Protein AF-R6RMN3-F1 (afdb_monomer_lite)

Secondary structure (DSSP, 8-state):
---------------------------------------------HHHHHHHHHHSSSPPPP----TTT-EEEEETTTTEEEEEE---S--HHHHHHHHHHTTPEEEEEEEEEEEEEEEE-TTS-EEEEEEEEEEEEEEEEETTTTEEEEEEEESS-EEEEEETTEEEEE-SEEEEEEEE-TTS-EEESS--HHHHHHHTTT--PPPPTT---EEEE-TTHHHH-EEEEEE---TTHHHHHHHHHHHTTPEEEEETTTTEEEEE-TTS-EEEEEEE-TTSEEEEEEEE---SS-EEESS--HHHHHHHHSS-PPPPP-SEEEEEEEGGGTSEEEEEEES--TTHHHHHHHHHHHTT-EEEEETTTEEEEE-TTSSEEEEEEE-SS-EEEEEEE----------GGG---------------------

pLDDT: mean 73.54, std 22.77, range [21.42, 97.44]

Radius of gyration: 29.34 Å; chains: 1; bounding box: 76×76×90 Å

Foldseek 3Di:
DFAAPDPDDDDDDDDDDDDDDDDDDDDDDDDDDDDDDDPPVDDDDPVVQVLCCLLQVGDDQDDDDDPVFWDWGADNLQSKIKIFGQDQDDCVVVVVVRCVVVPKDWDDKDKFKWFQDWDADPVRATDPGHHIDIKIWIWIAHLQRQKIKIKIEDQGWTWGDPDPNYIDTDDHGIMIMMHRNQVSQNKDQDDPQVVCCVVQVHDGQDDQPPDRIKGWDPSCCPVQNTKIKDFADDPCSVVSSVVVLVVQVWDWDQDPVLNGIWTAHPVQQWIWDWDQDPVRMTMIHIHGSCDVQADKAQDDPQVVCCVLQVDRQDDDDARIWRWDAPQSVQQAIKIKGAPDDPCSLVVSVVRCVVQVWDWDQDPVQGIKTAHPVRQKIWGWDDDPHITMIGIYGGDPPPPPPPPPPDPPDDPDDDDDDDDDDDDDDDD

Structure (mmCIF, N/CA/C/O backbone):
data_AF-R6RMN3-F1
#
_entry.id   AF-R6RMN3-F1
#
loop_
_atom_site.group_PDB
_atom_site.id
_atom_site.type_symbol
_atom_site.label_atom_id
_atom_site.label_alt_id
_atom_site.label_comp_id
_atom_site.label_asym_id
_atom_site.label_entity_id
_atom_site.label_seq_id
_atom_site.pdbx_PDB_ins_code
_atom_site.Cartn_x
_atom_site.Cartn_y
_atom_site.Cartn_z
_atom_site.occupancy
_atom_site.B_iso_or_equiv
_atom_site.auth_seq_id
_atom_site.auth_comp_id
_atom_site.auth_asym_id
_atom_site.auth_atom_id
_atom_site.pdbx_PDB_model_num
ATOM 1 N N . MET A 1 1 ? 9.445 18.397 19.421 1.00 26.39 1 MET A N 1
ATOM 2 C CA . MET A 1 1 ? 8.021 18.632 19.119 1.00 26.39 1 MET A CA 1
ATOM 3 C C . MET A 1 1 ? 7.316 17.381 19.581 1.00 26.39 1 MET A C 1
ATOM 5 O O . MET A 1 1 ? 7.789 16.320 19.208 1.00 26.39 1 MET A O 1
ATOM 9 N N . LYS A 1 2 ? 6.342 17.492 20.484 1.00 25.14 2 LYS A N 1
ATOM 10 C CA . LYS A 1 2 ? 5.593 16.346 21.004 1.00 25.14 2 LYS A CA 1
ATOM 11 C C . LYS A 1 2 ? 4.225 16.418 20.344 1.00 25.14 2 LYS A C 1
ATOM 13 O O . LYS A 1 2 ? 3.510 17.377 20.593 1.00 25.14 2 LYS A O 1
ATOM 18 N N . LYS A 1 3 ? 3.934 15.512 19.419 1.00 25.20 3 LYS A N 1
ATOM 19 C CA . LYS A 1 3 ? 2.619 15.428 18.782 1.00 25.20 3 LYS A CA 1
ATOM 20 C C . LYS A 1 3 ? 1.903 14.247 19.418 1.00 25.20 3 LYS A C 1
ATOM 22 O O . LYS A 1 3 ? 2.476 13.164 19.489 1.00 25.20 3 LYS A O 1
ATOM 27 N N . VAL A 1 4 ? 0.679 14.454 19.882 1.00 28.67 4 VAL A N 1
ATOM 28 C CA . VAL A 1 4 ? -0.260 13.342 20.022 1.00 28.67 4 VAL A CA 1
ATOM 29 C C . VAL A 1 4 ? -0.538 12.869 18.598 1.00 28.67 4 VAL A C 1
ATOM 31 O O . VAL A 1 4 ? -0.939 13.677 17.759 1.00 28.67 4 VAL A O 1
ATOM 34 N N . MET A 1 5 ? -0.261 11.603 18.286 1.00 31.05 5 MET A N 1
ATOM 35 C CA . MET A 1 5 ? -0.919 10.985 17.139 1.00 31.05 5 MET A CA 1
ATOM 36 C C . MET A 1 5 ? -2.359 10.760 17.591 1.00 31.05 5 MET A C 1
ATOM 38 O O . MET A 1 5 ? -2.646 9.813 18.316 1.00 31.05 5 MET A O 1
ATOM 42 N N . LEU A 1 6 ? -3.227 11.725 17.269 1.00 28.39 6 LEU A N 1
ATOM 43 C CA . LEU A 1 6 ? -4.666 11.568 17.424 1.00 28.39 6 LEU A CA 1
ATOM 44 C C . LEU A 1 6 ? -5.104 10.457 16.463 1.00 28.39 6 LEU A C 1
ATOM 46 O O . LEU A 1 6 ? -5.243 10.703 15.267 1.00 28.39 6 LEU A O 1
ATOM 50 N N . LEU A 1 7 ? -5.391 9.272 16.993 1.00 27.69 7 LEU A N 1
ATOM 51 C CA . LEU A 1 7 ? -6.520 8.502 16.483 1.00 27.69 7 LEU A CA 1
ATOM 52 C C . LEU A 1 7 ? -7.754 9.264 16.972 1.00 27.69 7 LEU A C 1
ATOM 54 O O . LEU A 1 7 ? -8.069 9.265 18.152 1.00 27.69 7 LEU A O 1
ATOM 58 N N . ILE A 1 8 ? -8.325 10.096 16.100 1.00 22.47 8 ILE A N 1
ATOM 59 C CA . ILE A 1 8 ? -9.304 11.116 16.491 1.00 22.47 8 ILE A CA 1
ATOM 60 C C . ILE A 1 8 ? -10.518 10.468 17.186 1.00 22.47 8 ILE A C 1
ATOM 62 O O . ILE A 1 8 ? -11.245 9.713 16.538 1.00 22.47 8 ILE A O 1
ATOM 66 N N . PRO A 1 9 ? -10.860 10.857 18.431 1.00 25.94 9 PRO A N 1
ATOM 67 C CA . PRO A 1 9 ? -12.128 10.493 19.038 1.00 25.94 9 PRO A CA 1
ATOM 68 C C . PRO A 1 9 ? -13.233 11.381 18.453 1.00 25.94 9 PRO A C 1
ATOM 70 O O . PRO A 1 9 ? -13.397 12.545 18.828 1.00 25.94 9 PRO A O 1
ATOM 73 N N . ALA A 1 10 ? -14.035 10.839 17.536 1.00 21.50 10 ALA A N 1
ATOM 74 C CA . ALA A 1 10 ? -15.239 11.504 17.047 1.00 21.50 10 ALA A CA 1
ATOM 75 C C . ALA A 1 10 ? -16.516 10.906 17.669 1.00 21.50 10 ALA A C 1
ATOM 77 O O . ALA A 1 10 ? -17.056 9.898 17.229 1.00 21.50 10 ALA A O 1
ATOM 78 N N . LEU A 1 11 ? -17.032 11.653 18.650 1.00 21.73 11 LEU A N 1
ATOM 79 C CA . LEU A 1 11 ? -18.420 11.733 19.127 1.00 21.73 11 LEU A CA 1
ATOM 80 C C . LEU A 1 11 ? -19.035 10.581 19.952 1.00 21.73 11 LEU A C 1
ATOM 82 O O . LEU A 1 11 ? -19.628 9.626 19.460 1.00 21.73 11 LEU A O 1
ATOM 86 N N . LEU A 1 12 ? -19.160 10.889 21.248 1.00 25.17 12 LEU A N 1
ATOM 87 C CA . LEU A 1 12 ? -20.376 10.676 22.039 1.00 25.17 12 LEU A CA 1
ATOM 88 C C . LEU A 1 12 ? -21.640 11.013 21.216 1.00 25.17 12 LEU A C 1
ATOM 90 O O . LEU A 1 12 ? -21.964 12.187 21.019 1.00 25.17 12 LEU A O 1
ATOM 94 N N . LEU A 1 13 ? -22.413 9.993 20.835 1.00 22.95 13 LEU A N 1
ATOM 95 C CA . LEU A 1 13 ? -23.845 10.145 20.589 1.00 22.95 13 LEU A CA 1
ATOM 96 C C . LEU A 1 13 ? -24.654 9.201 21.477 1.00 22.95 13 LEU A C 1
ATOM 98 O O . LEU A 1 13 ? -24.463 7.991 21.552 1.00 22.95 13 LEU A O 1
ATOM 102 N N . VAL A 1 14 ? -25.543 9.860 22.204 1.00 25.02 14 VAL A N 1
ATOM 103 C CA . VAL A 1 14 ? -26.451 9.376 23.230 1.00 25.02 14 VAL A CA 1
ATOM 104 C C . VAL A 1 14 ? -27.392 8.317 22.660 1.00 25.02 14 VAL A C 1
ATOM 106 O O . VAL A 1 14 ? -27.898 8.447 21.548 1.00 25.02 14 VAL A O 1
ATOM 109 N N . GLY A 1 15 ? -27.645 7.278 23.455 1.00 25.19 15 GLY A N 1
ATOM 110 C CA . GLY A 1 15 ? -28.465 6.141 23.066 1.00 25.19 15 GLY A CA 1
ATOM 111 C C . GLY A 1 15 ? -29.885 6.481 22.614 1.00 25.19 15 GLY A C 1
ATOM 112 O O . GLY A 1 15 ? -30.516 7.434 23.069 1.00 25.19 15 GLY A O 1
ATOM 113 N N . LEU A 1 16 ? -30.425 5.583 21.794 1.00 23.00 16 LEU A N 1
ATOM 114 C CA . LEU A 1 16 ? -31.857 5.399 21.628 1.00 23.00 16 LEU A CA 1
ATOM 115 C C . LEU A 1 16 ? -32.197 3.931 21.867 1.00 23.00 16 LEU A C 1
ATOM 117 O O . LEU A 1 16 ? -31.944 3.045 21.057 1.00 23.00 16 LEU A O 1
ATOM 1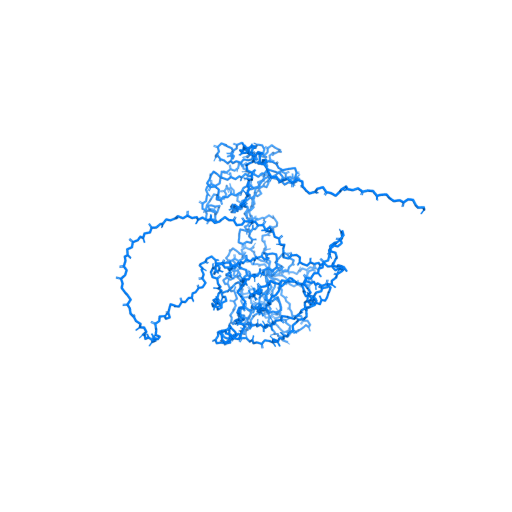21 N N . SER A 1 17 ? -32.824 3.702 23.016 1.00 31.22 17 SER A N 1
ATOM 122 C CA . SER A 1 17 ? -33.677 2.553 23.271 1.00 31.22 17 SER A CA 1
ATOM 123 C C . SER A 1 17 ? -34.779 2.480 22.209 1.00 31.22 17 SER A C 1
ATOM 125 O O . SER A 1 17 ? -35.685 3.316 22.198 1.00 31.22 17 SER A O 1
ATOM 127 N N . GLY A 1 18 ? -34.724 1.464 21.350 1.00 23.25 18 GLY A N 1
ATOM 128 C CA . GLY A 1 18 ? -35.815 1.072 20.462 1.00 23.25 18 GLY A CA 1
ATOM 129 C C . GLY A 1 18 ? -36.605 -0.095 21.053 1.00 23.25 18 GLY A C 1
ATOM 130 O O . GLY A 1 18 ? -36.162 -1.238 21.022 1.00 23.25 18 GLY A O 1
ATOM 131 N N . CYS A 1 19 ? -37.781 0.196 21.606 1.00 21.42 19 CYS A N 1
ATOM 132 C CA . CYS A 1 19 ? -38.788 -0.792 21.989 1.00 21.42 19 CYS A CA 1
ATOM 133 C C . CYS A 1 19 ? -39.587 -1.286 20.766 1.00 21.42 19 CYS A C 1
ATOM 135 O O . CYS A 1 19 ? -40.039 -0.467 19.971 1.00 21.42 19 CYS A O 1
ATOM 137 N N . GLY A 1 20 ? -39.904 -2.588 20.738 1.00 23.03 20 GLY A N 1
ATOM 138 C CA . GLY A 1 20 ? -40.996 -3.207 19.959 1.00 23.03 20 GLY A CA 1
ATOM 139 C C . GLY A 1 20 ? -40.500 -4.231 18.924 1.00 23.03 20 GLY A C 1
ATOM 140 O O . GLY A 1 20 ? -39.598 -3.927 18.168 1.00 23.03 20 GLY A O 1
ATOM 141 N N . GLU A 1 21 ? -41.002 -5.463 18.811 1.00 24.33 21 GLU A N 1
ATOM 142 C CA . GLU A 1 21 ? -42.301 -6.005 19.211 1.00 24.33 21 GLU A CA 1
ATOM 143 C C . GLU A 1 21 ? -42.247 -7.492 19.606 1.00 24.33 21 GLU A C 1
ATOM 145 O O . GLU A 1 21 ? -41.428 -8.288 19.152 1.00 24.33 21 GLU A O 1
ATOM 150 N N . ASN A 1 22 ? -43.210 -7.844 20.457 1.00 23.47 22 ASN A N 1
ATOM 151 C CA . ASN A 1 22 ? -43.547 -9.182 20.918 1.00 23.47 22 ASN A CA 1
ATOM 152 C C . ASN A 1 22 ? -43.824 -10.174 19.777 1.00 23.47 22 ASN A C 1
ATOM 154 O O . ASN A 1 22 ? -44.755 -9.973 18.999 1.00 23.47 22 ASN A O 1
ATOM 158 N N . ILE A 1 23 ? -43.208 -11.357 19.850 1.00 24.69 23 ILE A N 1
ATOM 159 C CA . ILE A 1 23 ? -43.875 -12.601 19.447 1.00 24.69 23 ILE A CA 1
ATOM 160 C C . ILE A 1 23 ? -43.843 -13.574 20.628 1.00 24.69 23 ILE A C 1
ATOM 162 O O . ILE A 1 23 ? -42.821 -14.138 21.003 1.00 24.69 23 ILE A O 1
ATOM 166 N N . SER A 1 24 ? -45.020 -13.742 21.220 1.00 22.55 24 SER A N 1
ATOM 167 C CA . SER A 1 24 ? -45.353 -14.761 22.209 1.00 22.55 24 SER A CA 1
ATOM 168 C C . SER A 1 24 ? -45.572 -16.111 21.522 1.00 22.55 24 SER A C 1
ATOM 170 O O . SER A 1 24 ? -46.385 -16.201 20.603 1.00 22.55 24 SER A O 1
ATOM 172 N N . SER A 1 25 ? -44.947 -17.179 22.030 1.00 24.62 25 SER A N 1
ATOM 173 C CA . SER A 1 25 ? -45.700 -18.369 22.451 1.00 24.62 25 SER A CA 1
ATOM 174 C C . SER A 1 25 ? -44.903 -19.256 23.422 1.00 24.62 25 SER A C 1
ATOM 176 O O . SER A 1 25 ? -43.678 -19.287 23.426 1.00 24.62 25 SER A O 1
ATOM 178 N N . ASN A 1 26 ? -45.666 -19.907 24.297 1.00 24.27 26 ASN A N 1
ATOM 179 C CA . ASN A 1 26 ? -45.333 -20.465 25.607 1.00 24.27 26 ASN A CA 1
ATOM 180 C C . ASN A 1 26 ? -44.558 -21.801 25.638 1.00 24.27 26 ASN A C 1
ATOM 182 O O . ASN A 1 26 ? -44.871 -22.723 24.893 1.00 24.27 26 ASN A O 1
ATOM 186 N N . ASN A 1 27 ? -43.729 -21.901 26.687 1.00 27.11 27 ASN A N 1
ATOM 187 C CA . ASN A 1 27 ? -43.512 -22.988 27.663 1.00 27.11 27 ASN A CA 1
ATOM 188 C C . ASN A 1 27 ? -43.354 -24.454 27.215 1.00 27.11 27 ASN A C 1
ATOM 190 O O . ASN A 1 27 ? -44.313 -25.108 26.813 1.00 27.11 27 ASN A O 1
ATOM 194 N N . ASN A 1 28 ? -42.222 -25.050 27.608 1.00 27.19 28 ASN A N 1
ATOM 195 C CA . ASN A 1 28 ? -42.161 -25.885 28.820 1.00 27.19 28 ASN A CA 1
ATOM 196 C C . ASN A 1 28 ? -40.706 -26.114 29.254 1.00 27.19 28 ASN A C 1
ATOM 198 O O . ASN A 1 28 ? -39.841 -26.380 28.426 1.00 27.19 28 ASN A O 1
ATOM 202 N N . GLY A 1 29 ? -40.454 -25.994 30.558 1.00 25.55 29 GLY A N 1
ATOM 203 C CA . GLY A 1 29 ? -39.148 -26.248 31.154 1.00 25.55 29 GLY A CA 1
ATOM 204 C C . GLY A 1 29 ? -38.846 -27.733 31.329 1.00 25.55 29 GLY A C 1
ATOM 205 O O . GLY A 1 29 ? -39.758 -28.539 31.463 1.00 25.55 29 GLY A O 1
ATOM 206 N N . GLU A 1 30 ? -37.561 -28.069 31.362 1.00 23.50 30 GLU A N 1
ATOM 207 C CA . GLU A 1 30 ? -36.907 -28.792 32.457 1.00 23.50 30 GLU A CA 1
ATOM 208 C C . GLU A 1 30 ? -35.395 -28.892 32.188 1.00 23.50 30 GLU A C 1
ATOM 210 O O . GLU A 1 30 ? -34.897 -28.638 31.097 1.00 23.50 30 GLU A O 1
ATOM 215 N N . SER A 1 31 ? -34.673 -29.155 33.266 1.00 26.69 31 SER A N 1
ATOM 216 C CA . SER A 1 31 ? -33.262 -28.905 33.543 1.00 26.69 31 SER A CA 1
ATOM 217 C C . SER A 1 31 ? -32.225 -29.809 32.854 1.00 26.69 31 SER A C 1
ATOM 219 O O . SER A 1 31 ? -32.395 -31.022 32.827 1.00 26.69 31 SER A O 1
ATOM 221 N N . ILE A 1 32 ? -31.081 -29.185 32.529 1.00 32.44 32 ILE A N 1
ATOM 222 C CA . ILE A 1 32 ? -29.677 -29.661 32.594 1.00 32.44 32 ILE A CA 1
ATOM 223 C C . ILE A 1 32 ? -29.297 -30.926 31.798 1.00 32.44 32 ILE A C 1
ATOM 225 O O . ILE A 1 32 ? -29.586 -32.041 32.217 1.00 32.44 32 ILE A O 1
ATOM 229 N N . SER A 1 33 ? -28.408 -30.747 30.811 1.00 23.67 33 SER A N 1
ATOM 230 C CA . SER A 1 33 ? -27.168 -31.538 30.693 1.00 23.67 33 SER A CA 1
ATOM 231 C C . SER A 1 33 ? -26.182 -30.887 29.717 1.00 23.67 33 SER A C 1
ATOM 233 O O . SER A 1 33 ? -26.523 -30.651 28.562 1.00 23.67 33 SER A O 1
ATOM 235 N N . MET A 1 34 ? -24.960 -30.633 30.194 1.00 34.16 34 MET A N 1
ATOM 236 C CA . MET A 1 34 ? -23.778 -30.335 29.379 1.00 34.16 34 MET A CA 1
ATOM 237 C C . MET A 1 34 ? -23.527 -31.434 28.339 1.00 34.16 34 MET A C 1
ATOM 239 O O . MET A 1 34 ? -23.496 -32.609 28.705 1.00 34.16 34 MET A O 1
ATOM 243 N N . SER A 1 35 ? -23.233 -31.034 27.103 1.00 26.80 35 SER A N 1
ATOM 244 C CA . SER A 1 35 ? -22.195 -31.652 26.268 1.00 26.80 35 SER A CA 1
ATOM 245 C C . SER A 1 35 ? -21.975 -30.817 25.008 1.00 26.80 35 SER A C 1
ATOM 247 O O . SER A 1 35 ? -22.926 -30.540 24.276 1.00 26.80 35 SER A O 1
ATOM 249 N N . ASP A 1 36 ? -20.716 -30.453 24.796 1.00 35.72 36 ASP A N 1
ATOM 250 C CA . ASP A 1 36 ? -20.150 -29.788 23.628 1.00 35.72 36 ASP A CA 1
ATOM 251 C C . ASP A 1 36 ? -20.600 -30.393 22.295 1.00 35.72 36 ASP A C 1
ATOM 253 O O . ASP A 1 36 ? -20.596 -31.612 22.138 1.00 35.72 36 ASP A O 1
ATOM 257 N N . SER A 1 37 ? -20.908 -29.526 21.326 1.00 34.81 37 SER A N 1
ATOM 258 C CA . SER A 1 37 ? -20.346 -29.546 19.965 1.00 34.81 37 SER A CA 1
ATOM 259 C C . SER A 1 37 ? -21.215 -28.705 19.026 1.00 34.81 37 SER A C 1
ATOM 261 O O . SER A 1 37 ? -22.154 -29.200 18.402 1.00 34.81 37 SER A O 1
ATOM 263 N N . ALA A 1 38 ? -20.870 -27.431 18.893 1.00 29.94 38 ALA A N 1
ATOM 264 C CA . ALA A 1 38 ? -21.117 -26.672 17.677 1.00 29.94 38 ALA A CA 1
ATOM 265 C C . ALA A 1 38 ? -19.995 -25.639 17.566 1.00 29.94 38 ALA A C 1
ATOM 267 O O . ALA A 1 38 ? -20.158 -24.482 17.936 1.00 29.94 38 ALA A O 1
ATOM 268 N N . SER A 1 39 ? -18.828 -26.082 17.091 1.00 34.06 39 SER A N 1
ATOM 269 C CA . SER A 1 39 ? -17.878 -25.174 16.458 1.00 34.06 39 SER A CA 1
ATOM 270 C C . SER A 1 39 ? -18.550 -24.652 15.188 1.00 34.06 39 SER A C 1
ATOM 272 O O . SER A 1 39 ? -18.403 -25.210 14.100 1.00 34.06 39 SER A O 1
ATOM 274 N N . THR A 1 40 ? -19.354 -23.602 15.315 1.00 35.97 40 THR A N 1
ATOM 275 C CA . THR A 1 40 ? -19.418 -22.634 14.228 1.00 35.97 40 THR A CA 1
ATOM 276 C C . THR A 1 40 ? -17.995 -22.112 14.113 1.00 35.97 40 THR A C 1
ATOM 278 O O . THR A 1 40 ? -17.515 -21.494 15.062 1.00 35.97 40 THR A O 1
ATOM 281 N N . ASN A 1 41 ? -17.290 -22.450 13.031 1.00 52.72 41 ASN A N 1
ATOM 282 C CA . ASN A 1 41 ? -16.047 -21.772 12.679 1.00 52.72 41 ASN A CA 1
ATOM 283 C C . ASN A 1 41 ? -16.413 -20.295 12.536 1.00 52.72 41 ASN A C 1
ATOM 285 O O . ASN A 1 41 ? -16.976 -19.896 11.520 1.00 52.72 41 ASN A O 1
ATOM 289 N N . LYS A 1 42 ? -16.249 -19.534 13.618 1.00 74.31 42 LYS A N 1
ATOM 290 C CA . LYS A 1 42 ? -16.451 -18.098 13.590 1.00 74.31 42 LYS A CA 1
ATOM 291 C C . LYS A 1 42 ? -15.284 -17.518 12.802 1.00 74.31 42 LYS A C 1
ATOM 293 O O . LYS A 1 42 ? -14.145 -17.951 12.963 1.00 74.31 42 LYS A O 1
ATOM 298 N N . GLU A 1 43 ? -15.605 -16.597 11.917 1.00 83.56 43 GLU A N 1
ATOM 299 C CA . GLU A 1 43 ? -14.659 -15.912 11.053 1.00 83.56 43 GLU A CA 1
ATOM 300 C C . GLU A 1 43 ? -14.983 -14.422 11.084 1.00 83.56 43 GLU A C 1
ATOM 302 O O . GLU A 1 43 ? -16.101 -14.034 11.436 1.00 83.56 43 GLU A O 1
ATOM 307 N N . TRP A 1 44 ? -14.019 -13.597 10.682 1.00 85.88 44 TRP A N 1
ATOM 308 C CA . TRP A 1 44 ? -14.251 -12.178 10.441 1.00 85.88 44 TRP A CA 1
ATOM 309 C C . TRP A 1 44 ? -15.386 -11.974 9.429 1.00 85.88 44 TRP A C 1
ATOM 311 O O . TRP A 1 44 ? -15.561 -12.786 8.506 1.00 85.88 44 TRP A O 1
ATOM 321 N N . SER A 1 45 ? -16.149 -10.889 9.596 1.00 83.75 45 SER A N 1
ATOM 322 C CA . SER A 1 45 ? -17.093 -10.442 8.570 1.00 83.75 45 SER A CA 1
ATOM 323 C C . SER A 1 45 ? -16.338 -10.138 7.271 1.00 83.75 45 SER A C 1
ATOM 325 O O . SER A 1 45 ? -15.137 -9.875 7.294 1.00 83.75 45 SER A O 1
ATOM 327 N N . ASN A 1 46 ? -17.028 -10.195 6.129 1.00 79.31 46 ASN A N 1
ATOM 328 C CA . ASN A 1 46 ? -16.391 -9.891 4.842 1.00 79.31 46 ASN A CA 1
ATOM 329 C C . ASN A 1 46 ? -15.824 -8.468 4.824 1.00 79.31 46 ASN A C 1
ATOM 331 O O . ASN A 1 46 ? -14.693 -8.294 4.418 1.00 79.31 46 ASN A O 1
ATOM 335 N N . GLU A 1 47 ? -16.555 -7.508 5.386 1.00 84.69 47 GLU A N 1
ATOM 336 C CA . GLU A 1 47 ? -16.111 -6.121 5.547 1.00 84.69 47 GLU A CA 1
ATOM 337 C C . GLU A 1 47 ? -14.756 -6.010 6.265 1.00 84.69 47 GLU A C 1
ATOM 339 O O . GLU A 1 47 ? -13.814 -5.458 5.714 1.00 84.69 47 GLU A O 1
ATOM 344 N N . ILE A 1 48 ? -14.602 -6.620 7.446 1.00 81.62 48 ILE A N 1
ATOM 345 C CA . ILE A 1 48 ? -13.327 -6.577 8.183 1.00 81.62 48 ILE A CA 1
ATOM 346 C C . ILE A 1 48 ? -12.218 -7.327 7.433 1.00 81.62 48 ILE A C 1
ATOM 348 O O . ILE A 1 48 ? -11.062 -6.912 7.464 1.00 81.62 48 ILE A O 1
ATOM 352 N N . LYS A 1 49 ? -12.547 -8.426 6.740 1.00 79.12 49 LYS A N 1
ATOM 353 C CA . LYS A 1 49 ? -11.576 -9.143 5.898 1.00 79.12 49 LYS A CA 1
ATOM 354 C C . LYS A 1 49 ? -11.096 -8.277 4.741 1.00 79.12 49 LYS A C 1
ATOM 356 O O . LYS A 1 49 ? -9.910 -8.322 4.436 1.00 79.12 49 LYS A O 1
ATOM 361 N N . ASP A 1 50 ? -11.996 -7.543 4.099 1.00 74.31 50 ASP A N 1
ATOM 362 C CA . ASP A 1 50 ? -11.675 -6.678 2.968 1.00 74.31 50 ASP A CA 1
ATOM 363 C C . ASP A 1 50 ? -10.748 -5.546 3.436 1.00 74.31 50 ASP A C 1
ATOM 365 O O . ASP A 1 50 ? -9.676 -5.394 2.860 1.00 74.31 50 ASP A O 1
ATOM 369 N N . LEU A 1 51 ? -11.045 -4.908 4.576 1.00 77.00 51 LEU A N 1
ATOM 370 C CA . LEU A 1 51 ? -10.174 -3.892 5.191 1.00 77.00 51 LEU A CA 1
ATOM 371 C C . LEU A 1 51 ? -8.789 -4.447 5.559 1.00 77.00 51 LEU A C 1
ATOM 373 O O . LEU A 1 51 ? -7.764 -3.849 5.247 1.00 77.00 51 LEU A O 1
ATOM 377 N N . MET A 1 52 ? -8.725 -5.625 6.187 1.00 79.56 52 MET A N 1
ATOM 378 C CA . MET A 1 52 ? -7.445 -6.280 6.488 1.00 79.56 52 MET A CA 1
ATOM 379 C C . MET A 1 52 ? -6.646 -6.610 5.222 1.00 79.56 52 MET A C 1
ATOM 381 O O . MET A 1 52 ? -5.425 -6.487 5.210 1.00 79.56 52 MET A O 1
ATOM 385 N N . ASN A 1 53 ? -7.306 -7.037 4.147 1.00 75.06 53 ASN A N 1
ATOM 386 C CA . ASN A 1 53 ? -6.620 -7.305 2.886 1.00 75.06 53 ASN A CA 1
ATOM 387 C C . ASN A 1 53 ? -6.150 -6.022 2.196 1.00 75.06 53 ASN A C 1
ATOM 389 O O . ASN A 1 53 ? -5.106 -6.051 1.553 1.00 75.06 53 ASN A O 1
ATOM 393 N N . GLU A 1 54 ? -6.895 -4.929 2.330 1.00 74.75 54 GLU A N 1
ATOM 394 C CA . GLU A 1 54 ? -6.542 -3.625 1.778 1.00 74.75 54 GLU A CA 1
ATOM 395 C C . GLU A 1 54 ? -5.322 -3.026 2.489 1.00 74.75 54 GLU A C 1
ATOM 397 O O . GLU A 1 54 ? -4.313 -2.756 1.842 1.00 74.75 54 GLU A O 1
ATOM 402 N N . TYR A 1 55 ? -5.363 -2.915 3.821 1.00 71.44 55 TYR A N 1
ATOM 403 C CA . TYR A 1 55 ? -4.331 -2.195 4.579 1.00 71.44 55 TYR A CA 1
ATOM 404 C C . TYR A 1 55 ? -3.212 -3.083 5.129 1.00 71.44 55 TYR A C 1
ATOM 406 O O . TYR A 1 55 ? -2.079 -2.632 5.254 1.00 71.44 55 TYR A O 1
ATOM 414 N N . LEU A 1 56 ? -3.491 -4.355 5.440 1.00 73.06 56 LEU A N 1
ATOM 415 C CA . LEU A 1 56 ? -2.488 -5.283 5.987 1.00 73.06 56 LEU A CA 1
ATOM 416 C C . LEU A 1 56 ? -2.006 -6.321 4.970 1.00 73.06 56 LEU A C 1
ATOM 418 O O . LEU A 1 56 ? -1.175 -7.164 5.302 1.00 73.06 56 LEU A O 1
ATOM 422 N N . LYS A 1 57 ? -2.566 -6.330 3.750 1.00 72.62 57 LYS A N 1
ATOM 423 C CA . LYS A 1 57 ? -2.293 -7.340 2.708 1.00 72.62 57 LYS A CA 1
ATOM 424 C C . LYS A 1 57 ? -2.455 -8.787 3.215 1.00 72.62 57 LYS A C 1
ATOM 426 O O . LYS A 1 57 ? -1.853 -9.725 2.685 1.00 72.62 57 LYS A O 1
ATOM 431 N N . GLY A 1 58 ? -3.299 -8.989 4.233 1.00 71.62 58 GLY A N 1
ATOM 432 C CA . GLY A 1 58 ? -3.547 -10.289 4.844 1.00 71.62 58 GLY A CA 1
ATOM 433 C C . GLY A 1 58 ? -4.538 -10.243 6.006 1.00 71.62 58 GLY A C 1
ATOM 434 O O . GLY A 1 58 ? -4.654 -9.256 6.718 1.00 71.62 58 GLY A O 1
ATOM 435 N N . VAL A 1 59 ? -5.253 -11.350 6.222 1.00 81.69 59 VAL A N 1
ATOM 436 C CA . VAL A 1 59 ? -6.287 -11.459 7.264 1.00 81.69 59 VAL A CA 1
ATOM 437 C C . VAL A 1 59 ? -5.697 -12.022 8.559 1.00 81.69 59 VAL A C 1
ATOM 439 O O . VAL A 1 59 ? -5.090 -13.098 8.559 1.00 81.69 59 VAL A O 1
ATOM 442 N N . LEU A 1 60 ? -5.929 -11.333 9.679 1.00 88.69 60 LEU A N 1
ATOM 443 C CA . LEU A 1 60 ? -5.548 -11.818 11.007 1.00 88.69 60 LEU A CA 1
ATOM 444 C C . LEU A 1 60 ? -6.336 -13.085 11.384 1.00 88.69 60 LEU A C 1
ATOM 446 O O . LEU A 1 60 ? -7.507 -13.218 11.015 1.00 88.69 60 LEU A O 1
ATOM 450 N N . PRO A 1 61 ? -5.767 -14.011 12.176 1.00 89.94 61 PRO A N 1
ATOM 451 C CA . PRO A 1 61 ? -6.550 -15.077 12.792 1.00 89.94 61 PRO A CA 1
ATOM 452 C C . PRO A 1 61 ? -7.766 -14.521 13.548 1.00 89.94 61 PRO A C 1
ATOM 454 O O . PRO A 1 61 ? -7.717 -13.437 14.116 1.00 89.94 61 PRO A O 1
ATOM 457 N N . TYR A 1 62 ? -8.888 -15.241 13.540 1.00 88.38 62 TYR A N 1
ATOM 458 C CA . TYR A 1 62 ? -10.120 -14.718 14.133 1.00 88.38 62 TYR A CA 1
ATOM 459 C C . TYR A 1 62 ? -10.001 -14.536 15.653 1.00 88.38 62 TYR A C 1
ATOM 461 O O . TYR A 1 62 ? -9.670 -15.484 16.372 1.00 88.38 62 TYR A O 1
ATOM 469 N N . HIS A 1 63 ? -10.339 -13.334 16.130 1.00 83.50 63 HIS A N 1
ATOM 470 C CA . HIS A 1 63 ? -10.568 -13.029 17.538 1.00 83.50 63 HIS A CA 1
ATOM 471 C C . HIS A 1 63 ? -12.064 -12.852 17.798 1.00 83.50 63 HIS A C 1
ATOM 473 O O . HIS A 1 63 ? -12.763 -12.197 17.025 1.00 83.50 63 HIS A O 1
ATOM 479 N N . GLN A 1 64 ? -12.565 -13.412 18.899 1.00 82.62 64 GLN A N 1
ATOM 480 C CA . GLN A 1 64 ? -13.955 -13.204 19.283 1.00 82.62 64 GLN A CA 1
ATOM 481 C C . GLN A 1 64 ? -14.089 -11.937 20.132 1.00 82.62 64 GLN A C 1
ATOM 483 O O . GLN A 1 64 ? -13.885 -11.998 21.339 1.00 82.62 64 GLN A O 1
ATOM 488 N N . PHE A 1 65 ? -14.516 -10.847 19.497 1.00 83.12 65 PHE A N 1
ATOM 489 C CA . PHE A 1 65 ? -15.008 -9.649 20.180 1.00 83.12 65 PHE A CA 1
ATOM 490 C C . PHE A 1 65 ? -16.492 -9.777 20.575 1.00 83.12 65 PHE A C 1
ATOM 492 O O . PHE A 1 65 ? -17.229 -10.618 20.038 1.00 83.12 65 PHE A O 1
ATOM 499 N N . ASP A 1 66 ? -16.942 -8.949 21.518 1.00 81.00 66 ASP A N 1
ATOM 500 C CA . ASP A 1 66 ? -18.359 -8.789 21.858 1.00 81.00 66 ASP A CA 1
ATOM 501 C C . ASP A 1 66 ? -19.097 -8.004 20.762 1.00 81.00 66 ASP A C 1
ATOM 503 O O . ASP A 1 66 ? -18.866 -6.818 20.551 1.00 81.00 66 ASP A O 1
ATOM 507 N N . GLU A 1 67 ? -20.041 -8.660 20.082 1.00 77.25 67 GLU A N 1
ATOM 508 C CA . GLU A 1 67 ? -20.814 -8.091 18.965 1.00 77.25 67 GLU A CA 1
ATOM 509 C C . GLU A 1 67 ? -21.594 -6.812 19.328 1.00 77.25 67 GLU A C 1
ATOM 511 O O . GLU A 1 67 ? -22.011 -6.080 18.433 1.00 77.25 67 GLU A O 1
ATOM 516 N N . THR A 1 68 ? -21.832 -6.539 20.616 1.00 81.81 68 THR A N 1
ATOM 517 C CA . THR A 1 68 ? -22.580 -5.352 21.061 1.00 81.81 68 THR A CA 1
ATOM 518 C C . THR A 1 68 ? -21.710 -4.127 21.314 1.00 81.81 68 THR A C 1
ATOM 520 O O . THR A 1 68 ? -22.233 -3.012 21.319 1.00 81.81 68 THR A O 1
ATOM 523 N N . THR A 1 69 ? -20.409 -4.321 21.530 1.00 83.38 69 THR A N 1
ATOM 524 C CA . THR A 1 69 ? -19.450 -3.250 21.844 1.00 83.38 69 THR A CA 1
ATOM 525 C C . THR A 1 69 ? -18.276 -3.198 20.872 1.00 83.38 69 THR A C 1
ATOM 527 O O . THR A 1 69 ? -17.465 -2.281 20.976 1.00 83.38 69 THR A O 1
ATOM 530 N N . PHE A 1 70 ? -18.208 -4.136 19.923 1.00 85.88 70 PHE A N 1
ATOM 531 C CA . PHE A 1 70 ? -17.193 -4.184 18.882 1.00 85.88 70 PHE A CA 1
ATOM 532 C C . PHE A 1 70 ? -17.224 -2.937 17.997 1.00 85.88 70 PHE A C 1
ATOM 534 O O . PHE A 1 70 ? -18.269 -2.552 17.465 1.00 85.88 70 PHE A O 1
ATOM 541 N N . LYS A 1 71 ? -16.047 -2.345 17.821 1.00 87.50 71 LYS A N 1
ATOM 542 C CA . LYS A 1 71 ? -15.768 -1.190 16.973 1.00 87.50 71 LYS A CA 1
ATOM 543 C C . LYS A 1 71 ? -14.435 -1.411 16.257 1.00 87.50 71 LYS A C 1
ATOM 545 O O . LYS A 1 71 ? -13.617 -2.236 16.671 1.00 87.50 71 LYS A O 1
ATOM 550 N N . TYR A 1 72 ? -14.2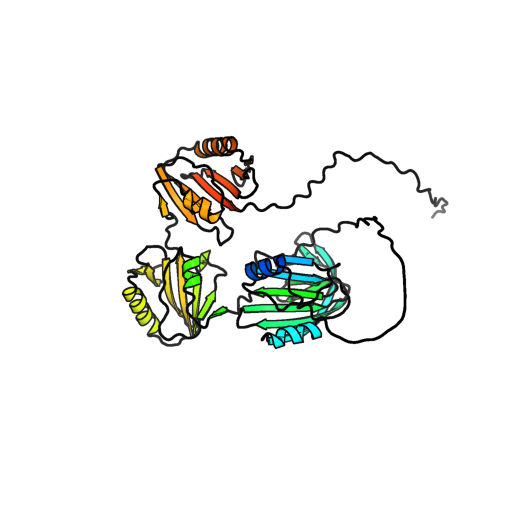28 -0.676 15.174 1.00 86.19 72 TYR A N 1
ATOM 551 C CA . TYR A 1 72 ? -12.957 -0.642 14.465 1.00 86.19 72 TYR A CA 1
ATOM 552 C C . TYR A 1 72 ? -12.671 0.764 13.941 1.00 86.19 72 TYR A C 1
ATOM 554 O O . TYR A 1 72 ? -13.596 1.526 13.661 1.00 86.19 72 TYR A O 1
ATOM 562 N N . GLU A 1 73 ? -11.389 1.075 13.805 1.00 84.56 73 GLU A N 1
ATOM 563 C CA . GLU A 1 73 ? -10.850 2.330 13.286 1.00 84.56 73 GLU A CA 1
ATOM 564 C C . GLU A 1 73 ? -9.692 2.020 12.331 1.00 84.56 73 GLU A C 1
ATOM 566 O O . GLU A 1 73 ? -9.041 0.976 12.444 1.00 84.56 73 GLU A O 1
ATOM 571 N N . ILE A 1 74 ? -9.463 2.909 11.365 1.00 76.38 74 ILE A N 1
ATOM 572 C CA . ILE A 1 74 ? -8.427 2.755 10.341 1.00 76.38 74 ILE A CA 1
ATOM 573 C C . ILE A 1 74 ? -7.661 4.065 10.236 1.00 76.38 74 ILE A C 1
ATOM 575 O O . ILE A 1 74 ? -8.258 5.122 10.038 1.00 76.38 74 ILE A O 1
ATOM 579 N N . ASP A 1 75 ? -6.342 3.973 10.329 1.00 71.12 75 ASP A N 1
ATOM 580 C CA . ASP A 1 75 ? -5.426 5.025 9.912 1.00 71.12 75 ASP A CA 1
ATOM 581 C C . ASP A 1 75 ? -4.890 4.647 8.528 1.00 71.12 75 ASP A C 1
ATOM 583 O O . ASP A 1 75 ? -3.977 3.828 8.396 1.00 71.12 75 ASP A O 1
ATOM 587 N N . ALA A 1 76 ? -5.521 5.198 7.489 1.00 61.22 76 ALA A N 1
ATOM 588 C CA . ALA A 1 76 ? -5.195 4.885 6.102 1.00 61.22 76 ALA A CA 1
ATOM 589 C C . ALA A 1 76 ? -3.811 5.410 5.687 1.00 61.22 76 ALA A C 1
ATOM 591 O O . ALA A 1 76 ? -3.169 4.797 4.840 1.00 61.22 76 ALA A O 1
ATOM 592 N N . GLU A 1 77 ? -3.340 6.505 6.295 1.00 55.09 77 GLU A N 1
ATOM 593 C CA . GLU A 1 77 ? -2.030 7.099 5.996 1.00 55.09 77 GLU A CA 1
ATOM 594 C C . GLU A 1 77 ? -0.900 6.184 6.479 1.00 55.09 77 GLU A C 1
ATOM 596 O O . GLU A 1 77 ? 0.100 6.006 5.787 1.00 55.09 77 GLU A O 1
ATOM 601 N N . ASN A 1 78 ? -1.087 5.555 7.643 1.00 59.06 78 ASN A N 1
ATOM 602 C CA . ASN A 1 78 ? -0.082 4.684 8.254 1.00 59.06 78 ASN A CA 1
ATOM 603 C C . ASN A 1 78 ? -0.368 3.180 8.074 1.00 59.06 78 ASN A C 1
ATOM 605 O O . ASN A 1 78 ? 0.391 2.350 8.577 1.00 59.06 78 ASN A O 1
ATOM 609 N N . GLY A 1 79 ? -1.452 2.808 7.385 1.00 67.94 79 GLY A N 1
ATOM 610 C CA . GLY A 1 79 ? -1.841 1.409 7.170 1.00 67.94 79 GLY A CA 1
ATOM 611 C C . GLY A 1 79 ? -2.148 0.651 8.468 1.00 67.94 79 GLY A C 1
ATOM 612 O O . GLY A 1 79 ? -1.833 -0.536 8.582 1.00 67.94 79 GLY A O 1
ATOM 613 N N . ILE A 1 80 ? -2.725 1.333 9.464 1.00 79.75 80 ILE A N 1
ATOM 614 C CA . ILE A 1 80 ? -3.014 0.763 10.787 1.00 79.75 80 ILE A CA 1
ATOM 615 C C . ILE A 1 80 ? -4.501 0.437 10.891 1.00 79.75 80 ILE A C 1
ATOM 617 O O . ILE A 1 80 ? -5.359 1.274 10.620 1.00 79.75 80 ILE A O 1
ATOM 621 N N . ILE A 1 81 ? -4.807 -0.771 11.357 1.00 84.56 81 ILE A N 1
ATOM 622 C CA . ILE A 1 81 ? -6.159 -1.187 11.726 1.00 84.56 81 ILE A CA 1
ATOM 623 C C . ILE A 1 81 ? -6.228 -1.350 13.241 1.00 84.56 81 ILE A C 1
ATOM 625 O O . ILE A 1 81 ? -5.467 -2.121 13.828 1.00 84.56 81 ILE A O 1
ATOM 629 N N . VAL A 1 82 ? -7.193 -0.679 13.866 1.00 89.31 82 VAL A N 1
ATOM 630 C CA . VAL A 1 82 ? -7.512 -0.831 15.287 1.00 89.31 82 VAL A CA 1
ATOM 631 C C . VAL A 1 82 ? -8.859 -1.532 15.416 1.00 89.31 82 VAL A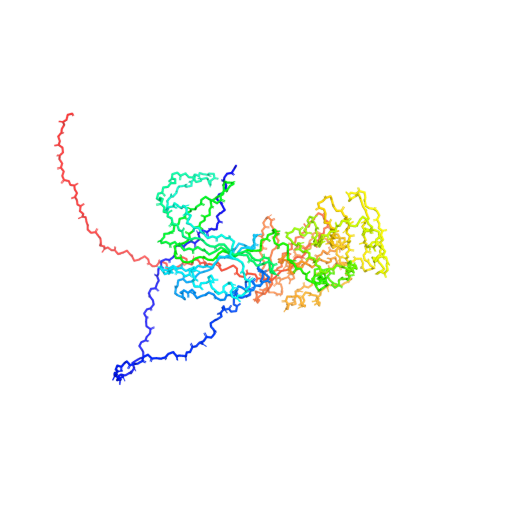 C 1
ATOM 633 O O . VAL A 1 82 ? -9.861 -1.073 14.879 1.00 89.31 82 VAL A O 1
ATOM 636 N N . LEU A 1 83 ? -8.906 -2.654 16.128 1.00 90.56 83 LEU A N 1
ATOM 637 C CA . LEU A 1 83 ? -10.125 -3.411 16.421 1.00 90.56 83 LEU A CA 1
ATOM 638 C C . LEU A 1 83 ? -10.303 -3.473 17.929 1.00 90.56 83 LEU A C 1
ATOM 640 O O . LEU A 1 83 ? -9.373 -3.883 18.621 1.00 90.56 83 LEU A O 1
ATOM 644 N N . TYR A 1 84 ? -11.468 -3.118 18.456 1.00 90.62 84 TYR A N 1
ATOM 645 C CA . TYR A 1 84 ? -11.645 -3.100 19.904 1.00 90.62 84 TYR A CA 1
ATOM 646 C C . TYR A 1 84 ? -13.070 -3.389 20.359 1.00 90.62 84 TYR A C 1
ATOM 648 O O . TYR A 1 84 ? -14.033 -3.255 19.606 1.00 90.62 84 TYR A O 1
ATOM 656 N N . ASP A 1 85 ? -13.198 -3.798 21.618 1.00 88.19 85 ASP A N 1
ATOM 657 C CA . ASP A 1 85 ? -14.467 -3.912 22.324 1.00 88.19 85 ASP A CA 1
ATOM 658 C C . ASP A 1 85 ? -14.338 -3.444 23.776 1.00 88.19 85 ASP A C 1
ATOM 660 O O . ASP A 1 85 ? -13.250 -3.403 24.343 1.00 88.19 85 ASP A O 1
ATOM 664 N N . GLU A 1 86 ? -15.469 -3.118 24.401 1.00 89.25 86 GLU A N 1
ATOM 665 C CA . GLU A 1 86 ? -15.511 -2.669 25.802 1.00 89.25 86 GLU A CA 1
ATOM 666 C C . GLU A 1 86 ? -15.660 -3.841 26.799 1.00 89.25 86 GLU A C 1
ATOM 668 O O . GLU A 1 86 ? -16.074 -3.655 27.953 1.00 89.25 86 GLU A O 1
ATOM 673 N N . LEU A 1 87 ? -15.379 -5.082 26.375 1.00 88.12 87 LEU A N 1
ATOM 674 C CA . LEU A 1 87 ? -15.573 -6.260 27.214 1.00 88.12 87 LEU A CA 1
ATOM 675 C C . LEU A 1 87 ? -14.480 -6.337 28.287 1.00 88.12 87 LEU A C 1
ATOM 677 O O . LEU A 1 87 ? -13.303 -6.540 28.015 1.00 88.12 87 LEU A O 1
ATOM 681 N N . LEU A 1 88 ? -14.883 -6.292 29.558 1.00 87.50 88 LEU A N 1
ATOM 682 C CA . LEU A 1 88 ? -13.963 -6.355 30.707 1.00 87.50 88 LEU A CA 1
ATOM 683 C C . LEU A 1 88 ? -13.437 -7.765 31.028 1.00 87.50 88 LEU A C 1
ATOM 685 O O . LEU A 1 88 ? -13.006 -8.042 32.147 1.00 87.50 88 LEU A O 1
ATOM 689 N N . THR A 1 89 ? -13.491 -8.676 30.060 1.00 87.88 89 THR A N 1
ATOM 690 C CA . THR A 1 89 ? -12.841 -9.982 30.158 1.00 87.88 89 THR A CA 1
ATOM 691 C C . THR A 1 89 ? -11.568 -9.932 29.333 1.00 87.88 89 THR A C 1
ATOM 693 O O . THR A 1 89 ? -11.617 -9.669 28.138 1.00 87.88 89 THR A O 1
ATOM 696 N N . ASN A 1 90 ? -10.434 -10.193 29.975 1.00 86.31 90 ASN A N 1
ATOM 697 C CA . ASN A 1 90 ? -9.146 -10.228 29.300 1.00 86.31 90 ASN A CA 1
ATOM 698 C C . ASN A 1 90 ? -9.017 -11.501 28.456 1.00 86.31 90 ASN A C 1
ATOM 700 O O . ASN A 1 90 ? -9.069 -12.616 28.992 1.00 86.31 90 ASN A O 1
ATOM 704 N N . HIS A 1 91 ? -8.817 -11.327 27.150 1.00 86.69 91 HIS A N 1
ATOM 705 C CA . HIS A 1 91 ? -8.660 -12.428 26.204 1.00 86.69 91 HIS A CA 1
ATOM 706 C C . HIS A 1 91 ? -7.251 -12.557 25.596 1.00 86.69 91 HIS A C 1
ATOM 708 O O . HIS A 1 91 ? -7.066 -13.414 24.726 1.00 86.69 91 HIS A O 1
ATOM 714 N N . ILE A 1 92 ? -6.242 -11.831 26.106 1.00 86.81 92 ILE A N 1
ATOM 715 C CA . ILE A 1 92 ? -4.849 -11.880 25.614 1.00 86.81 92 ILE A CA 1
ATOM 716 C C . ILE A 1 92 ? -4.344 -13.321 25.541 1.00 86.81 92 ILE A C 1
ATOM 718 O O . ILE A 1 92 ? -3.923 -13.781 24.483 1.00 86.81 92 ILE A O 1
ATOM 722 N N . SER A 1 93 ? -4.434 -14.081 26.640 1.00 84.38 93 SER A N 1
ATOM 723 C CA . SER A 1 93 ? -3.925 -15.461 26.663 1.00 84.38 93 SER A CA 1
ATOM 724 C C . SER A 1 93 ? -4.651 -16.378 25.673 1.00 84.38 93 SER A C 1
ATOM 726 O O . SER A 1 93 ? -4.034 -17.271 25.103 1.00 84.38 93 SER A O 1
ATOM 728 N N . GLY A 1 94 ? -5.951 -16.155 25.451 1.00 85.94 94 GLY A N 1
ATOM 729 C CA . GLY A 1 94 ? -6.734 -16.947 24.504 1.00 85.94 94 GLY A CA 1
ATOM 730 C C . GLY A 1 94 ? -6.349 -16.659 23.055 1.00 85.94 94 GLY A C 1
ATOM 731 O O . GLY A 1 94 ? -6.186 -17.587 22.267 1.00 85.94 94 GLY A O 1
ATOM 732 N N . TYR A 1 95 ? -6.163 -15.386 22.705 1.00 90.25 95 TYR A N 1
ATOM 733 C CA . TYR A 1 95 ? -5.769 -15.004 21.351 1.00 90.25 95 TYR A CA 1
ATOM 734 C C . TYR A 1 95 ? -4.302 -15.306 21.050 1.00 90.25 95 TYR A C 1
ATOM 736 O O . TYR A 1 95 ? -3.979 -15.734 19.946 1.00 90.25 95 TYR A O 1
ATOM 744 N N . LYS A 1 96 ? -3.430 -15.190 22.053 1.00 90.44 96 LYS A N 1
ATOM 745 C CA . LYS A 1 96 ? -2.031 -15.620 21.992 1.00 90.44 96 LYS A CA 1
ATOM 746 C C . LYS A 1 96 ? -1.893 -17.053 21.476 1.00 90.44 96 LYS A C 1
ATOM 748 O O . LYS A 1 96 ? -1.121 -17.300 20.552 1.00 90.44 96 LYS A O 1
ATOM 753 N N . ASP A 1 97 ? -2.667 -17.989 22.026 1.00 88.38 97 ASP A N 1
ATOM 754 C CA . ASP A 1 97 ? -2.650 -19.385 21.576 1.00 88.38 97 ASP A CA 1
ATOM 755 C C . ASP A 1 97 ? -3.104 -19.519 20.109 1.00 88.38 97 ASP A C 1
ATOM 757 O O . ASP A 1 97 ? -2.535 -20.306 19.344 1.00 88.38 97 ASP A O 1
ATOM 761 N N . VAL A 1 98 ? -4.093 -18.721 19.688 1.00 90.25 98 VAL A N 1
ATOM 762 C CA . VAL A 1 98 ? -4.577 -18.680 18.299 1.00 90.25 98 VAL A CA 1
ATOM 763 C C . VAL A 1 98 ? -3.488 -18.162 17.359 1.00 90.25 98 VAL A C 1
ATOM 765 O O . VAL A 1 98 ? -3.188 -18.838 16.372 1.00 90.25 98 VAL A O 1
ATOM 768 N N . LEU A 1 99 ? -2.859 -17.026 17.664 1.00 89.25 99 LEU A N 1
ATOM 769 C CA . LEU A 1 99 ? -1.788 -16.436 16.856 1.00 89.25 99 LEU A CA 1
ATOM 770 C C . LEU A 1 99 ? -0.598 -17.396 16.712 1.00 89.25 99 LEU A C 1
ATOM 772 O O . LEU A 1 99 ? -0.204 -17.727 15.592 1.00 89.25 99 LEU A O 1
ATOM 776 N N . ILE A 1 100 ? -0.095 -17.945 17.823 1.00 87.56 100 ILE A N 1
ATOM 777 C CA . ILE A 1 100 ? 1.037 -18.886 17.813 1.00 87.56 100 ILE A CA 1
ATOM 778 C C . ILE A 1 100 ? 0.705 -20.136 16.985 1.00 87.56 100 ILE A C 1
ATOM 780 O O . ILE A 1 100 ? 1.529 -20.607 16.198 1.00 87.56 100 ILE A O 1
ATOM 784 N N . SER A 1 101 ? -0.519 -20.669 17.094 1.00 86.88 101 SER A N 1
ATOM 785 C CA . SER A 1 101 ? -0.944 -21.822 16.283 1.00 86.88 101 SER A CA 1
ATOM 786 C C . SER A 1 101 ? -1.015 -21.526 14.777 1.00 86.88 101 SER A C 1
ATOM 788 O O . SER A 1 101 ? -0.896 -22.448 13.969 1.00 86.88 101 SER A O 1
ATOM 790 N N . ASN A 1 102 ? -1.151 -20.249 14.404 1.00 83.69 102 ASN A N 1
ATOM 791 C CA . ASN A 1 102 ? -1.141 -19.757 13.027 1.00 83.69 102 ASN A CA 1
ATOM 792 C C . ASN A 1 102 ? 0.242 -19.246 12.580 1.00 83.69 102 ASN A C 1
ATOM 794 O O . ASN A 1 102 ? 0.357 -18.645 11.515 1.00 83.69 102 ASN A O 1
ATOM 798 N N . GLY A 1 103 ? 1.300 -19.532 13.346 1.00 81.81 103 GLY A N 1
ATOM 799 C CA . GLY A 1 103 ? 2.683 -19.259 12.954 1.00 81.81 103 GLY A CA 1
ATOM 800 C C . GLY A 1 103 ? 3.192 -17.859 13.287 1.00 81.81 103 GLY A C 1
ATOM 801 O O . GLY A 1 103 ? 4.228 -17.481 12.753 1.00 81.81 103 GLY A O 1
ATOM 802 N N . TRP A 1 104 ? 2.494 -17.124 14.152 1.00 88.50 104 TRP A N 1
ATOM 803 C CA . TRP A 1 104 ? 2.970 -15.853 14.694 1.00 88.50 104 TRP A CA 1
ATOM 804 C C . TRP A 1 104 ? 3.968 -16.081 15.832 1.00 88.50 104 TRP A C 1
ATOM 806 O O . TRP A 1 104 ? 3.905 -17.092 16.544 1.00 88.50 104 TRP A O 1
ATOM 816 N N . VAL A 1 105 ? 4.862 -15.119 16.021 1.00 85.81 105 VAL A N 1
ATOM 817 C CA . VAL A 1 105 ? 5.845 -15.076 17.102 1.00 85.81 105 VAL A CA 1
ATOM 818 C C . VAL A 1 105 ? 5.355 -14.088 18.155 1.00 85.81 105 VAL A C 1
ATOM 820 O O . VAL A 1 105 ? 4.800 -13.054 17.817 1.00 85.81 105 VAL A O 1
ATOM 823 N N . LEU A 1 106 ? 5.494 -14.436 19.437 1.00 89.81 106 LEU A N 1
ATOM 824 C CA . LEU A 1 106 ? 5.323 -13.476 20.527 1.00 89.81 106 LEU A CA 1
ATOM 825 C C . LEU A 1 106 ? 6.669 -12.795 20.754 1.00 89.81 106 LEU A C 1
ATOM 827 O O . LEU A 1 106 ? 7.615 -13.474 21.165 1.00 89.81 106 LEU A O 1
ATOM 831 N N . ASP A 1 107 ? 6.715 -11.489 20.547 1.00 85.50 107 ASP A N 1
ATOM 832 C CA . ASP A 1 107 ? 7.929 -10.696 20.709 1.00 85.50 107 ASP A CA 1
ATOM 833 C C . ASP A 1 107 ? 8.052 -10.205 22.146 1.00 85.50 107 ASP A C 1
ATOM 835 O O . ASP A 1 107 ? 9.046 -10.472 22.827 1.00 85.50 107 ASP A O 1
ATOM 839 N N . GLU A 1 108 ? 6.992 -9.566 22.643 1.00 86.94 108 GLU A N 1
ATOM 840 C CA . GLU A 1 108 ? 6.956 -8.966 23.972 1.00 86.94 108 GLU A CA 1
ATOM 841 C C . GLU A 1 108 ? 5.600 -9.183 24.651 1.00 86.94 108 GLU A C 1
ATOM 843 O O . GLU A 1 108 ? 4.555 -9.276 24.014 1.00 86.94 108 GLU A O 1
ATOM 848 N N . GLU A 1 109 ? 5.618 -9.291 25.978 1.00 91.44 109 GLU A N 1
ATOM 849 C CA . GLU A 1 109 ? 4.420 -9.313 26.817 1.00 91.44 109 GLU A CA 1
ATOM 850 C C . GLU A 1 109 ? 4.746 -8.575 28.112 1.00 91.44 109 GLU A C 1
ATOM 852 O O . GLU A 1 109 ? 5.705 -8.922 28.813 1.00 91.44 109 GLU A O 1
ATOM 857 N N . MET A 1 110 ? 3.978 -7.533 28.416 1.00 91.44 110 MET A N 1
ATOM 858 C CA . MET A 1 110 ? 4.324 -6.580 29.463 1.00 91.44 110 MET A CA 1
ATOM 859 C C . MET A 1 110 ? 3.100 -5.938 30.118 1.00 91.44 110 MET A C 1
ATOM 861 O O . MET A 1 110 ? 1.986 -5.964 29.600 1.00 91.44 110 MET A O 1
ATOM 865 N N . GLU A 1 111 ? 3.328 -5.360 31.299 1.00 93.62 111 GLU A N 1
ATOM 866 C CA . GLU A 1 111 ? 2.406 -4.409 31.918 1.00 93.62 111 GLU A CA 1
ATOM 867 C C . GLU A 1 111 ? 2.928 -2.998 31.655 1.00 93.62 111 GLU A C 1
ATOM 869 O O . GLU A 1 111 ? 4.072 -2.677 31.995 1.00 93.62 111 GLU A O 1
ATOM 874 N N . VAL A 1 112 ? 2.088 -2.164 31.051 1.00 90.25 112 VAL A N 1
ATOM 875 C CA . VAL A 1 112 ? 2.437 -0.811 30.616 1.00 90.25 112 VAL A CA 1
ATOM 876 C C . VAL A 1 112 ? 1.748 0.201 31.524 1.00 90.25 112 VAL A C 1
ATOM 878 O O . VAL A 1 112 ? 0.589 0.028 31.905 1.00 90.25 112 VAL A O 1
ATOM 881 N N . MET A 1 113 ? 2.470 1.257 31.901 1.00 91.81 113 MET A N 1
ATOM 882 C CA . MET A 1 113 ? 1.915 2.377 32.663 1.00 91.81 113 MET A CA 1
ATOM 883 C C . MET A 1 113 ? 1.165 3.331 31.731 1.00 91.81 113 MET A C 1
ATOM 885 O O . MET A 1 113 ? 1.720 3.783 30.734 1.00 91.81 113 MET A O 1
ATOM 889 N N . ALA A 1 114 ? -0.057 3.687 32.111 1.00 91.44 114 ALA A N 1
ATOM 890 C CA . ALA A 1 114 ? -0.925 4.620 31.408 1.00 91.44 114 ALA A CA 1
ATOM 891 C C . ALA A 1 114 ? -1.548 5.641 32.371 1.00 91.44 114 ALA A C 1
ATOM 893 O O . ALA A 1 114 ? -1.409 5.548 33.595 1.00 91.44 114 ALA A O 1
ATOM 894 N N . TYR A 1 115 ? -2.242 6.623 31.805 1.00 91.19 115 TYR A N 1
ATOM 895 C CA . TYR A 1 115 ? -2.842 7.746 32.514 1.00 91.19 115 TYR A CA 1
ATOM 896 C C . TYR A 1 115 ? -4.270 7.981 32.025 1.00 91.19 115 TYR A C 1
ATOM 898 O O . TYR A 1 115 ? -4.508 8.097 30.827 1.00 91.19 115 TYR A O 1
ATOM 906 N N . SER A 1 116 ? -5.227 8.064 32.949 1.00 90.62 116 SER A N 1
ATOM 907 C CA . SER A 1 116 ? -6.656 8.185 32.624 1.00 90.62 116 SER A CA 1
ATOM 908 C C . SER A 1 116 ? -7.129 9.629 32.434 1.00 90.62 116 SER A C 1
ATOM 910 O O . SER A 1 116 ? -8.316 9.868 32.230 1.00 90.62 116 SER A O 1
ATOM 912 N N . SER A 1 117 ? -6.252 10.615 32.635 1.00 86.62 117 SER A N 1
ATOM 913 C CA . SER A 1 117 ? -6.607 12.031 32.559 1.00 86.62 117 SER A CA 1
ATOM 914 C C . SER A 1 117 ? -5.424 12.856 32.085 1.00 86.62 117 SER A C 1
ATOM 916 O O . SER A 1 117 ? -4.319 12.741 32.615 1.00 86.62 117 SER A O 1
ATOM 918 N N . TYR A 1 118 ? -5.688 13.745 31.141 1.00 86.75 118 TYR A N 1
ATOM 919 C CA . TYR A 1 118 ? -4.736 14.702 30.601 1.00 86.75 118 TYR A CA 1
ATOM 920 C C . TYR A 1 118 ? -5.490 15.944 30.121 1.00 86.75 118 TYR A C 1
ATOM 922 O O . TYR A 1 118 ? -6.682 15.877 29.829 1.00 86.75 118 TYR A O 1
ATOM 930 N N . ASP A 1 119 ? -4.780 17.062 30.055 1.00 83.38 119 ASP A N 1
ATOM 931 C CA . ASP A 1 119 ? -5.220 18.273 29.373 1.00 83.38 119 ASP A CA 1
ATOM 932 C C . ASP A 1 119 ? -4.379 18.447 28.104 1.00 83.38 119 ASP A C 1
ATOM 934 O O . A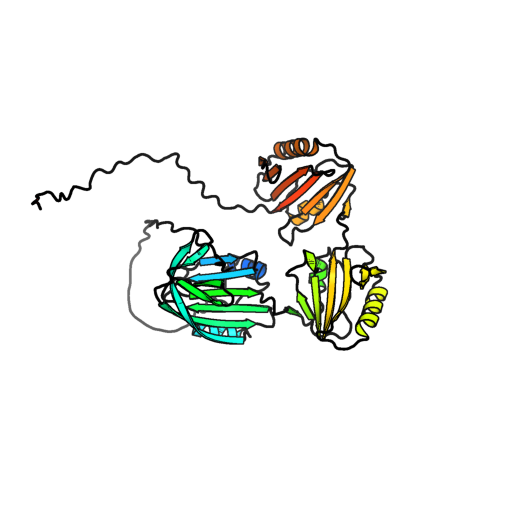SP A 1 119 ? -3.209 18.064 28.073 1.00 83.38 119 ASP A O 1
ATOM 938 N N . GLU A 1 120 ? -4.936 19.080 27.083 1.00 81.19 120 GLU A N 1
ATOM 939 C CA . GLU A 1 120 ? -4.218 19.457 25.865 1.00 81.19 120 GLU A CA 1
ATOM 940 C C . GLU A 1 120 ? -4.062 20.984 25.833 1.00 81.19 120 GLU A C 1
ATOM 942 O O . GLU A 1 120 ? -5.014 21.719 26.117 1.00 81.19 120 GLU A O 1
ATOM 947 N N . ASP A 1 121 ? -2.849 21.477 25.574 1.00 77.06 121 ASP A N 1
ATOM 948 C CA . ASP A 1 121 ? -2.619 22.912 25.389 1.00 77.06 121 ASP A CA 1
ATOM 949 C C . ASP A 1 121 ? -2.990 23.386 23.969 1.00 77.06 121 ASP A C 1
ATOM 951 O O . ASP A 1 121 ? -3.350 22.597 23.101 1.00 77.06 121 ASP A O 1
ATOM 955 N N . GLU A 1 122 ? -2.922 24.699 23.715 1.00 77.00 122 GLU A N 1
ATOM 956 C CA . GLU A 1 122 ? -3.283 25.286 22.408 1.00 77.00 122 GLU A CA 1
ATOM 957 C C . GLU A 1 122 ? -2.412 24.784 21.235 1.00 77.00 122 GLU A C 1
ATOM 959 O O . GLU A 1 122 ? -2.756 25.014 20.077 1.00 77.00 122 GLU A O 1
ATOM 964 N N . GLU A 1 123 ? -1.285 24.125 21.519 1.00 69.88 123 GLU A N 1
ATOM 965 C CA . GLU A 1 123 ? -0.345 23.582 20.535 1.00 69.88 123 GLU A CA 1
ATOM 966 C C . GLU A 1 123 ? -0.468 22.054 20.381 1.00 69.88 123 GLU A C 1
ATOM 968 O O . GLU A 1 123 ? 0.289 21.456 19.612 1.00 69.88 123 GLU A O 1
ATOM 973 N N . GLY A 1 124 ? -1.403 21.423 21.096 1.00 68.19 124 GLY A N 1
ATOM 974 C CA . GLY A 1 124 ? -1.631 19.982 21.065 1.00 68.19 124 GLY A CA 1
ATOM 975 C C . GLY A 1 124 ? -0.723 19.167 21.989 1.00 68.19 124 GLY A C 1
ATOM 976 O O . GLY A 1 124 ? -0.637 17.944 21.867 1.00 68.19 124 GLY A O 1
ATOM 977 N N . ASN A 1 125 ? 0.011 19.814 22.903 1.00 74.00 125 ASN A N 1
ATOM 978 C CA . ASN A 1 125 ? 0.850 19.094 23.854 1.00 74.00 125 ASN A CA 1
ATOM 979 C C . ASN A 1 125 ? 0.040 18.670 25.079 1.00 74.00 125 ASN A C 1
ATOM 981 O O . ASN A 1 125 ? -0.718 19.446 25.665 1.00 74.00 125 ASN A O 1
ATOM 985 N N . LEU A 1 126 ? 0.317 17.455 25.545 1.00 77.69 126 LEU A N 1
ATOM 986 C CA . LEU A 1 126 ? -0.276 16.926 26.762 1.00 77.69 126 LEU A CA 1
ATOM 987 C C . LEU A 1 126 ? 0.314 17.583 28.015 1.00 77.69 126 LEU A C 1
ATOM 989 O O . LEU A 1 126 ? 1.530 17.622 28.233 1.00 77.69 126 LEU A O 1
ATOM 993 N N . THR A 1 127 ? -0.577 18.061 28.875 1.00 81.75 127 THR A N 1
ATOM 994 C CA . THR A 1 127 ? -0.299 18.675 30.172 1.00 81.75 127 THR A CA 1
ATOM 995 C C . THR A 1 127 ? -1.186 18.047 31.252 1.00 81.75 127 THR A C 1
ATOM 997 O O . THR A 1 127 ? -2.097 17.282 30.957 1.00 81.75 127 THR A O 1
ATOM 1000 N N . ASN A 1 128 ? -0.881 18.296 32.532 1.00 86.00 128 ASN A N 1
ATOM 1001 C CA . ASN A 1 128 ? -1.664 17.799 33.680 1.00 86.00 128 ASN A CA 1
ATOM 1002 C C . ASN A 1 128 ? -2.000 16.290 33.650 1.00 86.00 128 ASN A C 1
ATOM 1004 O O . ASN A 1 128 ? -3.058 15.864 34.112 1.00 86.00 128 ASN A O 1
ATOM 1008 N N . ILE A 1 129 ? -1.064 15.480 33.151 1.00 86.06 129 ILE A N 1
ATOM 1009 C CA . ILE A 1 129 ? -1.201 14.027 33.047 1.00 86.06 129 ILE A CA 1
ATOM 1010 C C . ILE A 1 129 ? -1.312 13.417 34.456 1.00 86.06 129 ILE A C 1
ATOM 1012 O O . ILE A 1 129 ? -0.405 13.555 35.282 1.00 86.06 129 ILE A O 1
ATOM 1016 N N . THR A 1 130 ? -2.443 12.776 34.754 1.00 88.81 130 THR A N 1
ATOM 1017 C CA . THR A 1 130 ? -2.774 12.191 36.063 1.00 88.81 130 THR A CA 1
ATOM 1018 C C . THR A 1 130 ? -3.623 10.922 35.914 1.00 88.81 130 THR A C 1
ATOM 1020 O O . THR A 1 130 ? -4.008 10.538 34.814 1.00 88.81 130 THR A O 1
ATOM 1023 N N . GLY A 1 131 ? -3.914 10.245 37.031 1.00 90.25 131 GLY A N 1
ATOM 1024 C CA . GLY A 1 131 ? -4.734 9.029 37.018 1.00 90.25 131 GLY A CA 1
ATOM 1025 C C . GLY A 1 131 ? -3.962 7.809 36.522 1.00 90.25 131 GLY A C 1
ATOM 1026 O O . GLY A 1 131 ? -4.396 7.146 35.592 1.00 90.25 131 GLY A O 1
ATOM 1027 N N . GLU A 1 132 ? -2.802 7.544 37.125 1.00 94.12 132 GLU A N 1
ATOM 1028 C CA . GLU A 1 132 ? -1.951 6.396 36.794 1.00 94.12 132 GLU A CA 1
ATOM 1029 C C . GLU A 1 132 ? -2.694 5.061 36.942 1.00 94.12 132 GLU A C 1
ATOM 1031 O O . GLU A 1 132 ? -3.273 4.769 37.994 1.00 94.12 132 GLU A O 1
ATOM 1036 N N . PHE A 1 133 ? -2.612 4.228 35.909 1.00 93.31 133 PHE A N 1
ATOM 1037 C CA . PHE A 1 133 ? -3.041 2.835 35.931 1.00 93.31 133 PHE A CA 1
ATOM 1038 C C . PHE A 1 133 ? -2.093 1.975 35.092 1.00 93.31 133 PHE A C 1
ATOM 1040 O O . PHE A 1 133 ? -1.219 2.486 34.395 1.00 93.31 133 PHE A O 1
ATOM 1047 N N . THR A 1 134 ? -2.245 0.658 35.184 1.00 94.38 134 THR A N 1
ATOM 1048 C CA . THR A 1 134 ? -1.511 -0.297 34.350 1.00 94.38 134 THR A CA 1
ATOM 1049 C C . THR A 1 134 ? -2.475 -1.074 33.477 1.00 94.38 134 THR A C 1
ATOM 1051 O O . THR A 1 134 ? -3.547 -1.459 33.949 1.00 94.38 134 THR A O 1
ATOM 1054 N N . PHE A 1 135 ? -2.069 -1.354 32.248 1.00 93.12 135 PHE A N 1
ATOM 1055 C CA . PHE A 1 135 ? -2.777 -2.252 31.341 1.00 93.12 135 PHE A CA 1
ATOM 1056 C C . PHE A 1 135 ? -1.836 -3.359 30.859 1.00 93.12 135 PHE A C 1
ATOM 1058 O O . PHE A 1 135 ? -0.619 -3.271 31.040 1.00 93.12 135 PHE A O 1
ATOM 1065 N N . GLN A 1 136 ? -2.404 -4.432 30.316 1.00 94.38 136 GLN A N 1
ATOM 1066 C CA . GLN A 1 136 ? -1.626 -5.546 29.776 1.00 94.38 136 GLN A CA 1
ATOM 1067 C C . GLN A 1 136 ? -1.479 -5.398 28.274 1.00 94.38 136 GLN A C 1
ATOM 1069 O O . GLN A 1 136 ? -2.452 -5.070 27.603 1.00 94.38 136 GLN A O 1
ATOM 1074 N N . GLU A 1 137 ? -0.291 -5.697 27.767 1.00 93.00 137 GLU A N 1
ATOM 1075 C CA . GLU A 1 137 ? 0.030 -5.639 26.349 1.00 93.00 137 GLU A CA 1
ATOM 1076 C C . GLU A 1 137 ? 0.835 -6.872 25.928 1.00 93.00 137 GLU A C 1
ATOM 1078 O O . GLU A 1 137 ? 1.681 -7.366 26.679 1.00 93.00 137 GLU A O 1
ATOM 1083 N N . ALA A 1 138 ? 0.559 -7.378 24.731 1.00 90.75 138 ALA A N 1
ATOM 1084 C CA . ALA A 1 138 ? 1.316 -8.434 24.082 1.00 90.75 138 ALA A CA 1
ATOM 1085 C C . ALA A 1 138 ? 1.514 -8.099 22.600 1.00 90.75 138 ALA A C 1
ATOM 1087 O O . ALA A 1 138 ? 0.541 -7.864 21.883 1.00 90.75 138 ALA A O 1
ATOM 1088 N N . VAL A 1 139 ? 2.766 -8.115 22.152 1.00 89.38 139 VAL A N 1
ATOM 1089 C CA . VAL A 1 139 ? 3.173 -7.797 20.782 1.00 89.38 139 VAL A CA 1
ATOM 1090 C C . VAL A 1 139 ? 3.533 -9.083 20.053 1.00 89.38 139 VAL A C 1
ATOM 1092 O O . VAL A 1 139 ? 4.263 -9.933 20.574 1.00 89.38 139 VAL A O 1
ATOM 1095 N N . PHE A 1 140 ? 2.997 -9.224 18.847 1.00 89.06 140 PHE A N 1
ATOM 1096 C CA . PHE A 1 140 ? 3.206 -10.369 17.982 1.00 89.06 140 PHE A CA 1
ATOM 1097 C C . PHE A 1 140 ? 3.615 -9.926 16.591 1.00 89.06 140 PHE A C 1
ATOM 1099 O O . PHE A 1 140 ? 2.988 -9.037 16.027 1.00 89.06 140 PHE A O 1
ATOM 1106 N N . SER A 1 141 ? 4.551 -10.641 15.990 1.00 84.75 141 SER A N 1
ATOM 1107 C CA . SER A 1 141 ? 4.963 -10.445 14.606 1.00 84.75 141 SER A CA 1
ATOM 1108 C C . SER A 1 141 ? 4.750 -11.712 13.791 1.00 84.75 141 SER A C 1
ATOM 1110 O O . SER A 1 141 ? 4.685 -12.841 14.302 1.00 84.75 141 SER A O 1
ATOM 1112 N N . ASN A 1 142 ? 4.619 -11.536 12.483 1.00 80.38 142 ASN A N 1
ATOM 1113 C CA . ASN A 1 142 ? 4.611 -12.636 11.539 1.00 80.38 142 ASN A CA 1
ATOM 1114 C C . ASN A 1 142 ? 5.464 -12.287 10.321 1.00 80.38 142 ASN A C 1
ATOM 1116 O O . ASN A 1 142 ? 5.031 -11.615 9.391 1.00 80.38 142 ASN A O 1
ATOM 1120 N N . GLU A 1 143 ? 6.686 -12.819 10.312 1.00 69.19 143 GLU A N 1
ATOM 1121 C CA . GLU A 1 143 ? 7.690 -12.588 9.263 1.00 69.19 143 GLU A CA 1
ATOM 1122 C C . GLU A 1 143 ? 7.184 -12.935 7.850 1.00 69.19 143 GLU A C 1
ATOM 1124 O O . GLU A 1 143 ? 7.645 -12.368 6.865 1.00 69.19 143 GLU A O 1
ATOM 1129 N N . LYS A 1 144 ? 6.204 -13.844 7.717 1.00 65.75 144 LYS A N 1
ATOM 1130 C CA . LYS A 1 144 ? 5.701 -14.264 6.397 1.00 65.75 144 LYS A CA 1
ATOM 1131 C C . LYS A 1 144 ? 4.805 -13.236 5.728 1.00 65.75 144 LYS A C 1
ATOM 1133 O O . LYS A 1 144 ? 4.682 -13.266 4.507 1.00 65.75 144 LYS A O 1
ATOM 1138 N N . ASN A 1 145 ? 4.087 -12.440 6.510 1.00 68.56 145 ASN A N 1
ATOM 1139 C CA . ASN A 1 145 ? 3.170 -11.428 5.988 1.00 68.56 145 ASN A CA 1
ATOM 1140 C C . ASN A 1 145 ? 3.568 -10.006 6.391 1.00 68.56 145 ASN A C 1
ATOM 1142 O O . ASN A 1 145 ? 2.932 -9.072 5.925 1.00 68.56 145 ASN A O 1
ATOM 1146 N N . GLY A 1 146 ? 4.613 -9.848 7.206 1.00 72.38 146 GLY A N 1
ATOM 1147 C CA . GLY A 1 146 ? 5.111 -8.549 7.641 1.00 72.38 146 GLY A CA 1
ATOM 1148 C C . GLY A 1 146 ? 4.127 -7.782 8.527 1.00 72.38 146 GLY A C 1
ATOM 1149 O O . GLY A 1 146 ? 4.136 -6.556 8.561 1.00 72.38 146 GLY A O 1
ATOM 1150 N N . ILE A 1 147 ? 3.218 -8.490 9.202 1.00 81.62 147 ILE A N 1
ATOM 1151 C CA . ILE A 1 147 ? 2.232 -7.852 10.071 1.00 81.62 147 ILE A CA 1
ATOM 1152 C C . ILE A 1 147 ? 2.713 -7.941 11.515 1.00 81.62 147 ILE A C 1
ATOM 1154 O O . ILE A 1 147 ? 3.019 -9.033 12.009 1.00 81.62 147 ILE A O 1
ATOM 1158 N N . THR A 1 148 ? 2.681 -6.802 12.200 1.00 85.81 148 THR A N 1
ATOM 1159 C CA . THR A 1 148 ? 2.803 -6.716 13.653 1.00 85.81 148 THR A CA 1
ATOM 1160 C C . THR A 1 148 ? 1.436 -6.422 14.260 1.00 85.81 148 THR A C 1
ATOM 1162 O O . THR A 1 148 ? 0.655 -5.626 13.742 1.00 85.81 148 THR A O 1
ATOM 1165 N N . VAL A 1 149 ? 1.118 -7.124 15.345 1.00 90.81 149 VAL A N 1
ATOM 1166 C CA . VAL A 1 149 ? -0.127 -7.005 16.100 1.00 90.81 149 VAL A CA 1
ATOM 1167 C C . VAL A 1 149 ? 0.199 -6.764 17.563 1.00 90.81 149 VAL A C 1
ATOM 1169 O O . VAL A 1 149 ? 0.784 -7.618 18.226 1.00 90.81 149 VAL A O 1
ATOM 1172 N N . THR A 1 150 ? -0.283 -5.649 18.088 1.00 91.38 150 THR A N 1
ATOM 1173 C CA . THR A 1 150 ? -0.301 -5.354 19.517 1.00 91.38 150 THR A CA 1
ATOM 1174 C C . THR A 1 150 ? -1.692 -5.646 20.061 1.00 91.38 150 THR A C 1
ATOM 1176 O O . THR A 1 150 ? -2.670 -5.015 19.666 1.00 91.38 150 THR A O 1
ATOM 1179 N N . TYR A 1 151 ? -1.795 -6.612 20.971 1.00 93.25 151 TYR A N 1
ATOM 1180 C CA . TYR A 1 151 ? -3.001 -6.851 21.756 1.00 93.25 151 TYR A CA 1
ATOM 1181 C C . TYR A 1 151 ? -2.858 -6.169 23.107 1.00 93.25 151 TYR A C 1
ATOM 1183 O O . TYR A 1 151 ? -1.984 -6.542 23.887 1.00 93.25 151 TYR A O 1
ATOM 1191 N N . SER A 1 152 ? -3.782 -5.277 23.444 1.00 93.88 152 SER A N 1
ATOM 1192 C CA . SER A 1 152 ? -3.892 -4.693 24.776 1.00 93.88 152 SER A CA 1
ATOM 1193 C C . SER A 1 152 ? -5.227 -4.996 25.472 1.00 93.88 152 SER A C 1
ATOM 1195 O O . SER A 1 152 ? -6.270 -5.200 24.848 1.00 93.88 152 SER A O 1
ATOM 1197 N N . PHE A 1 153 ? -5.183 -5.077 26.804 1.00 94.38 153 PHE A N 1
ATOM 1198 C CA . PHE A 1 153 ? -6.360 -5.153 27.667 1.00 94.38 153 PHE A CA 1
ATOM 1199 C C . PHE A 1 153 ? -6.255 -4.140 28.803 1.00 94.38 153 PHE A C 1
ATOM 1201 O O . PHE A 1 153 ? -5.309 -4.192 29.598 1.00 94.38 153 PHE A O 1
ATOM 1208 N N . SER A 1 154 ? -7.269 -3.284 28.928 1.00 93.50 154 SER A N 1
ATOM 1209 C CA . SER A 1 154 ? -7.350 -2.264 29.972 1.00 93.50 154 SER A CA 1
ATOM 1210 C C . SER A 1 154 ? -8.722 -2.226 30.647 1.00 93.50 154 SER A C 1
ATOM 1212 O O . SER A 1 154 ? -9.760 -2.353 30.007 1.00 93.50 154 SER A O 1
ATOM 1214 N N . GLU A 1 155 ? -8.757 -1.980 31.958 1.00 92.88 155 GLU A N 1
ATOM 1215 C CA . GLU A 1 155 ? -10.014 -1.700 32.671 1.00 92.88 155 GLU A CA 1
ATOM 1216 C C . GLU A 1 155 ? -10.477 -0.236 32.523 1.00 92.88 155 GLU A C 1
ATOM 1218 O O . GLU A 1 155 ? -11.609 0.088 32.899 1.00 92.88 155 GLU A O 1
ATOM 1223 N N . ASN A 1 156 ? -9.622 0.638 31.979 1.00 90.50 156 ASN A N 1
ATOM 1224 C CA . ASN A 1 156 ? -9.845 2.079 31.860 1.00 90.50 156 ASN A CA 1
ATOM 1225 C C . ASN A 1 156 ? -9.423 2.602 30.484 1.00 90.50 156 ASN A C 1
ATOM 1227 O O . ASN A 1 156 ? -8.458 2.109 29.905 1.00 90.50 156 ASN A O 1
ATOM 1231 N N . ASP A 1 157 ? -10.091 3.651 30.018 1.00 89.00 157 ASP A N 1
ATOM 1232 C CA . ASP A 1 157 ? -9.602 4.458 28.903 1.00 89.00 157 ASP A CA 1
ATOM 1233 C C . ASP A 1 157 ? -8.430 5.333 29.372 1.00 89.00 157 ASP A C 1
ATOM 1235 O O . ASP A 1 157 ? -8.373 5.749 30.540 1.00 89.00 157 ASP A O 1
ATOM 1239 N N . GLY A 1 158 ? -7.496 5.637 28.476 1.00 88.06 158 GLY A N 1
ATOM 1240 C CA . GLY A 1 158 ? -6.403 6.547 28.790 1.00 88.06 158 GLY A CA 1
ATOM 1241 C C . GLY A 1 158 ? -5.366 6.678 27.689 1.00 88.06 158 GLY A C 1
ATOM 1242 O O . GLY A 1 158 ? -5.612 6.355 26.533 1.00 88.06 158 GLY A O 1
ATOM 1243 N N . ILE A 1 159 ? -4.186 7.148 28.085 1.00 87.31 159 ILE A N 1
ATOM 1244 C CA . ILE A 1 159 ? -3.021 7.311 27.214 1.00 87.31 159 ILE A CA 1
ATOM 1245 C C . ILE A 1 159 ? -1.773 6.702 27.843 1.00 87.31 159 ILE A C 1
ATOM 1247 O O . ILE A 1 159 ? -1.631 6.691 29.069 1.00 87.31 159 ILE A O 1
ATOM 1251 N N . TYR A 1 160 ? -0.825 6.267 27.023 1.00 85.19 160 TYR A N 1
ATOM 1252 C CA . TYR A 1 160 ? 0.497 5.847 27.479 1.00 85.19 160 TYR A CA 1
ATOM 1253 C C . TYR A 1 160 ? 1.608 6.451 26.622 1.00 85.19 160 TYR A C 1
ATOM 1255 O O . TYR A 1 160 ? 1.407 6.791 25.459 1.00 85.19 160 TYR A O 1
ATOM 1263 N N . ASP A 1 161 ? 2.775 6.646 27.234 1.00 79.94 161 ASP A N 1
ATOM 1264 C CA . ASP A 1 161 ? 3.969 7.152 26.553 1.00 79.94 161 ASP A CA 1
ATOM 1265 C C . ASP A 1 161 ? 4.645 5.981 25.836 1.00 79.94 161 ASP A C 1
ATOM 1267 O O . ASP A 1 161 ? 5.179 5.082 26.489 1.00 79.94 161 ASP A O 1
ATOM 1271 N N . GLY A 1 162 ? 4.589 5.974 24.504 1.00 66.31 162 GLY A N 1
ATOM 1272 C CA . GLY A 1 162 ? 5.217 4.928 23.697 1.00 66.31 162 GLY A CA 1
ATOM 1273 C C . GLY A 1 162 ? 6.644 5.262 23.263 1.00 66.31 162 GLY A C 1
ATOM 1274 O O . GLY A 1 162 ? 7.218 4.536 22.458 1.00 66.31 162 GLY A O 1
ATOM 1275 N N . GLY A 1 163 ? 7.240 6.336 23.794 1.00 63.03 163 GLY A N 1
ATOM 1276 C CA . GLY A 1 163 ? 8.597 6.755 23.460 1.00 63.03 163 GLY A CA 1
ATOM 1277 C C . GLY A 1 163 ? 8.663 7.831 22.374 1.00 63.03 163 GLY A C 1
ATOM 1278 O O . GLY A 1 163 ? 7.667 8.233 21.780 1.00 63.03 163 GLY A O 1
ATOM 1279 N N . ASP A 1 164 ? 9.864 8.390 22.185 1.00 57.41 164 ASP A N 1
ATOM 1280 C CA . ASP A 1 164 ? 10.195 9.422 21.183 1.00 57.41 164 ASP A CA 1
ATOM 1281 C C . ASP A 1 164 ? 9.315 10.689 21.173 1.00 57.41 164 ASP A C 1
ATOM 1283 O O . ASP A 1 164 ? 9.398 11.529 20.276 1.00 57.41 164 ASP A O 1
ATOM 1287 N N . GLY A 1 165 ? 8.561 10.906 22.254 1.00 60.25 165 GLY A N 1
ATOM 1288 C CA . GLY A 1 165 ? 7.695 12.067 22.430 1.00 60.25 165 GLY A CA 1
ATOM 1289 C C . GLY A 1 165 ? 6.277 11.889 21.890 1.00 60.25 165 GLY A C 1
ATOM 1290 O O . GLY A 1 165 ? 5.585 12.904 21.781 1.00 60.25 165 GLY A O 1
ATOM 1291 N N . TYR A 1 166 ? 5.865 10.651 21.598 1.00 64.94 166 TYR A N 1
ATOM 1292 C CA . TYR A 1 166 ? 4.514 10.283 21.178 1.00 64.94 166 TYR A CA 1
ATOM 1293 C C . TYR A 1 166 ? 3.740 9.603 22.314 1.00 64.94 166 TYR A C 1
ATOM 1295 O O . TYR A 1 166 ? 4.289 8.820 23.090 1.00 64.94 166 TYR A O 1
ATOM 1303 N N . TYR A 1 167 ? 2.449 9.921 22.399 1.00 74.44 167 TYR A N 1
ATOM 1304 C CA . TYR A 1 167 ? 1.503 9.274 23.304 1.00 74.44 167 TYR A CA 1
ATOM 1305 C C . TYR A 1 167 ? 0.453 8.546 22.476 1.00 74.44 167 TYR A C 1
ATOM 1307 O O . TYR A 1 167 ? -0.004 9.089 21.470 1.00 74.44 167 TYR A O 1
ATOM 1315 N N . TYR A 1 168 ? 0.084 7.352 22.924 1.00 78.12 168 TYR A N 1
ATOM 1316 C CA . TYR A 1 168 ? -0.889 6.483 22.272 1.00 78.12 168 TYR A CA 1
ATOM 1317 C C . TYR A 1 168 ? -2.124 6.334 23.149 1.00 78.12 168 TYR A C 1
ATOM 1319 O O . TYR A 1 168 ? -2.013 6.247 24.375 1.00 78.12 168 TYR A O 1
ATOM 1327 N N . GLU A 1 169 ? -3.293 6.300 22.519 1.00 82.31 169 GLU A N 1
ATOM 1328 C CA . GLU A 1 169 ? -4.558 6.046 23.199 1.00 82.31 169 GLU A CA 1
ATOM 1329 C C . GLU A 1 169 ? -4.740 4.547 23.468 1.00 82.31 169 GLU A C 1
ATOM 1331 O O . GLU A 1 169 ? -4.379 3.685 22.662 1.00 82.31 169 GLU A O 1
ATOM 1336 N N . ILE A 1 170 ? -5.306 4.236 24.630 1.00 86.75 170 ILE A N 1
ATOM 1337 C CA . ILE A 1 170 ? -5.714 2.889 25.010 1.00 86.75 170 ILE A CA 1
ATOM 1338 C C . ILE A 1 170 ? -7.194 2.909 25.377 1.00 86.75 170 ILE A C 1
ATOM 1340 O O . ILE A 1 170 ? -7.603 3.589 26.322 1.00 86.75 170 ILE A O 1
ATOM 1344 N N . ASN A 1 171 ? -7.991 2.140 24.638 1.00 87.06 171 ASN A N 1
ATOM 1345 C CA . ASN A 1 171 ? -9.405 1.967 24.928 1.00 87.06 171 ASN A CA 1
ATOM 1346 C C . ASN A 1 171 ? -9.611 0.958 26.059 1.00 87.06 171 ASN A C 1
ATOM 1348 O O . ASN A 1 171 ? -8.896 -0.039 26.204 1.00 87.06 171 ASN A O 1
ATOM 1352 N N . LYS A 1 172 ? -10.641 1.201 26.862 1.00 89.75 172 LYS A N 1
ATOM 1353 C CA . LYS A 1 172 ? -11.135 0.243 27.839 1.00 89.75 172 LYS A CA 1
ATOM 1354 C C . LYS A 1 172 ? -11.645 -1.017 27.142 1.00 89.75 172 LYS A C 1
ATOM 1356 O O . LYS A 1 172 ? -12.456 -0.944 26.227 1.00 89.75 172 LYS A O 1
ATOM 1361 N N . GLY A 1 173 ? -11.286 -2.170 27.697 1.00 92.19 173 GLY A N 1
ATOM 1362 C CA . GLY A 1 173 ? -11.648 -3.491 27.199 1.00 92.19 173 GLY A CA 1
ATOM 1363 C C . GLY A 1 173 ? -10.496 -4.123 26.430 1.00 92.19 173 GLY A C 1
ATOM 1364 O O . GLY A 1 173 ? -9.358 -4.064 26.899 1.00 92.19 173 GLY A O 1
ATOM 1365 N N . ASN A 1 174 ? -10.790 -4.784 25.311 1.00 91.81 174 ASN A N 1
ATOM 1366 C CA . ASN A 1 174 ? -9.797 -5.463 24.479 1.00 91.81 174 ASN A CA 1
ATOM 1367 C C . ASN A 1 174 ? -9.527 -4.643 23.223 1.00 91.81 174 ASN A C 1
ATOM 1369 O O . ASN A 1 174 ? -10.472 -4.257 22.543 1.00 91.81 174 ASN A O 1
ATOM 1373 N N . GLN A 1 175 ? -8.259 -4.452 22.873 1.00 92.56 175 GLN A N 1
ATOM 1374 C CA . GLN A 1 175 ? -7.850 -3.731 21.674 1.00 92.56 175 GLN A CA 1
ATOM 1375 C C . GLN A 1 175 ? -6.769 -4.519 20.928 1.00 92.56 175 GLN A C 1
ATOM 1377 O O . GLN A 1 175 ? -5.831 -5.045 21.521 1.00 92.56 175 GLN A O 1
ATOM 1382 N N . LEU A 1 176 ? -6.914 -4.602 19.611 1.00 92.00 176 LEU A N 1
ATOM 1383 C CA . LEU A 1 176 ? -5.925 -5.088 18.660 1.00 92.00 176 LEU A CA 1
ATOM 1384 C C . LEU A 1 176 ? -5.516 -3.915 17.782 1.00 92.00 176 LEU A C 1
ATOM 1386 O O . LEU A 1 176 ? -6.360 -3.352 17.095 1.00 92.00 176 LEU A O 1
ATOM 1390 N N . VAL A 1 177 ? -4.234 -3.583 17.772 1.00 89.56 177 VAL A N 1
ATOM 1391 C CA . VAL A 1 177 ? -3.639 -2.655 16.808 1.00 89.56 177 VAL A CA 1
ATOM 1392 C C . VAL A 1 177 ? -2.784 -3.485 15.869 1.00 89.56 177 VAL A C 1
ATOM 1394 O O . VAL A 1 177 ? -1.885 -4.185 16.327 1.00 89.56 177 VAL A O 1
ATOM 1397 N N . ALA A 1 178 ? -3.081 -3.456 14.578 1.00 88.56 178 ALA A N 1
ATOM 1398 C CA . ALA A 1 178 ? -2.369 -4.217 13.564 1.00 88.56 178 ALA A CA 1
ATOM 1399 C C . ALA A 1 178 ? -1.853 -3.283 12.477 1.00 88.56 178 ALA 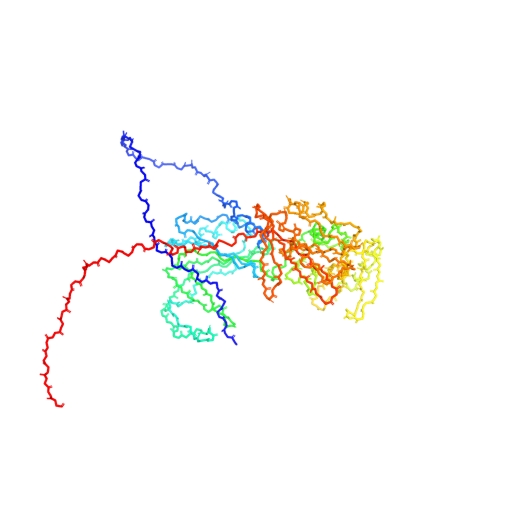A C 1
ATOM 1401 O O . ALA A 1 178 ? -2.588 -2.412 12.020 1.00 88.56 178 ALA A O 1
ATOM 1402 N N . TYR A 1 179 ? -0.610 -3.477 12.060 1.00 80.62 179 TYR A N 1
ATOM 1403 C CA . TYR A 1 179 ? 0.024 -2.673 11.023 1.00 80.62 179 TYR A CA 1
ATOM 1404 C C . TYR A 1 179 ? 1.050 -3.505 10.259 1.00 80.62 179 TYR A C 1
ATOM 1406 O O . TYR A 1 179 ? 1.566 -4.504 10.773 1.00 80.62 179 TYR A O 1
ATOM 1414 N N . LEU A 1 180 ? 1.335 -3.096 9.025 1.00 72.69 180 LEU A N 1
ATOM 1415 C CA . LEU A 1 180 ? 2.494 -3.596 8.297 1.00 72.69 180 LEU A CA 1
ATOM 1416 C C . LEU A 1 180 ? 3.737 -2.974 8.918 1.00 72.69 180 LEU A C 1
ATOM 1418 O O . LEU A 1 180 ? 3.925 -1.759 8.872 1.00 72.69 180 LEU A O 1
ATOM 1422 N N . ASP A 1 181 ? 4.572 -3.795 9.539 1.00 63.41 181 ASP A N 1
ATOM 1423 C CA . ASP A 1 181 ? 5.825 -3.297 10.074 1.00 63.41 181 ASP A CA 1
ATOM 1424 C C . ASP A 1 181 ? 6.753 -3.022 8.885 1.00 63.41 181 ASP A C 1
ATOM 1426 O O . ASP A 1 181 ? 7.161 -3.934 8.165 1.00 63.41 181 ASP A O 1
ATOM 1430 N N . SER A 1 182 ? 7.066 -1.745 8.658 1.00 48.47 182 SER A N 1
ATOM 1431 C CA . SER A 1 182 ? 7.952 -1.287 7.582 1.00 48.47 182 SER A CA 1
ATOM 1432 C C . SER A 1 182 ? 9.367 -1.868 7.693 1.00 48.47 182 SER A C 1
ATOM 1434 O O . SER A 1 182 ? 10.109 -1.891 6.711 1.00 48.47 182 SER A O 1
ATOM 1436 N N . SER A 1 183 ? 9.745 -2.390 8.866 1.00 44.06 183 SER A N 1
ATOM 1437 C CA . SER A 1 183 ? 10.975 -3.162 9.051 1.00 44.06 183 SER A CA 1
ATOM 1438 C C . SER A 1 183 ? 10.824 -4.639 8.671 1.00 44.06 183 SER A C 1
ATOM 1440 O O . SER A 1 183 ? 11.801 -5.273 8.261 1.00 44.06 183 SER A O 1
ATOM 1442 N N . SER A 1 184 ? 9.602 -5.174 8.706 1.00 43.88 184 SER A N 1
ATOM 1443 C CA . SER A 1 184 ? 9.262 -6.489 8.171 1.00 43.88 184 SER A CA 1
ATOM 1444 C C . SER A 1 184 ? 8.982 -6.390 6.675 1.00 43.88 184 SER A C 1
ATOM 1446 O O . SER A 1 184 ? 7.872 -6.516 6.162 1.00 43.88 184 SER A O 1
ATOM 1448 N N . LYS A 1 185 ? 10.074 -6.156 5.957 1.00 47.47 185 LYS A N 1
ATOM 1449 C CA . LYS A 1 185 ? 10.185 -6.382 4.526 1.00 47.47 185 LYS A CA 1
ATOM 1450 C C . LYS A 1 185 ? 9.504 -7.714 4.183 1.00 47.47 185 LYS A C 1
ATOM 1452 O O . LYS A 1 185 ? 9.982 -8.759 4.619 1.00 47.47 185 LYS A O 1
ATOM 1457 N N . GLY A 1 186 ? 8.400 -7.691 3.436 1.00 50.06 186 GLY A N 1
ATOM 1458 C CA . GLY A 1 186 ? 7.645 -8.906 3.127 1.00 50.06 186 GLY A CA 1
ATOM 1459 C C . GLY A 1 186 ? 8.557 -9.949 2.482 1.00 50.06 186 GLY A C 1
ATOM 1460 O O . GLY A 1 186 ? 9.011 -9.755 1.354 1.00 50.06 186 GLY A O 1
ATOM 1461 N N . GLU A 1 187 ? 8.869 -11.024 3.209 1.00 54.50 187 GLU A N 1
ATOM 1462 C CA . GLU A 1 187 ? 9.742 -12.083 2.714 1.00 54.50 187 GLU A CA 1
ATOM 1463 C C . GLU A 1 187 ? 9.022 -12.861 1.611 1.00 54.50 187 GLU A C 1
ATOM 1465 O O . GLU A 1 187 ? 8.158 -13.710 1.851 1.00 54.50 187 GLU A O 1
ATOM 1470 N N . LEU A 1 188 ? 9.399 -12.605 0.363 1.00 58.94 188 LEU A N 1
ATOM 1471 C CA . LEU A 1 188 ? 8.932 -13.382 -0.769 1.00 58.94 188 LEU A CA 1
ATOM 1472 C C . LEU A 1 188 ? 9.924 -14.494 -1.085 1.00 58.94 188 LEU A C 1
ATOM 1474 O O . LEU A 1 188 ? 11.096 -14.261 -1.360 1.00 58.94 188 LEU A O 1
ATOM 1478 N N . THR A 1 189 ? 9.419 -15.725 -1.154 1.00 64.44 189 THR A N 1
ATOM 1479 C CA . THR A 1 189 ? 10.192 -16.901 -1.607 1.00 64.44 189 THR A CA 1
ATOM 1480 C C . THR A 1 189 ? 10.252 -17.033 -3.136 1.00 64.44 189 THR A C 1
ATOM 1482 O O . THR A 1 189 ? 10.708 -18.043 -3.674 1.00 64.44 189 THR A O 1
ATOM 1485 N N . ALA A 1 190 ? 9.732 -16.037 -3.857 1.00 74.56 190 ALA A N 1
ATOM 1486 C CA . ALA A 1 190 ? 9.710 -15.986 -5.311 1.00 74.56 190 ALA A CA 1
ATOM 1487 C C . ALA A 1 190 ? 9.689 -14.535 -5.801 1.00 74.56 190 ALA A C 1
ATOM 1489 O O . ALA A 1 190 ? 9.205 -13.642 -5.112 1.00 74.56 190 ALA A O 1
ATOM 1490 N N . TRP A 1 191 ? 10.169 -14.321 -7.026 1.00 86.00 191 TRP A N 1
ATOM 1491 C CA . TRP A 1 191 ? 10.143 -13.012 -7.675 1.00 86.00 191 TRP A CA 1
ATOM 1492 C C . TRP A 1 191 ? 8.704 -12.465 -7.799 1.00 86.00 191 TRP A C 1
ATOM 1494 O O . TRP A 1 191 ? 7.841 -13.185 -8.320 1.00 86.00 191 TRP A O 1
ATOM 1504 N N . PRO A 1 192 ? 8.428 -11.209 -7.389 1.00 80.00 192 PRO A N 1
ATOM 1505 C CA . PRO A 1 192 ? 7.085 -10.616 -7.380 1.00 80.00 192 PRO A CA 1
ATOM 1506 C C . PRO A 1 192 ? 6.574 -10.198 -8.773 1.00 80.00 192 PRO A C 1
ATOM 1508 O O . PRO A 1 192 ? 6.062 -9.098 -8.958 1.00 80.00 192 PRO A O 1
ATOM 1511 N N . ALA A 1 193 ? 6.656 -11.079 -9.775 1.00 79.56 193 ALA A N 1
ATOM 1512 C CA . ALA A 1 193 ? 6.286 -10.764 -11.160 1.00 79.56 193 ALA A CA 1
ATOM 1513 C C . ALA A 1 193 ? 4.849 -10.232 -11.309 1.00 79.56 193 ALA A C 1
ATOM 1515 O O . ALA A 1 193 ? 4.612 -9.310 -12.081 1.00 79.56 193 ALA A O 1
ATOM 1516 N N . ASN A 1 194 ? 3.895 -10.801 -10.563 1.00 70.06 194 ASN A N 1
ATOM 1517 C CA . ASN A 1 194 ? 2.498 -10.366 -10.619 1.00 70.06 194 ASN A CA 1
ATOM 1518 C C . ASN A 1 194 ? 2.298 -8.969 -10.021 1.00 70.06 194 ASN A C 1
ATOM 1520 O O . ASN A 1 194 ? 1.462 -8.232 -10.525 1.00 70.06 194 ASN A O 1
ATOM 1524 N N . LEU A 1 195 ? 3.060 -8.619 -8.979 1.00 72.50 195 LEU A N 1
ATOM 1525 C CA . LEU A 1 195 ? 2.984 -7.313 -8.324 1.00 72.50 195 LEU A CA 1
ATOM 1526 C C . LEU A 1 195 ? 3.579 -6.219 -9.218 1.00 72.50 195 LEU A C 1
ATOM 1528 O O . LEU A 1 195 ? 2.986 -5.165 -9.411 1.00 72.50 195 LEU A O 1
ATOM 1532 N N . ILE A 1 196 ? 4.726 -6.505 -9.837 1.00 79.31 196 ILE A N 1
ATOM 1533 C CA . ILE A 1 196 ? 5.336 -5.616 -10.834 1.00 79.31 196 ILE A CA 1
ATOM 1534 C C . ILE A 1 196 ? 4.354 -5.400 -11.991 1.00 79.31 196 ILE A C 1
ATOM 1536 O O . ILE A 1 196 ? 4.084 -4.271 -12.388 1.00 79.31 196 ILE A O 1
ATOM 1540 N N . ALA A 1 197 ? 3.761 -6.482 -12.500 1.00 71.25 197 ALA A N 1
ATOM 1541 C CA . ALA A 1 197 ? 2.774 -6.395 -13.566 1.00 71.25 197 ALA A CA 1
ATOM 1542 C C . ALA A 1 197 ? 1.514 -5.616 -13.148 1.00 71.25 197 ALA A C 1
ATOM 1544 O O . ALA A 1 197 ? 0.943 -4.930 -13.992 1.00 71.25 197 ALA A O 1
ATOM 1545 N N . SER A 1 198 ? 1.069 -5.702 -11.890 1.00 65.62 198 SER A N 1
ATOM 1546 C CA . SER A 1 198 ? -0.088 -4.931 -11.425 1.00 65.62 198 SER A CA 1
ATOM 1547 C C . SER A 1 198 ? 0.216 -3.444 -11.289 1.00 65.62 198 SER A C 1
ATOM 1549 O O . SER A 1 198 ? -0.625 -2.645 -11.680 1.00 65.62 198 SER A O 1
ATOM 1551 N N . TYR A 1 199 ? 1.401 -3.070 -10.796 1.00 65.62 199 TYR A N 1
ATOM 1552 C CA . TYR A 1 199 ? 1.768 -1.658 -10.646 1.00 65.62 199 TYR A CA 1
ATOM 1553 C C . TYR A 1 199 ? 2.099 -0.975 -11.970 1.00 65.62 199 TYR A C 1
ATOM 1555 O O . TYR A 1 199 ? 1.786 0.193 -12.149 1.00 65.62 199 TYR A O 1
ATOM 1563 N N . PHE A 1 200 ? 2.692 -1.700 -12.917 1.00 75.19 200 PHE A N 1
ATOM 1564 C CA . PHE A 1 200 ? 3.275 -1.092 -14.114 1.00 75.19 200 PHE A CA 1
ATOM 1565 C C . PHE A 1 200 ? 2.630 -1.603 -15.409 1.00 75.19 200 PHE A C 1
ATOM 1567 O O . PHE A 1 200 ? 3.309 -1.969 -16.370 1.00 75.19 200 PHE A O 1
ATOM 1574 N N . ASN A 1 201 ? 1.296 -1.688 -15.432 1.00 72.19 201 ASN A N 1
ATOM 1575 C CA . ASN A 1 201 ? 0.489 -2.006 -16.619 1.00 72.19 201 ASN A CA 1
ATOM 1576 C C . ASN A 1 201 ? 0.985 -3.242 -17.408 1.00 72.19 201 ASN A C 1
ATOM 1578 O O . ASN A 1 201 ? 1.219 -3.224 -18.626 1.00 72.19 201 ASN A O 1
ATOM 1582 N N . GLY A 1 202 ? 1.203 -4.339 -16.688 1.00 71.44 202 GLY A N 1
ATOM 1583 C CA . GLY A 1 202 ? 1.667 -5.607 -17.240 1.00 71.44 202 GLY A CA 1
ATOM 1584 C C . GLY A 1 202 ? 3.152 -5.645 -17.606 1.00 71.44 202 GLY A C 1
ATOM 1585 O O . GLY A 1 202 ? 3.537 -6.528 -18.375 1.00 71.44 202 GLY A O 1
ATOM 1586 N N . ALA A 1 203 ? 3.976 -4.711 -17.117 1.00 82.12 203 ALA A N 1
ATOM 1587 C CA . ALA A 1 203 ? 5.420 -4.745 -17.332 1.00 82.12 203 ALA A CA 1
ATOM 1588 C C . ALA A 1 203 ? 6.043 -6.042 -16.797 1.00 82.12 203 ALA A C 1
ATOM 1590 O O . ALA A 1 203 ? 5.607 -6.620 -15.797 1.00 82.12 203 ALA A O 1
ATOM 1591 N N . VAL A 1 204 ? 7.096 -6.497 -17.477 1.00 91.00 204 VAL A N 1
ATOM 1592 C CA . VAL A 1 204 ? 7.819 -7.723 -17.131 1.00 91.00 204 VAL A CA 1
ATOM 1593 C C . VAL A 1 204 ? 9.271 -7.375 -16.844 1.00 91.00 204 VAL A C 1
ATOM 1595 O O . VAL A 1 204 ? 10.091 -7.283 -17.755 1.00 91.00 204 VAL A O 1
ATOM 1598 N N . VAL A 1 205 ? 9.596 -7.225 -15.561 1.00 94.50 205 VAL A N 1
ATOM 1599 C CA . VAL A 1 205 ? 10.981 -7.075 -15.098 1.00 94.50 205 VAL A CA 1
ATOM 1600 C C . VAL A 1 205 ? 11.528 -8.461 -14.728 1.00 94.50 205 VAL A C 1
ATOM 1602 O O . VAL A 1 205 ? 10.873 -9.185 -13.968 1.00 94.50 205 VAL A O 1
ATOM 1605 N N . PRO A 1 206 ? 12.677 -8.890 -15.285 1.00 94.88 206 PRO A N 1
ATOM 1606 C CA . PRO A 1 206 ? 13.240 -10.206 -15.007 1.00 94.88 206 PRO A CA 1
ATOM 1607 C C . PRO A 1 206 ? 13.806 -10.292 -13.585 1.00 94.88 206 PRO A C 1
ATOM 1609 O O . PRO A 1 206 ? 14.355 -9.333 -13.060 1.00 94.88 206 PRO A O 1
ATOM 1612 N N . ALA A 1 207 ? 13.724 -11.477 -12.983 1.00 92.44 207 ALA A N 1
ATOM 1613 C CA . ALA A 1 207 ? 14.323 -11.742 -11.679 1.00 92.44 207 ALA A CA 1
ATOM 1614 C C . ALA A 1 207 ? 15.855 -11.807 -11.751 1.00 92.44 207 ALA A C 1
ATOM 1616 O O . ALA A 1 207 ? 16.429 -12.235 -12.757 1.00 92.44 207 ALA A O 1
ATOM 1617 N N . VAL A 1 208 ? 16.519 -11.516 -10.632 1.00 90.44 208 VAL A N 1
ATOM 1618 C CA . VAL A 1 208 ? 17.933 -11.870 -10.454 1.00 90.44 208 VAL A CA 1
ATOM 1619 C C . VAL A 1 208 ? 18.066 -13.387 -10.312 1.00 90.44 208 VAL A C 1
ATOM 1621 O O . VAL A 1 208 ? 17.387 -14.016 -9.498 1.00 90.44 208 VAL A O 1
ATOM 1624 N N . ASN A 1 209 ? 18.956 -13.985 -11.104 1.00 85.19 209 ASN A N 1
ATOM 1625 C CA . ASN A 1 209 ? 19.178 -15.429 -11.106 1.00 85.19 209 ASN A CA 1
ATOM 1626 C C . ASN A 1 209 ? 19.760 -15.934 -9.778 1.00 85.19 209 ASN A C 1
ATOM 1628 O O . ASN A 1 209 ? 20.777 -15.430 -9.308 1.00 85.19 209 ASN A O 1
ATOM 1632 N N . GLY A 1 210 ? 19.186 -17.019 -9.251 1.00 82.50 210 GLY A N 1
ATOM 1633 C CA . GLY A 1 210 ? 19.737 -17.747 -8.103 1.00 82.50 210 GLY A CA 1
ATOM 1634 C C . GLY A 1 210 ? 19.393 -17.161 -6.734 1.00 82.50 210 GLY A C 1
ATOM 1635 O O . GLY A 1 210 ? 19.991 -17.584 -5.749 1.00 82.50 210 GLY A O 1
ATOM 1636 N N . ILE A 1 211 ? 18.447 -16.225 -6.671 1.00 84.88 211 ILE A N 1
ATOM 1637 C CA . ILE A 1 211 ? 17.944 -15.658 -5.420 1.00 84.88 211 ILE A CA 1
ATOM 1638 C C . ILE A 1 211 ? 16.686 -16.416 -4.988 1.00 84.88 211 ILE A C 1
ATOM 1640 O O . ILE A 1 211 ? 15.787 -16.664 -5.792 1.00 84.88 211 ILE A O 1
ATOM 1644 N N . GLU A 1 212 ? 16.654 -16.821 -3.720 1.00 76.62 212 GLU A N 1
ATOM 1645 C CA . GLU A 1 212 ? 15.559 -17.608 -3.135 1.00 76.62 212 GLU A CA 1
ATOM 1646 C C . GLU A 1 212 ? 14.647 -16.771 -2.229 1.00 76.62 212 GLU A C 1
ATOM 1648 O O . GLU A 1 212 ? 13.536 -17.199 -1.925 1.00 76.62 212 GLU A O 1
ATOM 1653 N N . GLN A 1 213 ? 15.113 -15.595 -1.800 1.00 75.56 213 GLN A N 1
ATOM 1654 C CA . GLN A 1 213 ? 14.416 -14.712 -0.871 1.00 75.56 213 GLN A CA 1
ATOM 1655 C C . GLN A 1 213 ? 14.545 -13.266 -1.334 1.00 75.56 213 GLN A C 1
ATOM 1657 O O . GLN A 1 213 ? 15.646 -12.808 -1.639 1.00 75.56 213 GLN A O 1
ATOM 1662 N N . TYR A 1 214 ? 13.415 -12.572 -1.380 1.00 79.88 214 TYR A N 1
ATOM 1663 C CA . TYR A 1 214 ? 13.315 -11.163 -1.719 1.00 79.88 214 TYR A CA 1
ATOM 1664 C C . TYR A 1 214 ? 12.536 -10.428 -0.641 1.00 79.88 214 TYR A C 1
ATOM 1666 O O . TYR A 1 214 ? 11.677 -10.995 0.027 1.00 79.88 214 TYR A O 1
ATOM 1674 N N . TYR A 1 215 ? 12.805 -9.144 -0.562 1.00 77.75 215 TYR A N 1
ATOM 1675 C CA . TYR A 1 215 ? 12.156 -8.173 0.286 1.00 77.75 215 TYR A CA 1
ATOM 1676 C C . TYR A 1 215 ? 11.508 -7.135 -0.614 1.00 77.75 215 TYR A C 1
ATOM 1678 O O . TYR A 1 215 ? 12.167 -6.657 -1.536 1.00 77.75 215 TYR A O 1
ATOM 1686 N N . VAL A 1 216 ? 10.249 -6.791 -0.368 1.00 76.88 216 VAL A N 1
ATOM 1687 C CA . VAL A 1 216 ? 9.526 -5.794 -1.166 1.00 76.88 216 VAL A CA 1
ATOM 1688 C C . VAL A 1 216 ? 9.064 -4.656 -0.272 1.00 76.88 216 VAL A C 1
ATOM 1690 O O . VAL A 1 216 ? 8.528 -4.908 0.804 1.00 76.88 216 VAL A O 1
ATOM 1693 N N . ASP A 1 217 ? 9.281 -3.432 -0.738 1.00 73.88 217 ASP A N 1
ATOM 1694 C CA . ASP A 1 217 ? 8.849 -2.189 -0.113 1.00 73.88 217 ASP A CA 1
ATOM 1695 C C . ASP A 1 217 ? 8.183 -1.298 -1.172 1.00 73.88 217 ASP A C 1
ATOM 1697 O O . ASP A 1 217 ? 8.785 -0.952 -2.193 1.00 73.88 217 ASP A O 1
ATOM 1701 N N . ASP A 1 218 ? 6.912 -0.983 -0.934 1.00 68.06 218 ASP A N 1
ATOM 1702 C CA . ASP A 1 218 ? 6.076 -0.090 -1.735 1.00 68.06 218 ASP A CA 1
ATOM 1703 C C . ASP A 1 218 ? 5.523 1.087 -0.913 1.00 68.06 218 ASP A C 1
ATOM 1705 O O . ASP A 1 218 ? 4.594 1.765 -1.343 1.00 68.06 218 ASP A O 1
ATOM 1709 N N . SER A 1 219 ? 6.108 1.367 0.256 1.00 60.22 219 SER A N 1
ATOM 1710 C CA . SER A 1 219 ? 5.622 2.411 1.167 1.00 60.22 219 SER A CA 1
ATOM 1711 C C . SER A 1 219 ? 5.840 3.839 0.652 1.00 60.22 219 SER A C 1
ATOM 1713 O O . SER A 1 219 ? 5.074 4.737 0.991 1.00 60.22 219 SER A O 1
ATOM 1715 N N . ASN A 1 220 ? 6.862 4.064 -0.180 1.00 65.50 220 ASN A N 1
ATOM 1716 C CA . ASN A 1 220 ? 7.176 5.370 -0.766 1.00 65.50 220 ASN A CA 1
ATOM 1717 C C . ASN A 1 220 ? 7.506 5.231 -2.260 1.00 65.50 220 ASN A C 1
ATOM 1719 O O . ASN A 1 220 ? 8.636 5.451 -2.706 1.00 65.50 220 ASN A O 1
ATOM 1723 N N . MET A 1 221 ? 6.499 4.819 -3.035 1.00 66.81 221 MET A N 1
ATOM 1724 C CA . MET A 1 221 ? 6.641 4.627 -4.481 1.00 66.81 221 MET A CA 1
ATOM 1725 C C . MET A 1 221 ? 6.905 5.929 -5.249 1.00 66.81 221 MET A C 1
ATOM 1727 O O . MET A 1 221 ? 7.511 5.865 -6.315 1.00 66.81 221 MET A O 1
ATOM 1731 N N . GLU A 1 222 ? 6.491 7.090 -4.729 1.00 59.81 222 GLU A N 1
ATOM 1732 C CA . GLU A 1 222 ? 6.727 8.385 -5.385 1.00 59.81 222 GLU A CA 1
ATOM 1733 C C . GLU A 1 222 ? 8.214 8.758 -5.414 1.00 59.81 222 GLU A C 1
ATOM 1735 O O . GLU A 1 222 ? 8.716 9.235 -6.429 1.00 59.81 222 GLU A O 1
ATOM 1740 N N . GLU A 1 223 ? 8.929 8.533 -4.309 1.00 66.69 223 GLU A N 1
ATOM 1741 C CA . GLU A 1 223 ? 10.340 8.911 -4.184 1.00 66.69 223 GLU A CA 1
ATOM 1742 C C . GLU A 1 223 ? 11.287 7.771 -4.582 1.00 66.69 223 GLU A C 1
ATOM 1744 O O . GLU A 1 223 ? 12.319 8.013 -5.209 1.00 66.69 223 GLU A O 1
ATOM 1749 N N . TYR A 1 224 ? 10.945 6.525 -4.238 1.00 69.56 224 TYR A N 1
ATOM 1750 C CA . TYR A 1 224 ? 11.851 5.375 -4.357 1.00 69.56 224 TYR A CA 1
ATOM 1751 C C . TYR A 1 224 ? 11.362 4.280 -5.314 1.00 69.56 224 TYR A C 1
ATOM 1753 O O . TYR A 1 224 ? 12.077 3.293 -5.519 1.00 69.56 224 TYR A O 1
ATOM 1761 N N . GLY A 1 225 ? 10.179 4.442 -5.917 1.00 81.06 225 GLY A N 1
ATOM 1762 C CA . GLY A 1 225 ? 9.563 3.418 -6.757 1.00 81.06 225 GLY A CA 1
ATOM 1763 C C . GLY A 1 225 ? 9.213 2.149 -5.972 1.00 81.06 225 GLY A C 1
ATOM 1764 O O . GLY A 1 225 ? 9.314 2.093 -4.745 1.00 81.06 225 GLY A O 1
ATOM 1765 N N . LEU A 1 226 ? 8.819 1.090 -6.683 1.00 81.44 226 LEU A N 1
ATOM 1766 C CA . LEU A 1 226 ? 8.724 -0.239 -6.079 1.00 81.44 226 LEU A CA 1
ATOM 1767 C C . LEU A 1 226 ? 10.141 -0.744 -5.801 1.00 81.44 226 LEU A C 1
ATOM 1769 O O . LEU A 1 226 ? 10.895 -1.030 -6.737 1.00 81.44 226 LEU A O 1
ATOM 1773 N N . THR A 1 227 ? 10.486 -0.900 -4.527 1.00 88.31 227 THR A N 1
ATOM 1774 C CA . THR A 1 227 ? 11.809 -1.357 -4.111 1.00 88.31 227 THR A CA 1
ATOM 1775 C C . THR A 1 227 ? 11.781 -2.851 -3.815 1.00 88.31 227 THR A C 1
ATOM 1777 O O . THR A 1 227 ? 11.049 -3.329 -2.953 1.00 88.31 227 THR A O 1
ATOM 1780 N N . ILE A 1 228 ? 12.614 -3.612 -4.519 1.00 89.56 228 ILE A N 1
ATOM 1781 C CA . ILE A 1 228 ? 12.860 -5.030 -4.265 1.00 89.56 228 ILE A CA 1
ATOM 1782 C C . ILE A 1 228 ? 14.317 -5.182 -3.846 1.00 89.56 228 ILE A C 1
ATOM 1784 O O . ILE A 1 228 ? 15.219 -4.761 -4.566 1.00 89.56 228 ILE A O 1
ATOM 1788 N N . SER A 1 229 ? 14.570 -5.808 -2.703 1.00 90.06 229 SER A N 1
ATOM 1789 C CA . SER A 1 229 ? 15.925 -6.033 -2.201 1.00 90.06 229 SER A CA 1
ATOM 1790 C C . SER A 1 229 ? 16.158 -7.472 -1.761 1.00 90.06 229 SER A C 1
ATOM 1792 O O . SER A 1 229 ? 15.221 -8.242 -1.569 1.00 90.06 229 SER A O 1
ATOM 1794 N N . PHE A 1 230 ? 17.419 -7.870 -1.639 1.00 87.19 230 PHE A N 1
ATOM 1795 C CA . PHE A 1 230 ? 17.817 -9.159 -1.070 1.00 87.19 230 PHE A CA 1
ATOM 1796 C C . PHE A 1 230 ? 19.265 -9.092 -0.587 1.00 87.19 230 PHE A C 1
ATOM 1798 O O . PHE A 1 230 ? 20.068 -8.317 -1.108 1.00 87.19 230 PHE A O 1
ATOM 1805 N N . GLU A 1 231 ? 19.610 -9.914 0.402 1.00 88.44 231 GLU A N 1
ATOM 1806 C CA . GLU A 1 231 ? 20.974 -9.965 0.927 1.00 88.44 231 GLU A CA 1
ATOM 1807 C C . GLU A 1 231 ? 21.942 -10.536 -0.109 1.00 88.44 231 GLU A C 1
ATOM 1809 O O . GLU A 1 231 ? 21.735 -11.619 -0.666 1.00 88.44 231 GLU A O 1
ATOM 1814 N N . SER A 1 232 ? 23.040 -9.825 -0.351 1.00 84.75 232 SER A N 1
ATOM 1815 C CA . SER A 1 232 ? 24.138 -10.318 -1.166 1.00 84.75 232 SER A CA 1
ATOM 1816 C C . SER A 1 232 ? 25.431 -9.569 -0.876 1.00 84.75 232 SER A C 1
ATOM 1818 O O . SER A 1 232 ? 25.440 -8.381 -0.595 1.00 84.75 232 SER A O 1
ATOM 1820 N N . ASN A 1 233 ? 26.553 -10.272 -1.013 1.00 83.56 233 ASN A N 1
ATOM 1821 C CA . ASN A 1 233 ? 27.894 -9.685 -0.956 1.00 83.56 233 ASN A CA 1
ATOM 1822 C C . ASN A 1 233 ? 28.688 -9.953 -2.246 1.00 83.56 233 ASN A C 1
ATOM 1824 O O . ASN A 1 233 ? 29.915 -9.857 -2.255 1.00 83.56 233 ASN A O 1
ATOM 1828 N N . ASP A 1 234 ? 28.022 -10.392 -3.319 1.00 87.00 234 ASP A N 1
ATOM 1829 C CA . ASP A 1 234 ? 28.687 -10.668 -4.592 1.00 87.00 234 ASP A CA 1
ATOM 1830 C C . ASP A 1 234 ? 28.739 -9.406 -5.460 1.00 87.00 234 ASP A C 1
ATOM 1832 O O . ASP A 1 234 ? 27.770 -9.017 -6.108 1.00 87.00 234 ASP A O 1
ATOM 1836 N N . GLU A 1 235 ? 29.927 -8.801 -5.497 1.00 85.56 235 GLU A N 1
ATOM 1837 C CA . GLU A 1 235 ? 30.261 -7.598 -6.271 1.00 85.56 235 GLU A CA 1
ATOM 1838 C C . GLU A 1 235 ? 30.032 -7.750 -7.791 1.00 85.56 235 GLU A C 1
ATOM 1840 O O . GLU A 1 235 ? 30.058 -6.763 -8.522 1.00 85.56 235 GLU A O 1
ATOM 1845 N N . ASN A 1 236 ? 29.807 -8.966 -8.306 1.00 90.25 236 ASN A N 1
ATOM 1846 C CA . ASN A 1 236 ? 29.509 -9.185 -9.725 1.00 90.25 236 ASN A CA 1
ATOM 1847 C C . ASN A 1 236 ? 28.010 -9.112 -10.050 1.00 90.25 236 ASN A C 1
ATOM 1849 O O . ASN A 1 236 ? 27.650 -9.223 -11.229 1.00 90.25 236 ASN A O 1
ATOM 1853 N N . LEU A 1 237 ? 27.133 -8.951 -9.050 1.00 90.50 237 LEU A N 1
ATOM 1854 C CA . LEU A 1 237 ? 25.688 -8.974 -9.275 1.00 90.50 237 LEU A CA 1
ATOM 1855 C C . LEU A 1 237 ? 25.215 -7.879 -10.216 1.00 90.50 237 LEU A C 1
ATOM 1857 O O . LEU A 1 237 ? 24.429 -8.180 -11.108 1.00 90.50 237 LEU A O 1
ATOM 1861 N N . GLU A 1 238 ? 25.707 -6.650 -10.067 1.00 91.81 238 GLU A N 1
ATOM 1862 C CA . GLU A 1 238 ? 25.303 -5.534 -10.930 1.00 91.81 238 GLU A CA 1
ATOM 1863 C C . GLU A 1 238 ? 25.569 -5.860 -12.403 1.00 91.81 238 GLU A C 1
ATOM 1865 O O . GLU A 1 238 ? 24.693 -5.721 -13.253 1.00 91.81 238 GLU A O 1
ATOM 1870 N N . ALA A 1 239 ? 26.755 -6.395 -12.709 1.00 92.75 239 ALA A N 1
ATOM 1871 C CA . ALA A 1 239 ? 27.119 -6.791 -14.066 1.00 92.75 239 ALA A CA 1
ATOM 1872 C C . ALA A 1 239 ? 26.283 -7.981 -14.579 1.00 92.75 239 ALA A C 1
ATOM 1874 O O . ALA A 1 239 ? 25.906 -8.018 -15.752 1.00 92.75 239 ALA A O 1
ATOM 1875 N N . SER A 1 240 ? 25.987 -8.954 -13.712 1.00 94.19 240 SER A N 1
ATOM 1876 C CA . SER A 1 240 ? 25.156 -10.120 -14.043 1.00 94.19 240 SER A CA 1
ATOM 1877 C C . SER A 1 240 ? 23.697 -9.729 -14.307 1.00 94.19 240 SER A C 1
ATOM 1879 O O . SER A 1 240 ? 23.082 -10.181 -15.280 1.00 94.19 240 SER A O 1
ATOM 1881 N N . TYR A 1 241 ? 23.143 -8.847 -13.475 1.00 95.69 241 TYR A N 1
ATOM 1882 C CA . TYR A 1 241 ? 21.772 -8.376 -13.607 1.00 95.69 241 TYR A CA 1
ATOM 1883 C C . TYR A 1 241 ? 21.614 -7.435 -14.802 1.00 95.69 241 TYR A C 1
ATOM 1885 O O . TYR A 1 241 ? 20.688 -7.616 -15.588 1.00 95.69 241 TYR A O 1
ATOM 1893 N N . LYS A 1 242 ? 22.596 -6.561 -15.057 1.00 95.19 242 LYS A N 1
ATOM 1894 C CA . LYS A 1 242 ? 22.688 -5.789 -16.305 1.00 95.19 242 LYS A CA 1
ATOM 1895 C C . LYS A 1 242 ? 22.569 -6.677 -17.542 1.00 95.19 242 LYS A C 1
ATOM 1897 O O . LYS A 1 242 ? 21.807 -6.376 -18.456 1.00 95.19 242 LYS A O 1
ATOM 1902 N N . GLN A 1 243 ? 23.309 -7.789 -17.581 1.00 96.12 243 GLN A N 1
ATOM 1903 C CA . GLN A 1 243 ? 23.223 -8.728 -18.701 1.00 96.12 243 GLN A CA 1
ATOM 1904 C C . GLN A 1 243 ? 21.847 -9.405 -18.780 1.00 96.12 243 GLN A C 1
ATOM 1906 O O . GLN A 1 243 ? 21.332 -9.597 -19.876 1.00 96.12 243 GLN A O 1
ATOM 1911 N N . THR A 1 244 ? 21.232 -9.713 -17.636 1.00 96.56 244 THR A N 1
ATOM 1912 C CA . THR A 1 244 ? 19.874 -10.279 -17.563 1.00 96.56 244 THR A CA 1
ATOM 1913 C C . THR A 1 244 ? 18.830 -9.320 -18.149 1.00 96.56 244 THR A C 1
ATOM 1915 O O . THR A 1 244 ? 17.971 -9.747 -18.918 1.00 96.56 244 THR A O 1
ATOM 1918 N N . LEU A 1 245 ? 18.935 -8.023 -17.849 1.00 96.62 245 LEU A N 1
ATOM 1919 C CA . LEU A 1 245 ? 18.065 -6.976 -18.393 1.00 96.62 245 LEU A CA 1
ATOM 1920 C C . LEU A 1 245 ? 18.270 -6.804 -19.907 1.00 96.62 245 LEU A C 1
ATOM 1922 O O . LEU A 1 245 ? 17.300 -6.778 -20.664 1.00 96.62 245 LEU A O 1
ATOM 1926 N N . LEU A 1 246 ? 19.523 -6.786 -20.372 1.00 95.31 246 LEU A N 1
ATOM 1927 C CA . LEU A 1 246 ? 19.846 -6.752 -21.806 1.00 95.31 246 LEU A CA 1
ATOM 1928 C C . LEU A 1 246 ? 19.278 -7.966 -22.561 1.00 95.31 246 LEU A C 1
ATOM 1930 O O . LEU A 1 246 ? 18.725 -7.813 -23.649 1.00 95.31 246 LEU A O 1
ATOM 1934 N N . ASP A 1 247 ? 19.380 -9.166 -21.984 1.00 96.06 247 ASP A N 1
ATOM 1935 C CA . ASP A 1 247 ? 18.823 -10.395 -22.562 1.00 96.06 247 ASP A CA 1
ATOM 1936 C C . ASP A 1 247 ? 17.279 -10.367 -22.604 1.00 96.06 247 ASP A C 1
ATOM 1938 O O . ASP A 1 247 ? 16.669 -11.027 -23.450 1.00 96.06 247 ASP A O 1
ATOM 1942 N N . ALA A 1 248 ? 16.651 -9.571 -21.733 1.00 95.12 248 ALA A N 1
ATOM 1943 C CA . ALA A 1 248 ? 15.218 -9.279 -21.716 1.00 95.12 248 ALA A CA 1
ATOM 1944 C C . ALA A 1 248 ? 14.815 -8.081 -22.607 1.00 95.12 248 ALA A C 1
ATOM 1946 O O . ALA A 1 248 ? 13.672 -7.636 -22.540 1.00 95.12 248 ALA A O 1
ATOM 1947 N N . ASN A 1 249 ? 15.712 -7.595 -23.476 1.00 94.50 249 ASN A N 1
ATOM 1948 C CA . ASN A 1 249 ? 15.529 -6.447 -24.378 1.00 94.50 249 ASN A CA 1
ATOM 1949 C C . ASN A 1 249 ? 15.366 -5.077 -23.693 1.00 94.50 249 ASN A C 1
ATOM 1951 O O . ASN A 1 249 ? 14.828 -4.158 -24.312 1.00 94.50 249 ASN A O 1
ATOM 1955 N N . PHE A 1 250 ? 15.853 -4.903 -22.465 1.00 94.44 250 PHE A N 1
ATOM 1956 C CA . PHE A 1 250 ? 15.949 -3.569 -21.873 1.00 94.44 250 PHE A CA 1
ATOM 1957 C C . PHE A 1 250 ? 17.080 -2.773 -22.535 1.00 94.44 250 PHE A C 1
ATOM 1959 O O . PHE A 1 250 ? 18.110 -3.326 -22.937 1.00 94.44 250 PHE A O 1
ATOM 1966 N N . THR A 1 251 ? 16.905 -1.458 -22.617 1.00 93.06 251 THR A N 1
ATOM 1967 C CA . THR A 1 251 ? 17.956 -0.513 -23.003 1.00 93.06 251 THR A CA 1
ATOM 1968 C C . THR A 1 251 ? 18.607 0.036 -21.743 1.00 93.06 251 THR A C 1
ATOM 1970 O O . THR A 1 251 ? 17.907 0.455 -20.833 1.00 93.06 251 THR A O 1
ATOM 1973 N N . ILE A 1 252 ? 19.940 0.026 -21.676 1.00 92.19 252 ILE A N 1
ATOM 1974 C CA . ILE A 1 252 ? 20.673 0.554 -20.519 1.00 92.19 252 ILE A CA 1
ATOM 1975 C C . ILE A 1 252 ? 21.179 1.959 -20.831 1.00 92.19 252 ILE A C 1
ATOM 1977 O O . ILE A 1 252 ? 21.907 2.143 -21.813 1.00 92.19 252 ILE A O 1
ATOM 1981 N N . GLU A 1 253 ? 20.852 2.910 -19.967 1.00 87.88 253 GLU A N 1
ATOM 1982 C CA . GLU A 1 253 ? 21.317 4.292 -20.014 1.00 87.88 253 GLU A CA 1
ATOM 1983 C C . GLU A 1 253 ? 22.058 4.634 -18.721 1.00 87.88 253 GLU A C 1
ATOM 1985 O O . GLU A 1 253 ? 21.735 4.127 -17.652 1.00 87.88 253 GLU A O 1
ATOM 1990 N N . TYR A 1 254 ? 23.100 5.457 -18.825 1.00 83.69 254 TYR A N 1
ATOM 1991 C CA . TYR A 1 254 ? 23.793 5.953 -17.641 1.00 83.69 254 TYR A CA 1
ATOM 1992 C C . TYR A 1 254 ? 23.110 7.234 -17.188 1.00 83.69 254 TYR A C 1
ATOM 1994 O O . TYR A 1 254 ? 23.035 8.183 -17.973 1.00 83.69 254 TYR A O 1
ATOM 2002 N N . ASP A 1 255 ? 22.676 7.263 -15.936 1.00 79.31 255 ASP A N 1
ATOM 2003 C CA . ASP A 1 255 ? 22.045 8.425 -15.334 1.00 79.31 255 ASP A CA 1
ATOM 2004 C C . ASP A 1 255 ? 23.011 9.119 -14.363 1.00 79.31 255 ASP A C 1
ATOM 2006 O O . ASP A 1 255 ? 23.609 8.499 -13.477 1.00 79.31 255 ASP A O 1
ATOM 2010 N N . GLU A 1 256 ? 23.223 10.420 -14.579 1.00 75.69 256 GLU A N 1
ATOM 2011 C CA . GLU A 1 256 ? 24.151 11.216 -13.771 1.00 75.69 256 GLU A CA 1
ATOM 2012 C C . GLU A 1 256 ? 23.588 11.552 -12.383 1.00 75.69 256 GLU A C 1
ATOM 2014 O O . GLU A 1 256 ? 24.379 11.724 -11.454 1.00 75.69 256 GLU A O 1
ATOM 2019 N N . GLU A 1 257 ? 22.263 11.638 -12.228 1.00 70.25 257 GLU A N 1
ATOM 2020 C CA . GLU A 1 257 ? 21.602 11.966 -10.959 1.00 70.25 257 GLU A CA 1
ATOM 2021 C C . GLU A 1 257 ? 21.578 10.748 -10.029 1.00 70.25 257 GLU A C 1
ATOM 2023 O O . GLU A 1 257 ? 21.907 10.860 -8.848 1.00 70.25 257 GLU A O 1
ATOM 2028 N N . TRP A 1 258 ? 21.310 9.572 -10.594 1.00 69.69 258 TRP A N 1
ATOM 2029 C CA . TRP A 1 258 ? 21.416 8.270 -9.942 1.00 69.69 258 TRP A CA 1
ATOM 2030 C C . TRP A 1 258 ? 22.865 7.827 -9.723 1.00 69.69 258 TRP A C 1
ATOM 2032 O O . TRP A 1 258 ? 23.158 7.001 -8.859 1.00 69.69 258 TRP A O 1
ATOM 2042 N N . ASN A 1 259 ? 23.793 8.362 -10.525 1.00 76.56 259 ASN A N 1
ATOM 2043 C CA . ASN A 1 259 ? 25.187 7.929 -10.582 1.00 76.56 259 ASN A CA 1
ATOM 2044 C C . ASN A 1 259 ? 25.306 6.408 -10.820 1.00 76.56 259 ASN A C 1
ATOM 2046 O O . ASN A 1 259 ? 26.065 5.705 -10.147 1.00 76.56 259 ASN A O 1
ATOM 2050 N N . GLY A 1 260 ? 24.546 5.898 -11.790 1.00 82.25 260 GLY A N 1
ATOM 2051 C CA . GLY A 1 260 ? 24.489 4.472 -12.095 1.00 82.25 260 GLY A CA 1
ATOM 2052 C C . GLY A 1 260 ? 23.799 4.158 -13.417 1.00 82.25 260 GLY A C 1
ATOM 2053 O O . GLY A 1 260 ? 23.408 5.047 -14.171 1.00 82.25 260 GLY A O 1
ATOM 2054 N N . ASP A 1 261 ? 23.697 2.865 -13.714 1.00 86.50 261 ASP A N 1
ATOM 2055 C CA . ASP A 1 261 ? 22.951 2.378 -14.871 1.00 86.50 261 ASP A CA 1
ATOM 2056 C C . ASP A 1 261 ? 21.452 2.311 -14.531 1.00 86.50 261 ASP A C 1
ATOM 2058 O O . ASP A 1 261 ? 21.063 1.681 -13.546 1.00 86.50 261 ASP A O 1
ATOM 2062 N N . LEU A 1 262 ? 20.620 2.897 -15.388 1.00 91.06 262 LEU A N 1
ATOM 2063 C CA . LEU A 1 262 ? 19.175 2.702 -15.421 1.00 91.06 262 LEU A CA 1
ATOM 2064 C C . LEU A 1 262 ? 18.813 1.834 -16.628 1.00 91.06 262 LEU A C 1
ATOM 2066 O O . LEU A 1 262 ? 19.366 1.988 -17.720 1.00 91.06 262 LEU A O 1
ATOM 2070 N N . ALA A 1 263 ? 17.882 0.905 -16.444 1.00 93.00 263 ALA A N 1
ATOM 2071 C CA . ALA A 1 263 ? 17.393 0.037 -17.504 1.00 93.00 263 ALA A CA 1
ATOM 2072 C C . ALA A 1 263 ? 15.947 0.373 -17.861 1.00 93.00 263 ALA A C 1
ATOM 2074 O O . ALA A 1 263 ? 15.053 0.231 -17.036 1.00 93.00 263 ALA A O 1
ATOM 2075 N N . VAL A 1 264 ? 15.716 0.756 -19.108 1.00 89.62 264 VAL A N 1
ATOM 2076 C CA . VAL A 1 264 ? 14.394 1.056 -19.657 1.00 89.62 264 VAL A CA 1
ATOM 2077 C C . VAL A 1 264 ? 13.864 -0.164 -20.398 1.00 89.62 264 VAL A C 1
ATOM 2079 O O . VAL A 1 264 ? 14.567 -0.727 -21.244 1.00 89.62 264 VAL A O 1
ATOM 2082 N N . ASP A 1 265 ? 12.644 -0.595 -20.093 1.00 89.19 265 ASP A N 1
ATOM 2083 C CA . ASP A 1 265 ? 12.032 -1.725 -20.790 1.00 89.19 265 ASP A CA 1
ATOM 2084 C C . ASP A 1 265 ? 11.688 -1.401 -22.255 1.00 89.19 265 ASP A C 1
ATOM 2086 O O . ASP A 1 265 ? 11.585 -0.251 -22.680 1.00 89.19 265 ASP A O 1
ATOM 2090 N N . ALA A 1 266 ? 11.505 -2.446 -23.064 1.00 81.25 266 ALA A N 1
ATOM 2091 C CA . ALA A 1 266 ? 11.264 -2.296 -24.500 1.00 81.25 266 ALA A CA 1
ATOM 2092 C C . ALA A 1 266 ? 9.932 -1.598 -24.837 1.00 81.25 266 ALA A C 1
ATOM 2094 O O . ALA A 1 266 ? 9.821 -0.999 -25.909 1.00 81.25 266 ALA A O 1
ATOM 2095 N N . ASP A 1 267 ? 8.944 -1.692 -23.943 1.00 78.31 267 ASP A N 1
ATOM 2096 C CA . ASP A 1 267 ? 7.630 -1.066 -24.099 1.00 78.31 267 ASP A CA 1
ATOM 2097 C C . ASP A 1 267 ? 7.576 0.344 -23.477 1.00 78.31 267 ASP A C 1
ATOM 2099 O O . ASP A 1 267 ? 6.540 1.003 -23.564 1.00 78.31 267 ASP A O 1
ATOM 2103 N N . ASN A 1 268 ? 8.690 0.824 -22.904 1.00 73.75 268 ASN A N 1
ATOM 2104 C CA . ASN A 1 268 ? 8.833 2.129 -22.257 1.00 73.75 268 ASN A CA 1
ATOM 2105 C C . ASN A 1 268 ? 7.810 2.369 -21.127 1.00 73.75 268 ASN A C 1
ATOM 2107 O O . ASN A 1 268 ? 7.328 3.485 -20.945 1.00 73.75 268 ASN A O 1
ATOM 2111 N N . LYS A 1 269 ? 7.471 1.304 -20.397 1.00 77.06 269 LYS A N 1
ATOM 2112 C CA . LYS A 1 269 ? 6.596 1.291 -19.222 1.00 77.06 269 LYS A CA 1
ATOM 2113 C C . LYS A 1 269 ? 7.356 1.425 -17.912 1.00 77.06 269 LYS A C 1
ATOM 2115 O O . LYS A 1 269 ? 6.784 1.913 -16.955 1.00 77.06 269 LYS A O 1
ATOM 2120 N N . VAL A 1 270 ? 8.602 0.956 -17.825 1.00 88.06 270 VAL A N 1
ATOM 2121 C CA . VAL A 1 270 ? 9.358 0.973 -16.561 1.00 88.06 270 VAL A CA 1
ATOM 2122 C C . VAL A 1 270 ? 10.814 1.370 -16.732 1.00 88.06 270 VAL A C 1
ATOM 2124 O O . VAL A 1 270 ? 11.460 1.027 -17.726 1.00 88.06 270 VAL A O 1
ATOM 2127 N N . VAL A 1 271 ? 11.326 2.074 -15.721 1.00 89.25 271 VAL A N 1
ATOM 2128 C CA . VAL A 1 271 ? 12.754 2.304 -15.501 1.00 89.25 271 VAL A CA 1
ATOM 2129 C C . VAL A 1 271 ? 13.174 1.478 -14.299 1.00 89.25 271 VAL A C 1
ATOM 2131 O O . VAL A 1 271 ? 12.517 1.489 -13.264 1.00 89.25 271 VAL A O 1
ATOM 2134 N N . VAL A 1 272 ? 14.278 0.754 -14.430 1.00 94.06 272 VAL A N 1
ATOM 2135 C CA . VAL A 1 272 ? 14.824 -0.097 -13.378 1.00 94.06 272 VAL A CA 1
ATOM 2136 C C . VAL A 1 272 ? 16.211 0.404 -13.000 1.00 94.06 272 VAL A C 1
ATOM 2138 O O . VAL A 1 272 ? 17.159 0.251 -13.772 1.00 94.06 272 VAL A O 1
ATOM 2141 N N . GLY A 1 273 ? 16.332 0.973 -11.805 1.00 92.94 273 GLY A N 1
ATOM 2142 C CA . GLY A 1 273 ? 17.612 1.221 -11.147 1.00 92.94 273 GLY A CA 1
ATOM 2143 C C . GLY A 1 273 ? 18.037 -0.002 -10.340 1.00 92.94 273 GLY A C 1
ATOM 2144 O O . GLY A 1 273 ? 17.199 -0.700 -9.769 1.00 92.94 273 GLY A O 1
ATOM 2145 N N . TYR A 1 274 ? 19.333 -0.307 -10.306 1.00 93.50 274 TYR A N 1
ATOM 2146 C CA . TYR A 1 274 ? 19.845 -1.428 -9.517 1.00 93.50 274 TYR A CA 1
ATOM 2147 C C . TYR A 1 274 ? 21.272 -1.186 -9.029 1.00 93.50 274 TYR A C 1
ATOM 2149 O O . TYR A 1 274 ? 22.099 -0.651 -9.766 1.00 93.50 274 TYR A O 1
ATOM 2157 N N . TYR A 1 275 ? 21.565 -1.592 -7.794 1.00 91.81 275 TYR A N 1
ATOM 2158 C CA . TYR A 1 275 ? 22.886 -1.413 -7.185 1.00 91.81 275 TYR A CA 1
ATOM 2159 C C . TYR A 1 275 ? 23.112 -2.352 -5.996 1.00 91.81 275 TYR A C 1
ATOM 2161 O O . TYR A 1 275 ? 22.170 -2.771 -5.320 1.00 91.81 275 TYR A O 1
ATOM 2169 N N . LEU A 1 276 ? 24.378 -2.668 -5.723 1.00 91.25 276 LEU A N 1
ATOM 2170 C CA . LEU A 1 276 ? 24.817 -3.306 -4.487 1.00 91.25 276 LEU A CA 1
ATOM 2171 C C . LEU A 1 276 ? 25.190 -2.222 -3.470 1.00 91.25 276 LEU A C 1
ATOM 2173 O O . LEU A 1 276 ? 26.116 -1.443 -3.692 1.00 91.25 276 LEU A O 1
ATOM 2177 N N . ALA A 1 277 ? 24.476 -2.172 -2.353 1.00 87.81 277 ALA A N 1
ATOM 2178 C CA . ALA A 1 277 ? 24.714 -1.200 -1.298 1.00 87.81 277 ALA A CA 1
ATOM 2179 C C . ALA A 1 277 ? 25.747 -1.687 -0.269 1.00 87.81 277 ALA A C 1
ATOM 2181 O O . ALA A 1 277 ? 25.971 -2.884 -0.075 1.00 87.81 277 ALA A O 1
ATOM 2182 N N . ASP A 1 278 ? 26.338 -0.733 0.454 1.00 84.94 278 ASP A N 1
ATOM 2183 C CA . ASP A 1 278 ? 27.322 -0.997 1.514 1.00 84.94 278 ASP A CA 1
ATOM 2184 C C . ASP A 1 278 ? 26.725 -1.720 2.743 1.00 84.94 278 ASP A C 1
ATOM 2186 O O . ASP A 1 278 ? 27.468 -2.190 3.609 1.00 84.94 278 ASP A O 1
ATOM 2190 N N . ASP A 1 279 ? 25.396 -1.806 2.840 1.00 83.19 279 ASP A N 1
ATOM 2191 C CA . ASP A 1 279 ? 24.669 -2.519 3.897 1.00 83.19 279 ASP A CA 1
ATOM 2192 C C . ASP A 1 279 ? 24.570 -4.041 3.653 1.00 83.19 279 ASP A C 1
ATOM 2194 O O . ASP A 1 279 ? 24.055 -4.764 4.507 1.00 83.19 279 ASP A O 1
ATOM 2198 N N . GLY A 1 280 ? 25.101 -4.536 2.527 1.00 85.19 280 GLY A N 1
ATOM 2199 C CA . GLY A 1 280 ? 25.065 -5.952 2.153 1.00 85.19 280 GLY A CA 1
ATOM 2200 C C . GLY A 1 280 ? 23.774 -6.378 1.452 1.00 85.19 280 GLY A C 1
ATOM 2201 O O . GLY A 1 280 ? 23.486 -7.575 1.383 1.00 85.19 280 GLY A O 1
ATOM 2202 N N . TYR A 1 281 ? 22.991 -5.423 0.946 1.00 89.75 281 TYR A N 1
ATOM 2203 C CA . TYR A 1 281 ? 21.794 -5.681 0.156 1.00 89.75 281 TYR A CA 1
ATOM 2204 C C . TYR A 1 281 ? 21.986 -5.244 -1.294 1.00 89.75 281 TYR A C 1
ATOM 2206 O O . TYR A 1 281 ? 22.599 -4.222 -1.602 1.00 89.75 281 TYR A O 1
ATOM 2214 N N . PHE A 1 282 ? 21.428 -6.034 -2.205 1.00 92.31 282 PHE A N 1
ATOM 2215 C CA . PHE A 1 282 ? 21.244 -5.631 -3.589 1.00 92.31 282 PHE A CA 1
ATOM 2216 C C . PHE A 1 282 ? 19.840 -5.059 -3.746 1.00 92.31 282 PHE A C 1
ATOM 2218 O O . PHE A 1 282 ? 18.868 -5.728 -3.395 1.00 92.31 282 PHE A O 1
ATOM 2225 N N . TYR A 1 283 ? 19.743 -3.844 -4.273 1.00 91.38 283 TYR A N 1
ATOM 2226 C CA . TYR A 1 283 ? 18.492 -3.125 -4.474 1.00 91.38 283 TYR A CA 1
ATOM 2227 C C . TYR A 1 283 ? 18.129 -3.088 -5.956 1.00 91.38 283 TYR A C 1
ATOM 2229 O O . TYR A 1 283 ? 18.987 -2.928 -6.824 1.00 91.38 283 TYR A O 1
ATOM 2237 N N . ILE A 1 284 ? 16.837 -3.237 -6.229 1.00 93.56 284 ILE A N 1
ATOM 2238 C CA . ILE A 1 284 ? 16.197 -3.054 -7.526 1.00 93.56 284 ILE A CA 1
ATOM 2239 C C . ILE A 1 284 ? 15.034 -2.100 -7.290 1.00 93.56 284 ILE A C 1
ATOM 2241 O O . ILE A 1 284 ? 14.113 -2.432 -6.551 1.00 93.56 284 ILE A O 1
ATOM 2245 N N . GLN A 1 285 ? 15.076 -0.935 -7.914 1.00 92.31 285 GLN A N 1
ATOM 2246 C CA . GLN A 1 285 ? 14.040 0.084 -7.805 1.00 92.31 285 GLN A CA 1
ATOM 2247 C C . GLN A 1 285 ? 13.370 0.231 -9.160 1.00 92.31 285 GLN A C 1
ATOM 2249 O O . GLN A 1 285 ? 14.042 0.449 -10.170 1.00 92.31 285 GLN A O 1
ATOM 2254 N N . ILE A 1 286 ? 12.059 0.015 -9.186 1.00 91.88 286 ILE A N 1
ATOM 2255 C CA . ILE A 1 286 ? 11.257 0.013 -10.404 1.00 91.88 286 ILE A CA 1
ATOM 2256 C C . ILE A 1 286 ? 10.348 1.232 -10.355 1.00 91.88 286 ILE A C 1
ATOM 2258 O O . ILE A 1 286 ? 9.502 1.353 -9.469 1.00 91.88 286 ILE A O 1
ATOM 2262 N N . PHE A 1 287 ? 10.532 2.111 -11.325 1.00 85.62 287 PHE A N 1
ATOM 2263 C CA . PHE A 1 287 ? 9.742 3.312 -11.525 1.00 85.62 287 PHE A CA 1
ATOM 2264 C C . PHE A 1 287 ? 8.879 3.137 -12.763 1.00 85.62 287 PHE A C 1
ATOM 2266 O O . PHE A 1 287 ? 9.262 2.429 -13.701 1.00 85.62 287 PHE A O 1
ATOM 2273 N N . ASP A 1 288 ? 7.740 3.817 -12.781 1.00 79.69 288 ASP A N 1
ATOM 2274 C CA . ASP A 1 288 ? 7.014 4.009 -14.025 1.00 79.69 288 ASP A CA 1
ATOM 2275 C C . ASP A 1 288 ? 7.883 4.862 -14.969 1.00 79.69 288 ASP A C 1
ATOM 2277 O O . ASP A 1 288 ? 8.456 5.872 -14.566 1.00 79.69 288 ASP A O 1
ATOM 2281 N N . ASN A 1 289 ? 8.042 4.405 -16.211 1.00 72.81 289 ASN A N 1
ATOM 2282 C CA . ASN A 1 289 ? 8.704 5.160 -17.281 1.00 72.81 289 ASN A CA 1
ATOM 2283 C C . ASN A 1 289 ? 7.700 5.797 -18.236 1.00 72.81 289 ASN A C 1
ATOM 2285 O O . ASN A 1 289 ? 8.071 6.304 -19.304 1.00 72.81 289 ASN A O 1
ATOM 2289 N N . SER A 1 290 ? 6.418 5.774 -17.877 1.00 56.59 290 SER A N 1
ATOM 2290 C CA . SER A 1 290 ? 5.542 6.825 -18.330 1.00 56.59 290 SER A CA 1
ATOM 2291 C C . SER A 1 290 ? 6.208 8.128 -17.891 1.00 56.59 290 SER A C 1
ATOM 2293 O O . SER A 1 290 ? 6.319 8.476 -16.722 1.00 56.59 290 SER A O 1
ATOM 2295 N N . SER A 1 291 ? 6.792 8.825 -18.864 1.00 45.47 291 SER A N 1
ATOM 2296 C CA . SER A 1 291 ? 7.041 10.252 -18.730 1.00 45.47 291 SER A CA 1
ATOM 2297 C C . SER A 1 291 ? 5.815 10.885 -18.071 1.00 45.47 291 SER A C 1
ATOM 2299 O O . SER A 1 291 ? 4.709 10.414 -18.324 1.00 45.47 291 SER A O 1
ATOM 2301 N N . ASP A 1 292 ? 5.959 12.000 -17.358 1.00 47.19 292 ASP A N 1
ATOM 2302 C CA . ASP A 1 292 ? 4.810 12.806 -16.900 1.00 47.19 292 ASP A CA 1
ATOM 2303 C C . ASP A 1 292 ? 3.745 13.046 -18.008 1.00 47.19 292 ASP A C 1
ATOM 2305 O O . ASP A 1 292 ? 2.601 13.397 -17.735 1.00 47.19 292 ASP A O 1
ATOM 2309 N N . SER A 1 293 ? 4.082 12.826 -19.288 1.00 44.91 293 SER A N 1
ATOM 2310 C CA . SER A 1 293 ? 3.123 12.456 -20.332 1.00 44.91 293 SER A CA 1
ATOM 2311 C C . SER A 1 293 ? 2.820 10.949 -20.364 1.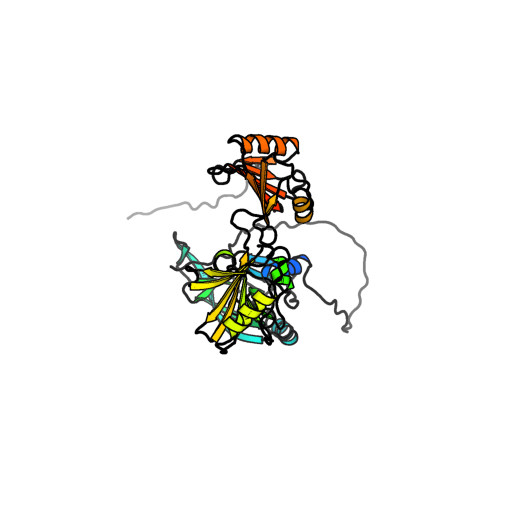00 44.91 293 SER A C 1
ATOM 2313 O O . SER A 1 293 ? 3.547 10.188 -21.007 1.00 44.91 293 SER A O 1
ATOM 2315 N N . GLY A 1 294 ? 1.733 10.526 -19.719 1.00 56.41 294 GLY A N 1
ATOM 2316 C CA . GLY A 1 294 ? 1.186 9.171 -19.832 1.00 56.41 294 GLY A CA 1
ATOM 2317 C C . GLY A 1 294 ? 0.891 8.706 -21.272 1.00 56.41 294 GLY A C 1
ATOM 2318 O O . GLY A 1 294 ? 1.216 9.396 -22.241 1.00 56.41 294 GLY A O 1
ATOM 2319 N N . GLU A 1 295 ? 0.262 7.536 -21.457 1.00 65.19 295 GLU A N 1
ATOM 2320 C CA . GLU A 1 295 ? -0.034 7.017 -22.808 1.00 65.19 295 GLU A CA 1
ATOM 2321 C C . GLU A 1 295 ? -0.768 8.083 -23.642 1.00 65.19 295 GLU A C 1
ATOM 2323 O O . GLU A 1 295 ? -1.822 8.579 -23.242 1.00 65.19 295 GLU A O 1
ATOM 2328 N N . VAL A 1 296 ? -0.209 8.457 -24.801 1.00 75.25 296 VAL A N 1
ATOM 2329 C CA . VAL A 1 296 ? -0.819 9.468 -25.674 1.00 75.25 296 VAL A CA 1
ATOM 2330 C C . VAL A 1 296 ? -1.815 8.805 -26.617 1.00 75.25 296 VAL A C 1
ATOM 2332 O O . VAL A 1 296 ? -1.459 8.177 -27.617 1.00 75.25 296 VAL A O 1
ATOM 2335 N N . LEU A 1 297 ? -3.092 8.996 -26.323 1.00 77.50 297 LEU A N 1
ATOM 2336 C CA . LEU A 1 297 ? -4.220 8.498 -27.087 1.00 77.50 297 LEU A CA 1
ATOM 2337 C C . LEU A 1 297 ? -4.697 9.526 -28.117 1.00 77.50 297 LEU A C 1
ATOM 2339 O O . LEU A 1 297 ? -4.665 10.740 -27.911 1.00 77.50 297 LEU A O 1
ATOM 2343 N N . THR A 1 298 ? -5.224 9.021 -29.232 1.00 86.62 298 THR A N 1
ATOM 2344 C CA . THR A 1 298 ? -5.882 9.836 -30.277 1.00 86.62 298 THR A CA 1
ATOM 2345 C C . THR A 1 298 ? -7.410 9.837 -30.158 1.00 86.62 298 THR A C 1
ATOM 2347 O O . THR A 1 298 ? -8.105 10.420 -30.989 1.00 86.62 298 THR A O 1
ATOM 2350 N N . SER A 1 299 ? -7.942 9.178 -29.128 1.00 88.31 299 SER A N 1
ATOM 2351 C CA . SER A 1 299 ? -9.367 9.084 -28.818 1.00 88.31 299 SER A CA 1
ATOM 2352 C C . SER A 1 299 ? -9.577 8.989 -27.310 1.00 88.31 299 SER A C 1
ATOM 2354 O O . SER A 1 299 ? -8.720 8.455 -26.613 1.00 88.31 299 SER A O 1
ATOM 2356 N N . TRP A 1 300 ? -10.732 9.456 -26.834 1.00 93.62 300 TRP A N 1
ATOM 2357 C CA . TRP A 1 300 ? -11.117 9.382 -25.423 1.00 93.62 300 TRP A CA 1
ATOM 2358 C C . TRP A 1 300 ? -11.059 7.935 -24.881 1.00 93.62 300 TRP A C 1
ATOM 2360 O O . TRP A 1 300 ? -11.565 7.030 -25.558 1.00 93.62 300 TRP A O 1
ATOM 2370 N N . PRO A 1 301 ? -10.497 7.695 -23.679 1.00 91.31 301 PRO A N 1
ATOM 2371 C CA . PRO A 1 301 ? -10.266 6.357 -23.117 1.00 91.31 301 PRO A CA 1
ATOM 2372 C C . PRO A 1 301 ? -11.531 5.701 -22.520 1.00 91.31 301 PRO A C 1
ATOM 2374 O O . PRO A 1 301 ? -11.509 5.198 -21.400 1.00 91.31 301 PRO A O 1
ATOM 2377 N N . SER A 1 302 ? -12.656 5.679 -23.250 1.00 89.31 302 SER A N 1
ATOM 2378 C CA . SER A 1 302 ? -13.934 5.132 -22.747 1.00 89.31 302 SER A CA 1
ATOM 2379 C C . SER A 1 302 ? -13.823 3.696 -22.232 1.00 89.31 302 SER A C 1
ATOM 2381 O O . SER A 1 302 ? -14.381 3.381 -21.184 1.00 89.31 302 SER A O 1
ATOM 2383 N N . ASP A 1 303 ? -13.128 2.825 -22.968 1.00 84.06 303 ASP A N 1
ATOM 2384 C CA . ASP A 1 303 ? -13.029 1.407 -22.613 1.00 84.06 303 ASP A CA 1
ATOM 2385 C C . ASP A 1 303 ? -12.223 1.209 -21.319 1.00 84.06 303 ASP A C 1
ATOM 2387 O O . ASP A 1 303 ? -12.607 0.385 -20.491 1.00 84.06 303 ASP A O 1
ATOM 2391 N N . ASN A 1 304 ? -11.162 1.998 -21.109 1.00 85.06 304 ASN A N 1
ATOM 2392 C CA . ASN A 1 304 ? -10.351 1.967 -19.890 1.00 85.06 304 ASN A CA 1
ATOM 2393 C C . ASN A 1 304 ? -11.159 2.458 -18.686 1.00 85.06 304 ASN A C 1
ATOM 2395 O O . ASN A 1 304 ? -11.264 1.744 -17.694 1.00 85.06 304 ASN A O 1
ATOM 2399 N N . ILE A 1 305 ? -11.809 3.622 -18.802 1.00 90.00 305 ILE A N 1
ATOM 2400 C CA . ILE A 1 305 ? -12.663 4.177 -17.740 1.00 90.00 305 ILE A CA 1
ATOM 2401 C C . ILE A 1 305 ? -13.743 3.163 -17.345 1.00 90.00 305 ILE A C 1
ATOM 2403 O O . ILE A 1 305 ? -13.958 2.896 -16.164 1.00 90.00 305 ILE A O 1
ATOM 2407 N N . LYS A 1 306 ? -14.399 2.549 -18.336 1.00 86.44 306 LYS A N 1
ATOM 2408 C CA . LYS A 1 306 ? -15.437 1.549 -18.093 1.00 86.44 306 LYS A CA 1
ATOM 2409 C C . LYS A 1 306 ? -14.885 0.277 -17.454 1.00 86.44 306 LYS A C 1
ATOM 2411 O O . LYS A 1 306 ? -15.575 -0.331 -16.642 1.00 86.44 306 LYS A O 1
ATOM 2416 N N . ALA A 1 307 ? -13.677 -0.146 -17.819 1.00 79.50 307 ALA A N 1
ATOM 2417 C CA . ALA A 1 307 ? -13.037 -1.310 -17.216 1.00 79.50 307 ALA A CA 1
ATOM 2418 C C . ALA A 1 307 ? -12.678 -1.076 -15.741 1.00 79.50 307 ALA A C 1
ATOM 2420 O O . ALA A 1 307 ? -12.825 -2.000 -14.946 1.00 79.50 307 ALA A O 1
ATOM 2421 N N . ILE A 1 308 ? -12.253 0.142 -15.391 1.00 80.69 308 ILE A N 1
ATOM 2422 C CA . ILE A 1 308 ? -11.833 0.514 -14.034 1.00 80.69 308 ILE A CA 1
ATOM 2423 C C . ILE A 1 308 ? -13.050 0.783 -13.141 1.00 80.69 308 ILE A C 1
ATOM 2425 O O . ILE A 1 308 ? -13.217 0.147 -12.106 1.00 80.69 308 ILE A O 1
ATOM 2429 N N . PHE A 1 309 ? -13.936 1.690 -13.559 1.00 84.75 309 PHE A N 1
ATOM 2430 C CA . PHE A 1 309 ? -15.005 2.215 -12.701 1.00 84.75 309 PHE A CA 1
ATOM 2431 C C . PHE A 1 309 ? -16.388 1.632 -12.998 1.00 84.75 309 PHE A C 1
ATOM 2433 O O . PHE A 1 309 ? -17.349 1.927 -12.295 1.00 84.75 309 PHE A O 1
ATOM 2440 N N . ASN A 1 310 ? -16.529 0.824 -14.056 1.00 86.31 310 ASN A N 1
ATOM 2441 C CA . ASN A 1 310 ? -17.816 0.283 -14.508 1.00 86.31 310 ASN A CA 1
ATOM 2442 C C . ASN A 1 310 ? -18.879 1.370 -14.812 1.00 86.31 310 ASN A C 1
ATOM 2444 O O . ASN A 1 310 ? -20.083 1.108 -14.769 1.00 86.31 310 ASN A O 1
ATOM 2448 N N . VAL A 1 311 ? -18.430 2.579 -15.171 1.00 86.94 311 VAL A N 1
ATOM 2449 C CA . VAL A 1 311 ? -19.261 3.738 -15.537 1.00 86.94 311 VAL A CA 1
ATOM 2450 C C . VAL A 1 311 ? -18.817 4.298 -16.888 1.00 86.94 311 VAL A C 1
ATOM 2452 O O . VAL A 1 311 ? -17.633 4.320 -17.215 1.00 86.94 311 VAL A O 1
ATOM 2455 N N . ASP A 1 312 ? -19.780 4.764 -17.686 1.00 91.56 312 ASP A N 1
ATOM 2456 C CA . ASP A 1 312 ? -19.514 5.514 -18.914 1.00 91.56 312 ASP A CA 1
ATOM 2457 C C . ASP A 1 312 ? -19.390 7.013 -18.578 1.00 91.56 312 ASP A C 1
ATOM 2459 O O . ASP A 1 312 ? -20.394 7.725 -18.528 1.00 91.56 312 ASP A O 1
ATOM 2463 N N . VAL A 1 313 ? -18.165 7.495 -18.341 1.00 94.88 313 VAL A N 1
ATOM 2464 C CA . VAL A 1 313 ? -17.912 8.930 -18.104 1.00 94.88 313 VAL A CA 1
ATOM 2465 C C . VAL A 1 313 ? -17.964 9.701 -19.434 1.00 94.88 313 VAL A C 1
ATOM 2467 O O . VAL A 1 313 ? -17.332 9.267 -20.409 1.00 94.88 313 VAL A O 1
ATOM 2470 N N . PRO A 1 314 ? -18.704 10.828 -19.515 1.00 96.31 314 PRO A N 1
ATOM 2471 C CA . PRO A 1 314 ? -18.821 11.625 -20.734 1.00 96.31 314 PRO A CA 1
ATOM 2472 C C . PRO A 1 314 ? -17.469 12.084 -21.287 1.00 96.31 314 PRO A C 1
ATOM 2474 O O . PRO A 1 314 ? -16.602 12.533 -20.549 1.00 96.31 314 PRO A O 1
ATOM 2477 N N . SER A 1 315 ? -17.296 12.014 -22.607 1.00 95.00 315 SER A N 1
ATOM 2478 C CA . SER A 1 315 ? -16.040 12.403 -23.250 1.00 95.00 315 SER A CA 1
ATOM 2479 C C . SER A 1 315 ? -15.882 13.915 -23.380 1.00 95.00 315 SER A C 1
ATOM 2481 O O . SER A 1 315 ? -16.805 14.583 -23.855 1.00 95.00 315 SER A O 1
ATOM 2483 N N . PHE A 1 316 ? -14.679 14.425 -23.123 1.00 94.69 316 PHE A N 1
ATOM 2484 C CA . PHE A 1 316 ? -14.267 15.759 -23.558 1.00 94.69 316 PHE A CA 1
ATOM 2485 C C . PHE A 1 316 ? -13.522 15.698 -24.900 1.00 94.69 316 PHE A C 1
ATOM 2487 O O . PHE A 1 316 ? -12.746 14.774 -25.143 1.00 94.69 316 PHE A O 1
ATOM 2494 N N . SER A 1 317 ? -13.747 16.662 -25.796 1.00 91.50 317 SER A N 1
ATOM 2495 C CA . SER A 1 317 ? -13.125 16.676 -27.128 1.00 91.50 317 SER A CA 1
ATOM 2496 C C . SER A 1 317 ? -11.764 17.373 -27.095 1.00 91.50 317 SER A C 1
ATOM 2498 O O . SER A 1 317 ? -11.706 18.582 -26.902 1.00 91.50 317 SER A O 1
ATOM 2500 N N . ALA A 1 318 ? -10.687 16.641 -27.383 1.00 89.81 318 ALA A N 1
ATOM 2501 C CA . ALA A 1 318 ? -9.324 17.168 -27.481 1.00 89.81 318 ALA A CA 1
ATOM 2502 C C . ALA A 1 318 ? -8.590 16.597 -28.706 1.00 89.81 318 ALA A C 1
ATOM 2504 O O . ALA A 1 318 ? -9.066 15.654 -29.343 1.00 89.81 318 ALA A O 1
ATOM 2505 N N . SER A 1 319 ? -7.430 17.165 -29.051 1.00 85.00 319 SER A N 1
ATOM 2506 C CA . SER A 1 319 ? -6.617 16.670 -30.176 1.00 85.00 319 SER A CA 1
ATOM 2507 C C . SER A 1 319 ? -5.933 15.340 -29.850 1.00 85.00 319 SER A C 1
ATOM 2509 O O . SER A 1 319 ? -5.850 14.455 -30.702 1.00 85.00 319 SER A O 1
ATOM 2511 N N . THR A 1 320 ? -5.459 15.208 -28.613 1.00 84.81 320 THR A N 1
ATOM 2512 C CA . THR A 1 320 ? -4.873 13.993 -28.032 1.00 84.81 320 THR A CA 1
ATOM 2513 C C . THR A 1 320 ? -5.108 13.997 -26.526 1.00 84.81 320 THR A C 1
ATOM 2515 O O . THR A 1 320 ? -5.351 15.064 -25.955 1.00 84.81 320 THR A O 1
ATOM 2518 N N . TYR A 1 321 ? -4.974 12.833 -25.901 1.00 86.38 321 TYR A N 1
ATOM 2519 C CA . TYR A 1 321 ? -5.122 12.653 -24.461 1.00 86.38 321 TYR A CA 1
ATOM 2520 C C . TYR A 1 321 ? -3.876 11.972 -23.918 1.00 86.38 321 TYR A C 1
ATOM 2522 O O . TYR A 1 321 ? -3.521 10.927 -24.448 1.00 86.38 321 TYR A O 1
ATOM 2530 N N . SER A 1 322 ? -3.237 12.520 -22.893 1.00 83.19 322 SER A N 1
ATOM 2531 C CA . SER A 1 322 ? -2.237 11.773 -22.120 1.00 83.19 322 SER A CA 1
ATOM 2532 C C . SER A 1 322 ? -2.943 11.154 -20.918 1.00 83.19 322 SER A C 1
ATOM 2534 O O . SER A 1 322 ? -3.713 11.858 -20.263 1.00 83.19 322 SER A O 1
ATOM 2536 N N . VAL A 1 323 ? -2.738 9.866 -20.636 1.00 80.94 323 VAL A N 1
ATOM 2537 C CA . VAL A 1 323 ? -3.438 9.181 -19.532 1.00 80.94 323 VAL A CA 1
ATOM 2538 C C . VAL A 1 323 ? -2.489 8.553 -18.520 1.00 80.94 323 VAL A C 1
ATOM 2540 O O . VAL A 1 323 ? -1.556 7.856 -18.909 1.00 80.94 323 VAL A O 1
ATOM 2543 N N . LEU A 1 324 ? -2.762 8.767 -17.232 1.00 77.81 324 LEU A N 1
ATOM 2544 C CA . LEU A 1 324 ? -2.072 8.115 -16.114 1.00 77.81 324 LEU A CA 1
ATOM 2545 C C . LEU A 1 324 ? -3.098 7.360 -15.265 1.00 77.81 324 LEU A C 1
ATOM 2547 O O . LEU A 1 324 ? -4.153 7.905 -14.936 1.00 77.81 324 LEU A O 1
ATOM 2551 N N . ASP A 1 325 ? -2.801 6.107 -14.929 1.00 75.00 325 ASP A N 1
ATOM 2552 C CA . ASP A 1 325 ? -3.687 5.253 -14.138 1.00 75.00 325 ASP A CA 1
ATOM 2553 C C . ASP A 1 325 ? -3.106 5.012 -12.745 1.00 75.00 325 ASP A C 1
ATOM 2555 O O . ASP A 1 325 ? -2.255 4.146 -12.558 1.00 75.00 325 ASP A O 1
ATOM 2559 N N . TYR A 1 326 ? -3.610 5.760 -11.767 1.00 67.75 326 TYR A N 1
ATOM 2560 C CA . TYR A 1 326 ? -3.322 5.568 -10.349 1.00 67.75 326 TYR A CA 1
ATOM 2561 C C . TYR A 1 326 ? -4.561 5.078 -9.588 1.00 67.75 326 TYR A C 1
ATOM 2563 O O . TYR A 1 326 ? -4.670 5.249 -8.373 1.00 67.75 326 TYR A O 1
ATOM 2571 N N . SER A 1 327 ? -5.522 4.457 -10.284 1.00 65.38 327 SER A N 1
ATOM 2572 C CA . SER A 1 327 ? -6.780 4.009 -9.675 1.00 65.38 327 SER A CA 1
ATOM 2573 C C . SER A 1 327 ? -6.572 2.943 -8.595 1.00 65.38 327 SER A C 1
ATOM 2575 O O . SER A 1 327 ? -7.285 2.942 -7.597 1.00 65.38 327 SER A O 1
ATOM 2577 N N . LEU A 1 328 ? -5.547 2.094 -8.739 1.00 60.38 328 LEU A N 1
ATOM 2578 C CA . LEU A 1 328 ? -5.164 1.096 -7.732 1.00 60.38 328 LEU A CA 1
ATOM 2579 C C . LEU A 1 328 ? -4.521 1.698 -6.471 1.00 60.38 328 LEU A C 1
ATOM 2581 O O . LEU A 1 328 ? -4.412 1.000 -5.470 1.00 60.38 328 LEU A O 1
ATOM 2585 N N . LEU A 1 329 ? -4.091 2.963 -6.522 1.00 55.91 329 LEU A N 1
ATOM 2586 C CA . LEU A 1 329 ? -3.482 3.692 -5.403 1.00 55.91 329 LEU A CA 1
ATOM 2587 C C . LEU A 1 329 ? -4.470 4.668 -4.740 1.00 55.91 329 LEU A C 1
ATOM 2589 O O . LEU A 1 329 ? -4.060 5.527 -3.970 1.00 55.91 329 LEU A O 1
ATOM 2593 N N . GLY A 1 330 ? -5.758 4.617 -5.099 1.00 61.50 330 GLY A N 1
ATOM 2594 C CA . GLY A 1 330 ? -6.777 5.555 -4.609 1.00 61.50 330 GLY A CA 1
ATOM 2595 C C . GLY A 1 330 ? -6.700 6.966 -5.214 1.00 61.50 330 GLY A C 1
ATOM 2596 O O . GLY A 1 330 ? -7.660 7.721 -5.124 1.00 61.50 330 GLY A O 1
ATOM 2597 N N . ALA A 1 331 ? -5.614 7.316 -5.913 1.00 64.62 331 ALA A N 1
ATOM 2598 C CA . ALA A 1 331 ? -5.442 8.628 -6.544 1.00 64.62 331 ALA A CA 1
ATOM 2599 C C . ALA A 1 331 ? -6.242 8.802 -7.853 1.00 64.62 331 ALA A C 1
ATOM 2601 O O . ALA A 1 331 ? -6.396 9.918 -8.345 1.00 64.62 331 ALA A O 1
ATOM 2602 N N . GLY A 1 332 ? -6.791 7.723 -8.417 1.00 80.88 332 GLY A N 1
ATOM 2603 C CA . GLY A 1 332 ? -7.700 7.780 -9.564 1.00 80.88 332 GLY A CA 1
ATOM 2604 C C . GLY A 1 332 ? -7.018 7.771 -10.937 1.00 80.88 332 GLY A C 1
ATOM 2605 O O . GLY A 1 332 ? -5.831 7.500 -11.083 1.00 80.88 332 GLY A O 1
ATOM 2606 N N . TYR A 1 333 ? -7.808 8.019 -11.977 1.00 82.38 333 TYR A N 1
ATOM 2607 C CA . TYR A 1 333 ? -7.416 7.968 -13.383 1.00 82.38 333 TYR A CA 1
ATOM 2608 C C . TYR A 1 333 ? -7.355 9.380 -13.969 1.00 82.38 333 TYR A C 1
ATOM 2610 O O . TYR A 1 333 ? -8.370 10.079 -14.021 1.00 82.38 333 TYR A O 1
ATOM 2618 N N . PHE A 1 334 ? -6.176 9.794 -14.424 1.00 88.00 334 PHE A N 1
ATOM 2619 C CA . PHE A 1 334 ? -5.906 11.138 -14.927 1.00 88.00 334 PHE A CA 1
ATOM 2620 C C . PHE A 1 334 ? -5.917 11.169 -16.450 1.00 88.00 334 PHE A C 1
ATOM 2622 O O . PHE A 1 334 ? -5.348 10.307 -17.119 1.00 88.00 334 PHE A O 1
ATOM 2629 N N . ILE A 1 335 ? -6.540 12.207 -16.999 1.00 90.19 335 ILE A N 1
ATOM 2630 C CA . ILE A 1 335 ? -6.641 12.472 -18.428 1.00 90.19 335 ILE A CA 1
ATOM 2631 C C . ILE A 1 335 ? -6.249 13.929 -18.669 1.00 90.19 335 ILE A C 1
ATOM 2633 O O . ILE A 1 335 ? -6.985 14.854 -18.319 1.00 90.19 335 ILE A O 1
ATOM 2637 N N . TYR A 1 336 ? -5.114 14.127 -19.327 1.00 88.19 336 TYR A N 1
ATOM 2638 C CA . TYR A 1 336 ? -4.637 15.434 -19.763 1.00 88.19 336 TYR A CA 1
ATOM 2639 C C . TYR A 1 336 ? -5.086 15.674 -21.201 1.00 88.19 336 TYR A C 1
ATOM 2641 O O . TYR A 1 336 ? -4.680 14.974 -22.132 1.00 88.19 336 TYR A O 1
ATOM 2649 N N . CYS A 1 337 ? -5.966 16.651 -21.386 1.00 89.31 337 CYS A N 1
ATOM 2650 C CA . CYS A 1 337 ? -6.528 17.009 -22.679 1.00 89.31 337 CYS A CA 1
ATOM 2651 C C . CYS A 1 337 ? -5.648 18.070 -23.354 1.00 89.31 337 CYS A C 1
ATOM 2653 O O . CYS A 1 337 ? -5.587 19.217 -22.909 1.00 89.31 337 CYS A O 1
ATOM 2655 N N . ASN A 1 338 ? -4.988 17.695 -24.454 1.00 83.88 338 ASN A N 1
ATOM 2656 C CA . ASN A 1 338 ? -4.008 18.549 -25.135 1.00 83.88 338 ASN A CA 1
ATOM 2657 C C . ASN A 1 338 ? -4.640 19.413 -26.244 1.00 83.88 338 ASN A C 1
ATOM 2659 O O . ASN A 1 338 ? -5.579 18.987 -26.927 1.00 83.88 338 ASN A O 1
ATOM 2663 N N . ASP A 1 339 ? -4.043 20.588 -26.488 1.00 81.81 339 ASP A N 1
ATOM 2664 C CA . ASP A 1 339 ? -4.442 21.571 -27.514 1.00 81.81 339 ASP A CA 1
ATOM 2665 C C . ASP A 1 339 ? -5.881 22.095 -27.363 1.00 81.81 339 ASP A C 1
ATOM 2667 O O . ASP A 1 339 ? -6.611 22.268 -28.343 1.00 81.81 339 ASP A O 1
ATOM 2671 N N . VAL A 1 340 ? -6.292 22.347 -26.123 1.00 83.12 340 VAL A N 1
ATOM 2672 C CA . VAL A 1 340 ? -7.642 22.806 -25.773 1.00 83.12 340 VAL A CA 1
ATOM 2673 C C . VAL A 1 340 ? -7.619 24.266 -25.329 1.00 83.12 340 VAL A C 1
ATOM 2675 O O . VAL A 1 340 ? -6.588 24.791 -24.903 1.00 83.12 340 VAL A O 1
ATOM 2678 N N . ASP A 1 341 ? -8.738 24.964 -25.502 1.00 84.19 341 ASP A N 1
ATOM 2679 C CA . ASP A 1 341 ? -8.824 26.380 -25.157 1.00 84.19 341 ASP A CA 1
ATOM 2680 C C . ASP A 1 341 ? -9.123 26.606 -23.666 1.00 84.19 341 ASP A C 1
ATOM 2682 O O . ASP A 1 341 ? -9.517 25.699 -22.934 1.00 84.19 341 ASP A O 1
ATOM 2686 N N . SER A 1 342 ? -8.944 27.847 -23.207 1.00 82.06 342 SER A N 1
ATOM 2687 C CA . SER A 1 342 ? -9.128 28.222 -21.799 1.00 82.06 342 SER A CA 1
ATOM 2688 C C . SER A 1 342 ? -10.583 28.170 -21.310 1.00 82.06 342 SER A C 1
ATOM 2690 O O . SER A 1 342 ? -10.845 28.579 -20.186 1.00 82.06 342 SER A O 1
ATOM 2692 N N . ASN A 1 343 ? -11.544 27.780 -22.153 1.00 88.38 343 ASN A N 1
ATOM 2693 C CA . ASN A 1 343 ? -12.953 27.612 -21.799 1.00 88.38 343 ASN A CA 1
ATOM 2694 C C . ASN A 1 343 ? -13.304 26.140 -21.495 1.00 88.38 343 ASN A C 1
ATOM 2696 O O . ASN A 1 343 ? -14.460 25.842 -21.196 1.00 88.38 343 ASN A O 1
ATOM 2700 N N . ALA A 1 344 ? -12.324 25.229 -21.543 1.00 90.44 344 ALA A N 1
ATOM 2701 C CA . ALA A 1 344 ? -12.530 23.791 -21.380 1.00 90.44 344 ALA A CA 1
ATOM 2702 C C . ALA A 1 344 ? -13.261 23.396 -20.080 1.00 90.44 344 ALA A C 1
ATOM 2704 O O . ALA A 1 344 ? -14.120 22.518 -20.121 1.00 90.44 344 ALA A O 1
ATOM 2705 N N . GLU A 1 345 ? -13.000 24.071 -18.953 1.00 90.62 345 GLU A N 1
ATOM 2706 C CA . GLU A 1 345 ? -13.714 23.826 -17.687 1.00 90.62 345 GLU A CA 1
ATOM 2707 C C . GLU A 1 345 ? -15.225 24.057 -17.820 1.00 90.62 345 GLU A C 1
ATOM 2709 O O . GLU A 1 345 ? -16.024 23.197 -17.460 1.00 90.62 345 GLU A O 1
ATOM 2714 N N . GLU A 1 346 ? -15.636 25.199 -18.375 1.00 92.44 346 GLU A N 1
ATOM 2715 C CA . GLU A 1 346 ? -17.055 25.537 -18.538 1.00 92.44 346 GLU A CA 1
ATOM 2716 C C . GLU A 1 346 ? -17.744 24.625 -19.562 1.00 92.44 346 GLU A C 1
ATOM 2718 O O . GLU A 1 346 ? -18.921 24.284 -19.416 1.00 92.44 346 GLU A O 1
ATOM 2723 N N . GLU A 1 347 ? -17.013 24.195 -20.592 1.00 94.81 347 GLU A N 1
ATOM 2724 C CA . GLU A 1 347 ? -17.515 23.248 -21.588 1.00 94.81 347 GLU A CA 1
ATOM 2725 C C . GLU A 1 347 ? -17.718 21.857 -20.997 1.00 94.81 347 GLU A C 1
ATOM 2727 O O . GLU A 1 347 ? -18.783 21.261 -21.178 1.00 94.81 347 GLU A O 1
ATOM 2732 N N . TYR A 1 348 ? -16.734 21.348 -20.256 1.00 96.19 348 TYR A N 1
ATOM 2733 C CA . TYR A 1 348 ? -16.842 20.031 -19.647 1.00 96.19 348 TYR A CA 1
ATOM 2734 C C . TYR A 1 348 ? -17.871 20.006 -18.519 1.00 96.19 348 TYR A C 1
ATOM 2736 O O . TYR A 1 348 ? -18.670 19.073 -18.445 1.00 96.19 348 TYR A O 1
ATOM 2744 N N . LYS A 1 349 ? -17.971 21.084 -17.733 1.00 95.81 349 LYS A N 1
ATOM 2745 C CA . LYS A 1 349 ? -19.075 21.297 -16.791 1.00 95.81 349 LYS A CA 1
ATOM 2746 C C . LYS A 1 349 ? -20.437 21.144 -17.470 1.00 95.81 349 LYS A C 1
ATOM 2748 O O . LYS A 1 349 ? -21.284 20.409 -16.969 1.00 95.81 349 LYS A O 1
ATOM 2753 N N . ALA A 1 350 ? -20.655 21.807 -18.607 1.00 96.25 350 ALA A N 1
ATOM 2754 C CA . ALA A 1 350 ? -21.926 21.718 -19.324 1.00 96.25 350 ALA A CA 1
ATOM 2755 C C . ALA A 1 350 ? -22.211 20.292 -19.835 1.00 96.25 350 ALA A C 1
ATOM 2757 O O . ALA A 1 350 ? -23.352 19.834 -19.764 1.00 96.25 350 ALA A O 1
ATOM 2758 N N . ILE A 1 351 ? -21.179 19.579 -20.305 1.00 97.44 351 ILE A N 1
ATOM 2759 C CA . ILE A 1 351 ? -21.279 18.170 -20.720 1.00 97.44 351 ILE A CA 1
ATOM 2760 C C . ILE A 1 351 ? -21.699 17.290 -19.536 1.00 97.44 351 ILE A C 1
ATOM 2762 O O . ILE A 1 351 ? -22.613 16.474 -19.671 1.00 97.44 351 ILE A O 1
ATOM 2766 N N . LEU A 1 352 ? -21.059 17.453 -18.378 1.00 97.00 352 LEU A N 1
ATOM 2767 C CA . LEU A 1 352 ? -21.359 16.683 -17.173 1.00 97.00 352 LEU A CA 1
ATOM 2768 C C . LEU A 1 352 ? -22.786 16.964 -16.669 1.00 97.00 352 LEU A C 1
ATOM 2770 O O . LEU A 1 352 ? -23.542 16.023 -16.418 1.00 97.00 352 LEU A O 1
ATOM 2774 N N . GLU A 1 353 ? -23.211 18.231 -16.625 1.00 95.25 353 GLU A N 1
ATOM 2775 C CA . GLU A 1 353 ? -24.579 18.620 -16.244 1.00 95.25 353 GLU A CA 1
ATOM 2776 C C . GLU A 1 353 ? -25.643 18.042 -17.200 1.00 95.25 353 GLU A C 1
ATOM 2778 O O . GLU A 1 353 ? -26.682 17.550 -16.750 1.00 95.25 353 GLU A O 1
ATOM 2783 N N . GLU A 1 354 ? -25.396 18.036 -18.518 1.00 96.88 354 GLU A N 1
ATOM 2784 C CA . GLU A 1 354 ? -26.292 17.404 -19.503 1.00 96.88 354 GLU A CA 1
ATOM 2785 C C . GLU A 1 354 ? -26.409 15.884 -19.285 1.00 96.88 354 GLU A C 1
ATOM 2787 O O . GLU A 1 354 ? -27.473 15.295 -19.503 1.00 96.88 354 GLU A O 1
ATOM 2792 N N . ASN A 1 355 ? -25.342 15.258 -18.784 1.00 95.44 355 ASN A N 1
ATOM 2793 C CA . ASN A 1 355 ? -25.284 13.836 -18.448 1.00 95.44 355 ASN A CA 1
ATOM 2794 C C . ASN A 1 355 ? -25.688 13.529 -16.994 1.00 95.44 355 ASN A C 1
ATOM 2796 O O . ASN A 1 355 ? -25.465 12.417 -16.521 1.00 95.44 355 ASN A O 1
ATOM 2800 N N . GLN A 1 356 ? -26.371 14.464 -16.323 1.00 95.00 356 GLN A N 1
ATOM 2801 C CA . GLN A 1 356 ? -26.932 14.308 -14.972 1.00 95.00 356 GLN A CA 1
ATOM 2802 C C . GLN A 1 356 ? -25.889 14.155 -13.854 1.00 95.00 356 GLN A C 1
ATOM 2804 O O . GLN A 1 356 ? -26.218 13.631 -12.791 1.00 95.00 356 GLN A O 1
ATOM 2809 N N . TYR A 1 357 ? -24.663 14.638 -14.053 1.00 95.12 357 TYR A N 1
ATOM 2810 C CA . TYR A 1 357 ? -23.722 14.809 -12.949 1.00 95.12 357 TYR A CA 1
ATOM 2811 C C . TYR A 1 357 ? -24.108 16.031 -12.109 1.00 95.12 357 TYR A C 1
ATOM 2813 O O . TYR A 1 357 ? -24.578 17.048 -12.631 1.00 95.12 357 TYR A O 1
ATOM 2821 N N . THR A 1 358 ? -23.880 15.947 -10.800 1.00 93.94 358 THR A N 1
ATOM 2822 C CA . THR A 1 358 ? -24.014 17.084 -9.884 1.00 93.94 358 THR A CA 1
ATOM 2823 C C . THR A 1 358 ? -22.666 17.776 -9.765 1.00 93.94 358 THR A C 1
ATOM 2825 O O . THR A 1 358 ? -21.768 17.237 -9.131 1.00 93.94 358 THR A O 1
ATOM 2828 N N . VAL A 1 359 ? -22.524 18.953 -10.381 1.00 93.12 359 VAL A N 1
ATOM 2829 C CA . VAL A 1 359 ? -21.259 19.704 -10.412 1.00 93.12 359 VAL A CA 1
ATOM 2830 C C . VAL A 1 359 ? -21.205 20.750 -9.293 1.00 93.12 359 VAL A C 1
ATOM 2832 O O . VAL A 1 359 ? -22.126 21.554 -9.128 1.00 93.12 359 VAL A O 1
ATOM 2835 N N . THR A 1 360 ? -20.095 20.781 -8.566 1.00 90.81 360 THR A N 1
ATOM 2836 C CA . THR A 1 360 ? -19.740 21.753 -7.528 1.00 90.81 360 THR A CA 1
ATOM 2837 C C . THR A 1 360 ? -18.433 22.466 -7.869 1.00 90.81 360 THR A C 1
ATOM 2839 O O . THR A 1 360 ? -17.634 21.977 -8.661 1.00 90.81 360 THR A O 1
ATOM 2842 N N . TYR A 1 361 ? -18.222 23.655 -7.299 1.00 86.12 361 TYR A N 1
ATOM 2843 C CA . TYR A 1 361 ? -17.002 24.440 -7.500 1.00 86.12 361 TYR A CA 1
ATOM 2844 C C . TYR A 1 361 ? -16.376 24.822 -6.159 1.00 86.12 361 TYR A C 1
ATOM 2846 O O . TYR A 1 361 ? -17.030 25.447 -5.318 1.00 86.12 361 TYR A O 1
ATOM 2854 N N . SER A 1 362 ? -15.096 24.495 -6.014 1.00 76.38 362 SER A N 1
ATOM 2855 C CA . SER A 1 362 ? -14.198 24.877 -4.931 1.00 76.38 362 SER A CA 1
ATOM 2856 C C . SER A 1 362 ? -13.185 25.893 -5.458 1.00 76.38 362 SER A C 1
ATOM 2858 O O . SER A 1 362 ? -12.689 25.796 -6.578 1.00 76.38 362 SER A O 1
ATOM 2860 N N . LYS A 1 363 ? -12.853 26.903 -4.650 1.00 65.88 363 LYS A N 1
ATOM 2861 C CA . LYS A 1 363 ? -11.800 27.861 -5.019 1.00 65.88 363 LYS A CA 1
ATOM 2862 C C . LYS A 1 363 ? -10.394 27.263 -4.856 1.00 65.88 363 LYS A C 1
ATOM 2864 O O . LYS A 1 363 ? -9.463 27.795 -5.456 1.00 65.88 363 LYS A O 1
ATOM 2869 N N . GLU A 1 364 ? -10.254 26.237 -4.023 1.00 62.06 364 GLU A N 1
ATOM 2870 C CA . GLU A 1 364 ? -8.979 25.571 -3.735 1.00 62.06 364 GLU A CA 1
ATOM 2871 C C . GLU A 1 364 ? -8.736 24.404 -4.705 1.00 62.06 364 GLU A C 1
ATOM 2873 O O . GLU A 1 364 ? -7.610 24.252 -5.168 1.00 62.06 364 GLU A O 1
ATOM 2878 N N . ASP A 1 365 ? -9.800 23.710 -5.131 1.00 62.75 365 ASP A N 1
ATOM 2879 C CA . ASP A 1 365 ? -9.701 22.426 -5.855 1.00 62.75 365 ASP A CA 1
ATOM 2880 C C . ASP A 1 365 ? -10.314 22.442 -7.269 1.00 62.75 365 ASP A C 1
ATOM 2882 O O . ASP A 1 365 ? -10.267 21.445 -7.984 1.00 62.75 365 ASP A O 1
ATOM 2886 N N . GLY A 1 366 ? -10.903 23.563 -7.698 1.00 80.06 366 GLY A N 1
ATOM 2887 C CA . GLY A 1 366 ? -11.557 23.675 -9.006 1.00 80.06 366 GLY A CA 1
ATOM 2888 C C . GLY A 1 366 ? -12.960 23.060 -9.038 1.00 80.06 366 GLY A C 1
ATOM 2889 O O . GLY A 1 366 ? -13.705 23.124 -8.056 1.00 80.06 366 GLY A O 1
ATOM 2890 N N . TYR A 1 367 ? -13.370 22.531 -10.194 1.00 88.75 367 TYR A N 1
ATOM 2891 C CA . TYR A 1 367 ? -14.671 21.883 -10.337 1.00 88.75 367 TYR A CA 1
ATOM 2892 C C . TYR A 1 367 ? -14.600 20.403 -9.949 1.00 88.75 367 TYR A C 1
ATOM 2894 O O . TYR A 1 367 ? -13.677 19.688 -10.329 1.00 88.75 367 TYR A O 1
ATOM 2902 N N . SER A 1 368 ? -15.631 19.930 -9.255 1.00 91.56 368 SER A N 1
ATOM 2903 C CA . SER A 1 368 ? -15.854 18.517 -8.954 1.00 91.56 368 SER A CA 1
ATOM 2904 C C . SER A 1 368 ? -17.271 18.117 -9.344 1.00 91.56 368 SER A C 1
ATOM 2906 O O . SER A 1 368 ? -18.181 18.946 -9.330 1.00 91.56 368 SER A O 1
ATOM 2908 N N . ALA A 1 369 ? -17.478 16.867 -9.739 1.00 92.75 369 ALA A N 1
ATOM 2909 C CA . ALA A 1 369 ? -18.770 16.394 -10.204 1.00 92.75 369 ALA A CA 1
ATOM 2910 C C . ALA A 1 369 ? -19.030 14.948 -9.793 1.00 92.75 369 ALA A C 1
ATOM 2912 O O . ALA A 1 369 ? -18.236 14.071 -10.110 1.00 92.75 369 ALA A O 1
ATOM 2913 N N . VAL A 1 370 ? -20.182 14.704 -9.175 1.00 92.56 370 VAL A N 1
ATOM 2914 C CA . VAL A 1 370 ? -20.618 13.363 -8.763 1.00 92.56 370 VAL A CA 1
ATOM 2915 C C . VAL A 1 370 ? -21.600 12.814 -9.787 1.00 92.56 370 VAL A C 1
ATOM 2917 O O . VAL A 1 370 ? -22.541 13.520 -10.175 1.00 92.56 370 VAL A O 1
ATOM 2920 N N . ASP A 1 371 ? -21.423 11.570 -10.229 1.00 92.69 371 ASP A N 1
ATOM 2921 C CA . ASP A 1 371 ? -22.386 10.946 -11.136 1.00 92.69 371 ASP A CA 1
ATOM 2922 C C . ASP A 1 371 ? -23.747 10.671 -10.452 1.00 92.69 371 ASP A C 1
ATOM 2924 O O . ASP A 1 371 ? -23.860 10.568 -9.230 1.00 92.69 371 ASP A O 1
ATOM 2928 N N . LYS A 1 372 ? -24.817 10.552 -11.249 1.00 88.31 372 LYS A N 1
ATOM 2929 C CA . LYS A 1 372 ? -26.204 10.374 -10.767 1.00 88.31 372 LYS A CA 1
ATOM 2930 C C . LYS A 1 372 ? -26.436 9.129 -9.892 1.00 88.31 372 LYS A C 1
ATOM 2932 O O . LYS A 1 372 ? -27.360 9.122 -9.079 1.00 88.31 372 LYS A O 1
ATOM 2937 N N . ASP A 1 373 ? -25.667 8.073 -10.123 1.00 88.25 373 ASP A N 1
ATOM 2938 C CA . ASP A 1 373 ? -25.694 6.787 -9.432 1.00 88.25 373 ASP A CA 1
ATOM 2939 C C . ASP A 1 373 ? -24.654 6.738 -8.294 1.00 88.25 373 ASP A C 1
ATOM 2941 O O . ASP A 1 373 ? -24.621 5.739 -7.577 1.00 88.25 373 ASP A O 1
ATOM 2945 N N . LYS A 1 374 ? -23.876 7.818 -8.091 1.00 87.75 374 LYS A N 1
ATOM 2946 C CA . LYS A 1 374 ? -22.862 7.966 -7.034 1.00 87.75 374 LYS A CA 1
ATOM 2947 C C . LYS A 1 374 ? -21.819 6.844 -7.039 1.00 87.75 374 LYS A C 1
ATOM 2949 O O . LYS A 1 374 ? -21.524 6.251 -6.007 1.00 87.75 374 LYS A O 1
ATOM 2954 N N . LEU A 1 375 ? -21.308 6.515 -8.219 1.00 85.38 375 LEU A N 1
ATOM 2955 C CA . LEU A 1 375 ? -20.279 5.497 -8.419 1.00 85.38 375 LEU A CA 1
ATOM 2956 C C . LEU A 1 375 ? -18.908 6.119 -8.694 1.00 85.38 375 LEU A C 1
ATOM 2958 O O . LEU A 1 375 ? -17.895 5.520 -8.342 1.00 85.38 375 LEU A O 1
ATOM 2962 N N . VAL A 1 376 ? -18.867 7.303 -9.308 1.00 90.94 376 VAL A N 1
ATOM 2963 C CA . VAL A 1 376 ? -17.641 8.047 -9.602 1.00 90.94 376 VAL A CA 1
ATOM 2964 C C . VAL A 1 376 ? -17.758 9.530 -9.285 1.00 90.94 376 VAL A C 1
ATOM 2966 O O . VAL A 1 376 ? -18.803 10.161 -9.486 1.00 90.94 376 VAL A O 1
ATOM 2969 N N . ASP A 1 377 ? -16.618 10.079 -8.890 1.00 90.88 377 ASP A N 1
ATOM 2970 C CA . ASP A 1 377 ? -16.342 11.502 -8.827 1.00 90.88 377 ASP A CA 1
ATOM 2971 C C . ASP A 1 377 ? -15.411 11.904 -9.973 1.00 90.88 377 ASP A C 1
ATOM 2973 O O . ASP A 1 377 ? -14.511 11.166 -10.386 1.00 90.88 377 ASP A O 1
ATOM 2977 N N . VAL A 1 378 ? -15.649 13.097 -10.509 1.00 94.12 378 VAL A N 1
ATOM 2978 C CA . VAL A 1 378 ? -14.865 13.694 -11.588 1.00 94.12 378 VAL A CA 1
ATOM 2979 C C . VAL A 1 378 ? -14.396 15.070 -11.141 1.00 94.12 378 VAL A C 1
ATOM 2981 O O . VAL A 1 378 ? -15.194 16.006 -11.082 1.00 94.12 378 VAL A O 1
ATOM 2984 N N . ALA A 1 379 ? -13.106 15.207 -10.849 1.00 92.19 379 ALA A N 1
ATOM 2985 C CA . ALA A 1 379 ? -12.471 16.500 -10.621 1.00 92.19 379 ALA A CA 1
ATOM 2986 C C . ALA A 1 379 ? -11.864 17.013 -11.929 1.00 92.19 379 ALA A C 1
ATOM 2988 O O . ALA A 1 379 ? -11.308 16.243 -12.713 1.00 92.19 379 ALA A O 1
ATOM 2989 N N . PHE A 1 380 ? -11.993 18.307 -12.203 1.00 92.62 380 PHE A N 1
ATOM 2990 C CA . PHE A 1 380 ? -11.431 18.890 -13.414 1.00 92.62 380 PHE A CA 1
ATOM 2991 C C . PHE A 1 380 ? -11.078 20.361 -13.241 1.00 92.62 380 PHE A C 1
ATOM 2993 O O . PHE A 1 380 ? -11.805 21.136 -12.614 1.00 92.62 380 PHE A O 1
ATOM 3000 N N . TYR A 1 381 ? -9.954 20.746 -13.840 1.00 88.50 381 TYR A N 1
ATOM 3001 C CA . TYR A 1 381 ? -9.464 22.115 -13.800 1.00 88.50 381 TYR A CA 1
ATOM 3002 C C . TYR A 1 381 ? -8.579 22.445 -15.008 1.00 88.50 381 TYR A C 1
ATOM 3004 O O . TYR A 1 381 ? -8.015 21.565 -15.663 1.00 88.50 381 TYR A O 1
ATOM 3012 N N . PHE A 1 382 ? -8.446 23.735 -15.303 1.00 84.69 382 PHE A N 1
ATOM 3013 C CA . PHE A 1 382 ? -7.553 24.270 -16.322 1.00 84.69 382 PHE A CA 1
ATOM 3014 C C . PHE A 1 382 ? -6.286 24.831 -15.670 1.00 84.69 382 PHE A C 1
ATOM 3016 O O . PHE A 1 382 ? -6.303 25.867 -15.001 1.00 84.69 382 PHE A O 1
ATOM 3023 N N . GLY A 1 383 ? -5.171 24.129 -15.872 1.00 73.88 383 GLY A N 1
ATOM 3024 C CA . GLY A 1 383 ? -3.852 24.500 -15.375 1.00 73.88 383 GLY A CA 1
ATOM 3025 C C . GLY A 1 383 ? -3.130 25.516 -16.265 1.00 73.88 383 GLY A C 1
ATOM 3026 O O . GLY A 1 383 ? -3.717 26.222 -17.084 1.00 73.88 383 GLY A O 1
ATOM 3027 N N . ILE A 1 384 ? -1.805 25.606 -16.116 1.00 58.75 384 ILE A N 1
ATOM 3028 C CA . ILE A 1 384 ? -1.008 26.649 -16.781 1.00 58.75 384 ILE A CA 1
ATOM 3029 C C . ILE A 1 384 ? -0.969 26.498 -18.312 1.00 58.75 384 ILE A C 1
ATOM 3031 O O . ILE A 1 384 ? -0.710 27.508 -18.956 1.00 58.75 384 ILE A O 1
ATOM 3035 N N . ASN A 1 385 ? -1.268 25.329 -18.902 1.00 59.72 385 ASN A N 1
ATOM 3036 C CA . ASN A 1 385 ? -1.466 25.137 -20.356 1.00 59.72 385 ASN A CA 1
ATOM 3037 C C . ASN A 1 385 ? -2.226 23.839 -20.721 1.00 59.72 385 ASN A C 1
ATOM 3039 O O . ASN A 1 385 ? -2.181 23.407 -21.872 1.00 59.72 385 ASN A O 1
ATOM 3043 N N . GLU A 1 386 ? -2.886 23.193 -19.766 1.00 75.81 386 GLU A N 1
ATOM 3044 C CA . GLU A 1 386 ? -3.493 21.873 -19.951 1.00 75.81 386 GLU A CA 1
ATOM 3045 C C . GLU A 1 386 ? -4.815 21.796 -19.197 1.00 75.81 386 GLU A C 1
ATOM 3047 O O . GLU A 1 386 ? -4.967 22.400 -18.132 1.00 75.81 386 GLU A O 1
ATOM 3052 N N . PHE A 1 387 ? -5.779 21.083 -19.773 1.00 88.81 387 PHE A N 1
ATOM 3053 C CA . PHE A 1 387 ? -7.030 20.774 -19.099 1.00 88.81 387 PHE A CA 1
ATOM 3054 C C . PHE A 1 387 ? -6.948 19.359 -18.542 1.00 88.81 387 PHE A C 1
ATOM 3056 O O . PHE A 1 387 ? -6.781 18.404 -19.307 1.00 88.81 387 PHE A O 1
ATOM 3063 N N . THR A 1 388 ? -7.069 19.241 -17.227 1.00 90.06 388 THR A N 1
ATOM 3064 C CA . THR A 1 388 ? -6.898 17.980 -16.509 1.00 90.06 388 THR A CA 1
ATOM 3065 C C . THR A 1 388 ? -8.249 17.494 -16.022 1.00 90.06 388 THR A C 1
ATOM 3067 O O . THR A 1 388 ? -9.020 18.256 -15.438 1.00 90.06 388 THR A O 1
ATOM 3070 N N . ILE A 1 389 ? -8.528 16.215 -16.264 1.00 93.00 389 ILE A N 1
ATOM 3071 C CA . ILE A 1 389 ? -9.698 15.506 -15.753 1.00 93.00 389 ILE A CA 1
ATOM 3072 C C . ILE A 1 389 ? -9.190 14.324 -14.938 1.00 93.00 389 ILE A C 1
ATOM 3074 O O . ILE A 1 389 ? -8.430 13.503 -15.444 1.00 93.00 389 ILE A O 1
ATOM 3078 N N . GLN A 1 390 ? -9.632 14.226 -13.696 1.00 92.38 390 GLN A N 1
ATOM 3079 C CA . GLN A 1 390 ? -9.333 13.134 -12.785 1.00 92.38 390 GLN A CA 1
ATOM 3080 C C . GLN A 1 390 ? -10.635 12.412 -12.450 1.00 92.38 390 GLN A C 1
ATOM 3082 O O . GLN A 1 390 ? -11.636 13.049 -12.124 1.00 92.38 390 GLN A O 1
ATOM 3087 N N . ILE A 1 391 ? -10.628 11.086 -12.555 1.00 92.06 391 ILE A N 1
ATOM 3088 C CA . ILE A 1 391 ? -11.782 10.226 -12.284 1.00 92.06 391 ILE A CA 1
ATOM 3089 C C . ILE A 1 391 ? -11.412 9.285 -11.146 1.00 92.06 391 ILE A C 1
ATOM 3091 O O . ILE A 1 391 ? -10.394 8.604 -11.222 1.00 92.06 391 ILE A O 1
ATOM 3095 N N . PHE A 1 392 ? -12.237 9.208 -10.114 1.00 89.19 392 PHE A N 1
ATOM 3096 C CA . PHE A 1 392 ? -12.035 8.287 -9.000 1.00 89.19 392 PHE A CA 1
ATOM 3097 C C . PHE A 1 392 ? -13.368 7.679 -8.568 1.00 89.19 392 PHE A C 1
ATOM 3099 O O . PHE A 1 392 ? -14.439 8.164 -8.942 1.00 89.19 392 PHE A O 1
ATOM 3106 N N . ALA A 1 393 ? -13.304 6.555 -7.855 1.00 85.62 393 ALA A N 1
ATOM 3107 C CA . ALA A 1 393 ? -14.498 5.929 -7.304 1.00 85.62 393 ALA A CA 1
ATOM 3108 C C . ALA A 1 393 ? -15.137 6.877 -6.284 1.00 85.62 393 ALA A C 1
ATOM 3110 O O . ALA A 1 393 ? -14.427 7.530 -5.524 1.00 85.62 393 ALA A O 1
ATOM 3111 N N . HIS A 1 394 ? -16.466 6.967 -6.291 1.00 83.81 394 HIS A N 1
ATOM 3112 C CA . HIS A 1 394 ? -17.163 7.822 -5.342 1.00 83.81 394 HIS A CA 1
ATOM 3113 C C . HIS A 1 394 ? -17.128 7.211 -3.947 1.00 83.81 394 HIS A C 1
ATOM 3115 O O . HIS A 1 394 ? -17.579 6.080 -3.743 1.00 83.81 394 HIS A O 1
ATOM 3121 N N . GLU A 1 395 ? -16.666 7.996 -2.983 1.00 75.12 395 GLU A N 1
ATOM 3122 C CA . GLU A 1 395 ? -16.753 7.666 -1.568 1.00 75.12 395 GLU A CA 1
ATOM 3123 C C . GLU A 1 395 ? -17.882 8.485 -0.939 1.00 75.12 395 GLU A C 1
ATOM 3125 O O . GLU A 1 395 ? -17.794 9.708 -0.800 1.00 75.12 395 GLU A O 1
ATOM 3130 N N . GLU A 1 396 ? -18.976 7.821 -0.542 1.00 54.47 396 GLU A N 1
ATOM 3131 C CA . GLU A 1 396 ? -19.974 8.475 0.306 1.00 54.47 396 GLU A CA 1
ATOM 3132 C C . GLU A 1 396 ? -19.359 8.710 1.687 1.00 54.47 396 GLU A C 1
ATOM 3134 O O . GLU A 1 396 ? -19.423 7.862 2.579 1.00 54.47 396 GLU A O 1
ATOM 3139 N N . ILE A 1 397 ? -18.825 9.910 1.903 1.00 48.34 397 ILE A N 1
ATOM 3140 C CA . ILE A 1 397 ? -18.681 10.428 3.257 1.00 48.34 397 ILE A CA 1
ATOM 3141 C C . ILE A 1 397 ? -20.109 10.581 3.781 1.00 48.34 397 ILE A C 1
ATOM 3143 O O . ILE A 1 397 ? -20.882 11.401 3.279 1.00 48.34 397 ILE A O 1
ATOM 3147 N N . ALA A 1 398 ? -20.492 9.765 4.762 1.00 34.47 398 ALA A N 1
ATOM 3148 C CA . ALA A 1 398 ? -21.776 9.892 5.433 1.00 34.47 398 ALA A CA 1
ATOM 3149 C C . ALA A 1 398 ? -21.828 11.228 6.193 1.00 34.47 398 ALA A C 1
ATOM 3151 O O . ALA A 1 398 ? -21.591 11.298 7.399 1.00 34.47 398 ALA A O 1
ATOM 3152 N N . GLU A 1 399 ? -22.158 12.317 5.498 1.00 33.91 399 GLU A N 1
ATOM 3153 C CA . GLU A 1 399 ? -22.575 13.546 6.147 1.00 33.91 399 GLU A CA 1
ATOM 3154 C C . GLU A 1 399 ? -23.900 13.255 6.852 1.00 33.91 399 GLU A C 1
ATOM 3156 O O . GLU A 1 399 ? -24.972 13.200 6.243 1.00 33.91 399 GLU A O 1
ATOM 3161 N N . ASN A 1 400 ? -23.846 13.087 8.171 1.00 33.44 400 ASN A N 1
ATOM 3162 C CA . ASN A 1 400 ? -25.006 13.304 9.021 1.00 33.44 400 ASN A CA 1
ATOM 3163 C C . ASN A 1 400 ? -25.413 14.780 8.894 1.00 33.44 400 ASN A C 1
ATOM 3165 O O . ASN A 1 400 ? -25.073 15.615 9.734 1.00 33.44 400 ASN A O 1
ATOM 3169 N N . VAL A 1 401 ? -26.150 15.113 7.832 1.00 30.28 401 VAL A N 1
ATOM 3170 C CA . VAL A 1 401 ? -26.839 16.393 7.698 1.00 30.28 401 VAL A CA 1
ATOM 3171 C C . VAL A 1 401 ? -27.903 16.426 8.789 1.00 30.28 401 VAL A C 1
ATOM 3173 O O . VAL A 1 401 ? -28.995 15.873 8.653 1.00 30.28 401 VAL A O 1
ATOM 3176 N N . LEU A 1 402 ? -27.567 17.060 9.910 1.00 30.77 402 LEU A N 1
ATOM 3177 C CA . LEU A 1 402 ? -28.528 17.445 10.933 1.00 30.77 402 LEU A CA 1
ATOM 3178 C C . LEU A 1 402 ? -29.501 18.457 10.313 1.00 30.77 402 LEU A C 1
ATOM 3180 O O . LEU A 1 402 ? -29.234 19.658 10.244 1.00 30.77 402 LEU A O 1
ATOM 3184 N N . ASP A 1 403 ? -30.639 17.958 9.839 1.00 30.39 403 ASP A N 1
ATOM 3185 C CA . ASP A 1 403 ? -31.779 18.777 9.450 1.00 30.39 403 ASP A CA 1
ATOM 3186 C C . ASP A 1 403 ? -32.425 19.381 10.709 1.00 30.39 403 ASP A C 1
ATOM 3188 O O . ASP A 1 403 ? -33.204 18.742 11.416 1.00 30.39 403 ASP A O 1
ATOM 3192 N N . PHE A 1 404 ? -32.103 20.642 11.002 1.00 36.00 404 PHE A N 1
ATOM 3193 C CA . PHE A 1 404 ? -32.725 21.409 12.087 1.00 36.00 404 PHE A CA 1
ATOM 3194 C C . PHE A 1 404 ? -34.103 21.995 11.710 1.00 36.00 404 PHE A C 1
ATOM 3196 O O . PHE A 1 404 ? -34.611 22.878 12.406 1.00 36.00 404 PHE A O 1
ATOM 3203 N N . SER A 1 405 ? -34.749 21.555 10.622 1.00 34.28 405 SER A N 1
ATOM 3204 C CA . SER A 1 405 ? -36.012 22.158 10.169 1.00 34.28 405 SER A CA 1
ATOM 3205 C C . SER A 1 405 ? -37.266 21.732 10.947 1.00 34.28 405 SER A C 1
ATOM 3207 O O . SER A 1 405 ? -38.346 22.275 10.697 1.00 34.28 405 SER A O 1
ATOM 3209 N N . SER A 1 406 ? -37.162 20.844 11.945 1.00 35.88 406 SER A N 1
ATOM 3210 C CA . SER A 1 406 ? -38.324 20.440 12.748 1.00 35.88 406 SER A CA 1
ATOM 3211 C C . SER A 1 406 ? -38.098 20.376 14.261 1.00 35.88 406 SER A C 1
ATOM 3213 O O . SER A 1 406 ? -38.575 19.450 14.916 1.00 35.88 406 SER A O 1
ATOM 3215 N N . GLU A 1 407 ? -37.461 21.377 14.870 1.00 31.14 407 GLU A N 1
ATOM 3216 C CA . GLU A 1 407 ? -37.630 21.575 16.315 1.00 31.14 407 GLU A CA 1
ATOM 3217 C C . GLU A 1 407 ? -38.951 22.297 16.603 1.00 31.14 407 GLU A C 1
ATOM 3219 O O . GLU A 1 407 ? -39.082 23.522 16.562 1.00 31.14 407 GLU A O 1
ATOM 3224 N N . THR A 1 408 ? -39.972 21.503 16.928 1.00 31.03 408 THR A N 1
ATOM 3225 C CA . THR A 1 408 ? -41.122 22.023 17.666 1.00 31.03 408 THR A CA 1
ATOM 3226 C C . THR A 1 408 ? -40.656 22.256 19.101 1.00 31.03 408 THR A C 1
ATOM 3228 O O . THR A 1 408 ? -40.452 21.298 19.840 1.00 31.03 408 THR A O 1
ATOM 3231 N N . LEU A 1 409 ? -40.475 23.521 19.488 1.00 27.62 409 LEU A N 1
ATOM 3232 C CA . LEU A 1 409 ? -40.207 23.945 20.866 1.00 27.62 409 LEU A CA 1
ATOM 3233 C C . LEU A 1 409 ? -41.236 23.326 21.829 1.00 27.62 409 LEU A C 1
ATOM 3235 O O . LEU A 1 409 ? -42.359 23.818 21.955 1.00 27.62 409 LEU A O 1
ATOM 3239 N N . ILE A 1 410 ? -40.840 22.270 22.539 1.00 28.28 410 ILE A N 1
ATOM 3240 C CA . ILE A 1 410 ? -41.515 21.823 23.757 1.00 28.28 410 ILE A CA 1
ATOM 3241 C C . ILE A 1 410 ? -40.777 22.491 24.913 1.00 28.28 410 ILE A C 1
ATOM 3243 O O . ILE A 1 410 ? -39.748 22.020 25.386 1.00 28.28 410 ILE A O 1
ATOM 3247 N N . THR A 1 411 ? -41.290 23.637 25.358 1.00 32.19 411 THR A N 1
ATOM 3248 C CA . THR A 1 411 ? -40.906 24.201 26.651 1.00 32.19 411 THR A CA 1
ATOM 3249 C C . THR A 1 411 ? -41.521 23.328 27.738 1.00 32.19 411 THR A C 1
ATOM 3251 O O . THR A 1 411 ? -42.709 23.480 28.032 1.00 32.19 411 THR A O 1
ATOM 3254 N N . ASP A 1 412 ? -40.745 22.417 28.324 1.00 29.48 412 ASP A N 1
ATOM 3255 C CA . ASP A 1 412 ? -41.204 21.690 29.503 1.00 29.48 412 ASP A CA 1
ATOM 3256 C C . ASP A 1 412 ? -40.919 22.516 30.763 1.00 29.48 412 ASP A C 1
ATOM 3258 O O . ASP A 1 412 ? -39.796 22.686 31.240 1.00 29.48 412 ASP A O 1
ATOM 3262 N N . SER A 1 413 ? -41.989 23.122 31.258 1.00 36.50 413 SER A N 1
ATOM 3263 C CA . SER A 1 413 ? -42.073 23.764 32.556 1.00 36.50 413 SER A CA 1
ATOM 3264 C C . SER A 1 413 ? -42.099 22.687 33.637 1.00 36.50 413 SER A C 1
ATOM 3266 O O . SER A 1 413 ? -43.155 22.094 33.832 1.00 36.50 413 SER A O 1
ATOM 3268 N N . ASN A 1 414 ? -40.979 22.445 34.330 1.00 34.31 414 ASN A N 1
ATOM 3269 C CA . ASN A 1 414 ? -40.926 22.093 35.761 1.00 34.31 414 ASN A CA 1
ATOM 3270 C C . ASN A 1 414 ? -39.495 21.757 36.219 1.00 34.31 414 ASN A C 1
ATOM 3272 O O . ASN A 1 414 ? -39.070 20.606 36.198 1.00 34.31 414 ASN A O 1
ATOM 3276 N N . SER A 1 415 ? -38.798 22.740 36.786 1.00 29.88 415 SER A N 1
ATOM 3277 C CA . SER A 1 415 ? -37.906 22.467 37.916 1.00 29.88 415 SER A CA 1
ATOM 3278 C C . SER A 1 415 ? -37.958 23.651 38.875 1.00 29.88 415 SER A C 1
ATOM 3280 O O . SER A 1 415 ? -37.443 24.736 38.595 1.00 29.88 415 SER A O 1
ATOM 3282 N N . ASP A 1 416 ? -38.667 23.441 39.978 1.00 31.34 416 ASP A N 1
ATOM 3283 C CA . ASP A 1 416 ? -38.845 24.400 41.054 1.00 31.34 416 ASP A CA 1
ATOM 3284 C C . ASP A 1 416 ? -37.527 24.744 41.759 1.00 31.34 416 ASP A C 1
ATOM 3286 O O . ASP A 1 416 ? -36.612 23.938 41.919 1.00 31.34 416 ASP A O 1
ATOM 3290 N N . LYS A 1 417 ? -37.500 25.990 42.221 1.00 30.03 417 LYS A N 1
ATOM 3291 C CA . LYS A 1 417 ? -36.478 26.639 43.037 1.00 30.03 417 LYS A CA 1
ATOM 3292 C C . LYS A 1 417 ? -36.141 25.852 44.312 1.00 30.03 417 LYS A C 1
ATOM 3294 O O . LYS A 1 417 ? -37.034 25.531 45.092 1.00 30.03 417 LYS A O 1
ATOM 3299 N N . ALA A 1 418 ? -34.851 25.776 44.639 1.00 26.81 418 ALA A N 1
ATOM 3300 C CA . ALA A 1 418 ? -34.390 25.859 46.023 1.00 26.81 418 ALA A CA 1
ATOM 3301 C C . ALA A 1 418 ? -33.640 27.185 46.208 1.00 26.81 418 ALA A C 1
ATOM 3303 O O . ALA A 1 418 ? -32.554 27.407 45.679 1.00 26.81 418 ALA A O 1
ATOM 3304 N N . VAL A 1 419 ? -34.305 28.078 46.933 1.00 25.66 419 VAL A N 1
ATOM 3305 C CA . VAL A 1 419 ? -33.825 29.364 47.434 1.00 25.66 419 VAL A CA 1
ATOM 3306 C C . VAL A 1 419 ? -32.820 29.118 48.562 1.00 25.66 419 VAL A C 1
ATOM 3308 O O . VAL A 1 419 ? -33.131 28.390 49.502 1.00 25.66 419 VAL A O 1
ATOM 3311 N N . TRP A 1 420 ? -31.668 29.786 48.509 1.00 23.52 420 TRP A N 1
ATOM 3312 C CA . TRP A 1 420 ? -30.908 30.173 49.698 1.00 23.52 420 TRP A CA 1
ATOM 3313 C C . TRP A 1 420 ? -30.957 31.704 49.802 1.00 23.52 420 TRP A C 1
ATOM 3315 O O . TRP A 1 420 ? -30.318 32.411 49.033 1.00 23.52 420 TRP A O 1
ATOM 3325 N N . GLU A 1 421 ? -31.748 32.200 50.747 1.00 25.70 421 GLU A N 1
ATOM 3326 C CA . GLU A 1 421 ? -31.759 33.566 51.289 1.00 25.70 421 GLU A CA 1
ATOM 3327 C C . GLU A 1 421 ? -31.899 33.370 52.816 1.00 25.70 421 GLU A C 1
ATOM 3329 O O . GLU A 1 421 ? -32.642 32.488 53.238 1.00 25.70 421 GLU A O 1
ATOM 3334 N N . ASN A 1 422 ? -31.254 34.088 53.735 1.00 25.83 422 ASN A N 1
ATOM 3335 C CA . ASN A 1 422 ? -30.517 35.341 53.666 1.00 25.83 422 ASN A CA 1
ATOM 3336 C C . ASN A 1 422 ? -29.762 35.574 55.003 1.00 25.83 422 ASN A C 1
ATOM 3338 O O . ASN A 1 422 ? -29.977 34.850 55.975 1.00 25.83 422 ASN A O 1
ATOM 3342 N N . ASP A 1 423 ? -28.985 36.664 55.024 1.00 25.08 423 ASP A N 1
ATOM 3343 C CA . ASP A 1 423 ? -28.586 37.508 56.173 1.00 25.08 423 ASP A CA 1
ATOM 3344 C C . ASP A 1 423 ? -27.166 37.394 56.778 1.00 25.08 423 ASP A C 1
ATOM 3346 O O . ASP A 1 423 ? -26.897 36.701 57.756 1.00 25.08 423 ASP A O 1
ATOM 3350 N N . CYS A 1 424 ? -26.275 38.209 56.192 1.00 24.52 424 CYS A N 1
ATOM 3351 C CA . CYS A 1 424 ? -25.537 39.333 56.801 1.00 24.52 424 CYS A CA 1
ATOM 3352 C C . CYS A 1 424 ? -25.084 39.260 58.275 1.00 24.52 424 CYS A C 1
ATOM 3354 O O . CYS A 1 424 ? -25.920 39.256 59.168 1.00 24.52 424 CYS A O 1
ATOM 3356 N N . PHE A 1 425 ? -23.788 39.515 58.528 1.00 21.88 425 PHE A N 1
ATOM 3357 C CA . PHE A 1 425 ? -23.340 40.656 59.353 1.00 21.88 425 PHE A CA 1
ATOM 3358 C C . PHE A 1 425 ? -21.876 41.056 59.067 1.00 21.88 425 PHE A C 1
ATOM 3360 O O . PHE A 1 425 ? -21.018 40.222 58.801 1.00 21.88 425 PHE A O 1
ATOM 3367 N N . LEU A 1 426 ? -21.659 42.374 59.134 1.00 27.34 426 LEU A N 1
ATOM 3368 C CA . LEU A 1 426 ? -20.427 43.158 58.982 1.00 27.34 426 LEU A CA 1
ATOM 3369 C C . LEU A 1 426 ? -19.270 42.746 59.917 1.00 27.34 426 LEU A C 1
ATOM 3371 O O . LEU A 1 426 ? -19.509 42.541 61.106 1.00 27.34 426 LEU A O 1
ATOM 3375 N N . PHE A 1 427 ? -18.023 42.777 59.429 1.00 33.94 427 PHE A N 1
ATOM 3376 C CA . PHE A 1 427 ? -17.037 43.867 59.606 1.00 33.94 427 PHE A CA 1
ATOM 3377 C C . PHE A 1 427 ? -15.795 43.629 58.744 1.00 33.94 427 PHE A C 1
ATOM 3379 O O . PHE A 1 427 ? -15.416 42.448 58.586 1.00 33.94 427 PHE A O 1
#

Sequence (427 aa):
MKKVMLLIPALLLVGLSGCGENISSNNNGESISMSDSASTNKEWSNEIKDLMNEYLKGVLPYHQFDETTFKYEIDAENGIIVLYDELLTNHISGYKDVLISNGWVLDEEMEVMAYSSYDEDEEGNLTNITGEFTFQEAVFSNEKNGITVTYSFSENDGIYDGGDGYYYEINKGNQLVAYLDSSSKGELTAWPANLIASYFNGAVVPAVNGIEQYYVDDSNMEEYGLTISFESNDENLEASYKQTLLDANFTIEYDEEWNGDLAVDADNKVVVGYYLADDGYFYIQIFDNSSDSGEVLTSWPSDNIKAIFNVDVPSFSASTYSVLDYSLLGAGYFIYCNDVDSNAEEEYKAILEENQYTVTYSKEDGYSAVDKDKLVDVAFYFGINEFTIQIFAHEEIAENVLDFSSETLITDSNSDKAVWENDCFLF